Protein AF-A0A918NHT8-F1 (afdb_monomer)

Organism: NCBI:txid1220491

Solvent-accessible surface area (backbone atoms only — not comparable to full-atom values): 22279 Å² total; per-residue (Å²): 92,56,51,49,72,53,31,36,42,45,72,43,72,63,36,20,68,57,78,41,80,46,78,51,78,46,78,39,81,54,50,30,52,24,57,16,28,39,43,54,48,78,89,52,76,61,68,42,59,44,29,27,75,70,44,36,48,33,30,31,38,22,34,41,35,71,90,46,81,84,83,65,84,53,26,42,33,16,33,41,38,29,37,55,44,74,47,66,47,96,89,69,47,42,38,37,19,45,73,47,80,37,65,48,50,26,17,49,62,60,40,89,48,62,89,31,36,47,79,48,44,85,72,64,84,66,91,66,94,53,73,16,52,38,44,18,42,41,43,64,72,36,90,58,59,61,44,49,41,34,15,27,64,80,43,56,59,34,52,56,48,91,84,26,28,18,39,36,32,30,46,15,45,44,66,80,86,56,57,56,34,41,33,21,39,35,38,29,40,55,51,69,53,72,39,55,50,28,37,38,38,31,31,65,52,65,74,62,34,27,8,45,54,62,71,55,71,29,76,48,81,51,87,57,59,40,78,35,47,32,46,18,38,32,31,48,61,61,56,47,43,70,40,41,28,34,21,37,90,65,30,39,47,74,34,32,40,22,26,23,25,42,38,57,65,87,44,87,71,58,65,35,63,47,51,53,31,32,38,14,39,36,39,34,22,74,71,47,42,58,37,80,50,75,49,76,51,78,42,68,34,93,84,35,95,55,97,55,99,42,73,74,27,39,33,30,40,37,37,39,38,30,29,76,16,49,18,54,38,64,74,53,65,54,73,50,71,48,74,55,60,94,70,41,22,37,33,41,40,52,49,56,66,90,47,94,36,89,28,39,57,39,78,43,36,69,50,8,52,43,45,78,49,64,91,81,21,51,37,22,17,60,57,90,65,84,67,90,51,75,88,61,29,74,46,79,82,55,79,39,74,25,71,62,49,29,27,48,35,39,40,44,37,43,24,44,28,15,37,81,76,29,75,65,14,41,28,35,44,32,36,26,32,29,28,104

Structure (mmCIF, N/CA/C/O backbone):
data_AF-A0A918NHT8-F1
#
_entry.id   AF-A0A918NHT8-F1
#
loop_
_atom_site.group_PDB
_atom_site.id
_atom_site.type_symbol
_atom_site.label_atom_id
_atom_site.label_alt_id
_atom_site.label_comp_id
_atom_site.label_asym_id
_atom_site.label_entity_id
_atom_site.label_seq_id
_atom_site.pdbx_PDB_ins_code
_atom_site.Cartn_x
_atom_site.Cartn_y
_atom_site.Cartn_z
_atom_site.occupancy
_atom_site.B_iso_or_equiv
_atom_site.auth_seq_id
_atom_site.auth_comp_id
_atom_site.auth_asym_id
_atom_site.auth_atom_id
_atom_site.pdbx_PDB_model_num
ATOM 1 N N . MET A 1 1 ? 6.634 -2.664 1.739 1.00 94.19 1 MET A N 1
ATOM 2 C CA . MET A 1 1 ? 7.139 -4.055 1.859 1.00 94.19 1 MET A CA 1
ATOM 3 C C . MET A 1 1 ? 6.054 -5.017 1.403 1.00 94.19 1 MET A C 1
ATOM 5 O O . MET A 1 1 ? 4.884 -4.670 1.527 1.00 94.19 1 MET A O 1
ATOM 9 N N . VAL A 1 2 ? 6.414 -6.192 0.883 1.00 96.38 2 VAL A N 1
ATOM 10 C CA . VAL A 1 2 ? 5.462 -7.150 0.283 1.00 96.38 2 VAL A CA 1
ATOM 11 C C . VAL A 1 2 ? 5.577 -8.500 0.984 1.00 96.38 2 VAL A C 1
ATOM 13 O O . VAL A 1 2 ? 6.572 -9.203 0.806 1.00 96.38 2 VAL A O 1
ATOM 16 N N . LEU A 1 3 ? 4.567 -8.866 1.778 1.00 96.19 3 LEU A N 1
ATOM 17 C CA . LEU A 1 3 ? 4.540 -10.156 2.480 1.00 96.19 3 LEU A CA 1
ATOM 18 C C . LEU A 1 3 ? 4.279 -11.306 1.509 1.00 96.19 3 LEU A C 1
ATOM 20 O O . LEU A 1 3 ? 4.934 -12.338 1.584 1.00 96.19 3 LEU A O 1
ATOM 24 N N . ASP A 1 4 ? 3.303 -11.120 0.630 1.00 96.81 4 ASP A N 1
ATOM 25 C CA . ASP A 1 4 ? 2.835 -12.099 -0.347 1.00 96.81 4 ASP A CA 1
ATOM 26 C C . ASP A 1 4 ? 2.212 -11.337 -1.527 1.00 96.81 4 ASP A C 1
ATOM 28 O O . ASP A 1 4 ? 1.966 -10.134 -1.446 1.00 96.81 4 ASP A O 1
ATOM 32 N N . THR A 1 5 ? 1.893 -12.038 -2.605 1.00 96.31 5 THR A N 1
ATOM 33 C CA . THR A 1 5 ? 1.197 -11.520 -3.793 1.00 96.31 5 THR A CA 1
ATOM 34 C C . THR A 1 5 ? -0.174 -10.901 -3.494 1.00 96.31 5 THR A C 1
ATOM 36 O O . THR A 1 5 ? -0.653 -10.075 -4.263 1.00 96.31 5 THR A O 1
ATOM 39 N N . PHE A 1 6 ? -0.791 -11.248 -2.360 1.00 98.00 6 PHE A N 1
ATOM 40 C CA . PHE A 1 6 ? -2.093 -10.732 -1.923 1.00 98.00 6 PHE A CA 1
ATOM 41 C C . PHE A 1 6 ? -2.022 -9.810 -0.698 1.00 98.00 6 PHE A C 1
ATOM 43 O O . PHE A 1 6 ? -3.075 -9.412 -0.201 1.00 98.00 6 PHE A O 1
ATOM 50 N N . ILE A 1 7 ? -0.832 -9.494 -0.173 1.00 98.31 7 ILE A N 1
ATOM 51 C CA . ILE A 1 7 ? -0.677 -8.634 1.010 1.00 98.31 7 ILE A CA 1
ATOM 52 C C . ILE A 1 7 ? 0.604 -7.797 0.957 1.00 98.31 7 ILE A C 1
ATOM 54 O O . ILE A 1 7 ? 1.720 -8.309 0.848 1.00 98.31 7 ILE A O 1
ATOM 58 N N . GLU A 1 8 ? 0.450 -6.491 1.146 1.00 98.19 8 GLU A N 1
ATOM 59 C CA . GLU A 1 8 ? 1.571 -5.568 1.291 1.00 98.19 8 GLU A CA 1
ATOM 60 C C . GLU A 1 8 ? 1.277 -4.460 2.302 1.00 98.19 8 GLU A C 1
ATOM 62 O O . GLU A 1 8 ? 0.126 -4.206 2.676 1.00 98.19 8 GLU A O 1
ATOM 67 N N . THR A 1 9 ? 2.335 -3.791 2.757 1.00 98.38 9 THR A N 1
ATOM 68 C CA . THR A 1 9 ? 2.222 -2.676 3.699 1.00 98.38 9 THR A CA 1
ATOM 69 C C . THR A 1 9 ? 3.065 -1.488 3.270 1.00 98.38 9 THR A C 1
ATOM 71 O O . THR A 1 9 ? 4.110 -1.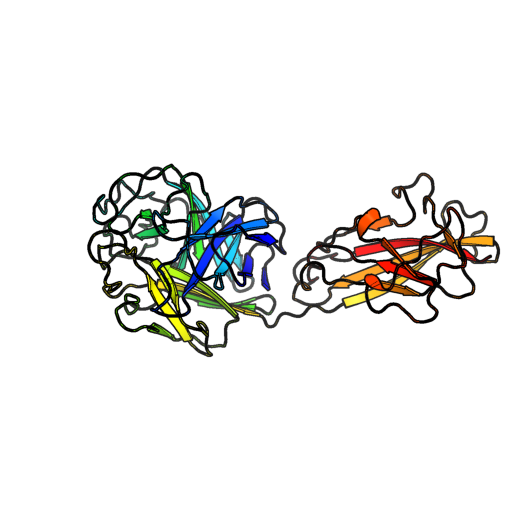619 2.617 1.00 98.38 9 THR A O 1
ATOM 74 N N . HIS A 1 10 ? 2.577 -0.307 3.642 1.00 98.38 10 HIS A N 1
ATOM 75 C CA . HIS A 1 10 ? 3.123 0.980 3.233 1.00 98.38 10 HIS A CA 1
ATOM 76 C C . HIS A 1 10 ? 3.254 1.910 4.430 1.00 98.38 10 HIS A C 1
ATOM 78 O O . HIS A 1 10 ? 2.293 2.099 5.175 1.00 98.38 10 HIS A O 1
ATOM 84 N N . ARG A 1 11 ? 4.409 2.566 4.552 1.00 97.81 11 ARG A N 1
ATOM 85 C CA . ARG A 1 11 ? 4.574 3.782 5.350 1.00 97.81 11 ARG A CA 1
ATOM 86 C C . ARG A 1 11 ? 4.561 4.973 4.400 1.00 97.81 11 ARG A C 1
ATOM 88 O O . ARG A 1 11 ? 5.470 5.142 3.593 1.00 97.81 11 ARG A O 1
ATOM 95 N N . VAL A 1 12 ? 3.513 5.784 4.480 1.00 98.44 12 VAL A N 1
ATOM 96 C CA . VAL A 1 12 ? 3.296 6.945 3.616 1.00 98.44 12 VAL A CA 1
ATOM 97 C C . VAL A 1 12 ? 3.694 8.202 4.385 1.00 98.44 12 VAL A C 1
ATOM 99 O O . VAL A 1 12 ? 2.985 8.584 5.320 1.00 98.44 12 VAL A O 1
ATOM 102 N N . PRO A 1 13 ? 4.804 8.868 4.026 1.00 97.56 13 PRO A N 1
ATOM 103 C CA . PRO A 1 13 ? 5.294 9.987 4.809 1.00 97.56 13 PRO A CA 1
ATOM 104 C C . PRO A 1 13 ? 4.499 11.269 4.563 1.00 97.56 13 PRO A C 1
ATOM 106 O O . PRO A 1 13 ? 4.013 11.529 3.455 1.00 97.56 13 PRO A O 1
ATOM 109 N N . SER A 1 14 ? 4.438 12.128 5.582 1.00 96.88 14 SER A N 1
ATOM 110 C CA . SER A 1 14 ? 3.942 13.514 5.477 1.00 96.88 14 SER A CA 1
ATOM 111 C C . SER A 1 14 ? 2.552 13.648 4.828 1.00 96.88 14 SER A C 1
ATOM 113 O O . SER A 1 14 ? 2.338 14.494 3.952 1.00 96.88 14 SER A O 1
ATOM 115 N N . VAL A 1 15 ? 1.605 12.795 5.199 1.00 97.69 15 VAL A N 1
ATOM 116 C CA . VAL A 1 15 ? 0.202 12.868 4.782 1.00 97.69 15 VAL A CA 1
ATOM 117 C C . VAL A 1 15 ? -0.495 14.002 5.537 1.00 97.69 15 VAL A C 1
ATOM 119 O O . VAL A 1 15 ? -0.590 13.983 6.761 1.00 97.69 15 VAL A O 1
ATOM 122 N N . GLY A 1 16 ? -0.975 15.001 4.794 1.00 95.25 16 GLY A N 1
ATOM 123 C CA . GLY A 1 16 ? -1.749 16.136 5.308 1.00 95.25 16 GLY A CA 1
ATOM 124 C C . GLY A 1 16 ? -3.137 16.200 4.666 1.00 95.25 16 GLY A C 1
ATOM 125 O O . GLY A 1 16 ? -3.702 15.175 4.295 1.00 95.25 16 GLY A O 1
ATOM 126 N N . VAL A 1 17 ? -3.677 17.409 4.489 1.00 94.38 17 VAL A N 1
ATOM 127 C CA . VAL A 1 17 ? -5.035 17.629 3.940 1.00 94.38 17 VAL A CA 1
ATOM 128 C C . VAL A 1 17 ? -5.167 17.361 2.431 1.00 94.38 17 VAL A C 1
ATOM 130 O O . VAL A 1 17 ? -6.279 17.183 1.921 1.00 94.38 17 VAL A O 1
ATOM 133 N N . SER A 1 18 ? -4.041 17.327 1.715 1.00 94.75 18 SER A N 1
ATOM 134 C CA . SER A 1 18 ? -3.975 16.997 0.289 1.00 94.75 18 SER A CA 1
ATOM 135 C C . SER A 1 18 ? -3.951 15.488 0.077 1.00 94.75 18 SER A C 1
ATOM 137 O O . SER A 1 18 ? -3.274 14.765 0.808 1.00 94.75 18 SER A O 1
ATOM 139 N N . TRP A 1 19 ? -4.647 15.025 -0.960 1.00 97.19 19 TRP A N 1
ATOM 140 C CA . TRP A 1 19 ? -4.600 13.627 -1.378 1.00 97.19 19 TRP A CA 1
ATOM 141 C C . TRP A 1 19 ? -3.205 13.253 -1.877 1.00 97.19 19 TRP A C 1
ATOM 143 O O . TRP A 1 19 ? -2.609 13.974 -2.678 1.00 97.19 19 TRP A O 1
ATOM 153 N N . LYS A 1 20 ? -2.704 12.116 -1.398 1.00 98.25 20 LYS A N 1
ATOM 154 C CA . LYS A 1 20 ? -1.488 11.465 -1.876 1.00 98.25 20 LYS A CA 1
ATOM 155 C C . LYS A 1 20 ? -1.839 10.111 -2.463 1.00 98.25 20 LYS A C 1
ATOM 157 O O . LYS A 1 20 ? -2.503 9.316 -1.803 1.00 98.25 20 LYS A O 1
ATOM 162 N N . THR A 1 21 ? -1.357 9.846 -3.670 1.00 98.56 21 THR A N 1
ATOM 163 C CA . THR A 1 21 ? -1.432 8.520 -4.283 1.00 98.56 21 THR A CA 1
ATOM 164 C C . THR A 1 21 ? -0.394 7.600 -3.652 1.00 98.56 21 THR A C 1
ATOM 166 O O . THR A 1 21 ? 0.781 7.953 -3.557 1.00 98.56 21 THR A O 1
ATOM 169 N N . VAL A 1 22 ? -0.831 6.413 -3.251 1.00 98.56 22 VAL A N 1
ATOM 170 C CA . VAL A 1 22 ? 0.009 5.295 -2.824 1.00 98.56 22 VAL A CA 1
ATOM 171 C C . VAL A 1 22 ? -0.003 4.281 -3.960 1.00 98.56 22 VAL A C 1
ATOM 173 O O . VAL A 1 22 ? -1.072 3.805 -4.336 1.00 98.56 22 VAL A O 1
ATOM 176 N N . THR A 1 23 ? 1.162 4.003 -4.543 1.00 97.94 23 THR A N 1
ATOM 177 C CA . THR A 1 23 ? 1.310 2.996 -5.607 1.00 97.94 23 THR A CA 1
ATOM 178 C C . THR A 1 23 ? 1.595 1.643 -4.969 1.00 97.94 23 THR A C 1
ATOM 180 O O . THR A 1 23 ? 2.370 1.572 -4.019 1.00 97.94 23 THR A O 1
ATOM 183 N N . LEU A 1 24 ? 0.966 0.591 -5.476 1.00 97.69 24 LEU A N 1
ATOM 184 C CA . LEU A 1 24 ? 1.070 -0.772 -4.965 1.00 97.69 24 LEU A CA 1
ATOM 185 C C . LEU A 1 24 ? 2.164 -1.537 -5.713 1.00 97.69 24 LEU A C 1
ATOM 187 O O . LEU A 1 24 ? 2.349 -1.350 -6.917 1.00 97.69 24 LEU A O 1
ATOM 191 N N . ALA A 1 25 ? 2.906 -2.378 -4.995 1.00 95.69 25 ALA A N 1
ATOM 192 C CA . ALA A 1 25 ? 3.888 -3.267 -5.602 1.00 95.69 25 ALA A CA 1
ATOM 193 C C . ALA A 1 25 ? 3.226 -4.526 -6.177 1.00 95.69 25 ALA A C 1
ATOM 195 O O . ALA A 1 25 ? 3.691 -5.038 -7.198 1.00 95.69 25 ALA A O 1
ATOM 196 N N . ASN A 1 26 ? 2.137 -4.998 -5.565 1.00 96.25 26 ASN A N 1
ATOM 197 C CA . ASN A 1 26 ? 1.336 -6.110 -6.073 1.00 96.25 26 ASN A CA 1
ATOM 198 C C . ASN A 1 26 ? 0.287 -5.644 -7.096 1.00 96.25 26 ASN A C 1
ATOM 200 O O . ASN A 1 26 ? -0.131 -4.486 -7.088 1.00 96.25 26 ASN A O 1
ATOM 204 N N . ASP A 1 27 ? -0.165 -6.574 -7.944 1.00 93.25 27 ASP A N 1
ATOM 205 C CA . ASP A 1 27 ? -1.349 -6.388 -8.789 1.00 93.25 27 ASP A CA 1
ATOM 206 C C . ASP A 1 27 ? -2.571 -6.976 -8.086 1.00 93.25 27 ASP A C 1
ATOM 208 O O . ASP A 1 27 ? -2.684 -8.192 -7.931 1.00 93.25 27 ASP A O 1
ATOM 212 N N . TYR A 1 28 ? -3.501 -6.115 -7.693 1.00 97.50 28 TYR A N 1
ATOM 213 C CA . TYR A 1 28 ? -4.761 -6.531 -7.086 1.00 97.50 28 TYR A CA 1
ATOM 214 C C . TYR A 1 28 ? -5.903 -6.533 -8.099 1.00 97.50 28 TYR A C 1
ATOM 216 O O . TYR A 1 28 ? -5.842 -5.899 -9.150 1.00 97.50 28 TYR A O 1
ATOM 224 N N . VAL A 1 29 ? -7.004 -7.193 -7.756 1.00 98.19 29 VAL A N 1
ATOM 225 C CA . VAL A 1 29 ? -8.287 -7.047 -8.453 1.00 98.19 29 VAL A CA 1
ATOM 226 C C . VAL A 1 29 ? -9.161 -6.054 -7.698 1.00 98.19 29 VAL A C 1
ATOM 228 O O . VAL A 1 29 ? -9.648 -5.082 -8.278 1.00 98.19 29 VAL A O 1
ATOM 231 N N . ALA A 1 30 ? -9.348 -6.279 -6.398 1.00 97.69 30 ALA A N 1
ATOM 232 C CA . ALA A 1 30 ? -10.158 -5.427 -5.539 1.00 97.69 30 ALA A CA 1
ATOM 233 C C . ALA A 1 30 ? -9.579 -5.426 -4.115 1.00 97.69 30 ALA A C 1
ATOM 235 O O . ALA A 1 30 ? -10.106 -6.113 -3.236 1.00 97.69 30 ALA A O 1
ATOM 236 N N . PRO A 1 31 ? -8.498 -4.676 -3.851 1.00 98.62 31 PRO A N 1
ATOM 237 C CA . PRO A 1 31 ? -7.859 -4.708 -2.546 1.00 98.62 31 PRO A CA 1
ATOM 238 C C . PRO A 1 31 ? -8.719 -4.036 -1.476 1.00 98.62 31 PRO A C 1
ATOM 240 O O . PRO A 1 31 ? -9.438 -3.071 -1.736 1.00 98.62 31 PRO A O 1
ATOM 243 N N . VAL A 1 32 ? -8.588 -4.511 -0.241 1.00 98.94 32 VAL A N 1
ATOM 244 C CA . VAL A 1 32 ? -9.059 -3.855 0.978 1.00 98.94 32 VAL A CA 1
ATOM 245 C C . VAL A 1 32 ? -7.878 -3.173 1.647 1.00 98.94 32 VAL A C 1
ATOM 247 O O . VAL A 1 32 ? -6.813 -3.766 1.799 1.00 98.94 32 VAL A O 1
ATOM 250 N N . VAL A 1 33 ? -8.077 -1.926 2.064 1.00 98.81 33 VAL A N 1
ATOM 251 C CA . VAL A 1 33 ? -7.036 -1.092 2.668 1.00 98.81 33 VAL A CA 1
ATOM 252 C C . VAL A 1 33 ? -7.449 -0.726 4.084 1.00 98.81 33 VAL A C 1
ATOM 254 O O . VAL A 1 33 ? -8.575 -0.286 4.288 1.00 98.81 33 VAL A O 1
ATOM 257 N N . SER A 1 34 ? -6.533 -0.848 5.042 1.00 98.81 34 SER A N 1
ATOM 258 C CA . SER A 1 34 ? -6.670 -0.313 6.397 1.00 98.81 34 SER A CA 1
ATOM 259 C C . SER A 1 34 ? -5.486 0.579 6.712 1.00 98.81 34 SER A C 1
ATOM 261 O O . SER A 1 34 ? -4.353 0.127 6.582 1.00 98.81 34 SER A O 1
ATOM 263 N N . CYS A 1 35 ? -5.724 1.820 7.136 1.00 98.88 35 CYS A N 1
ATOM 264 C CA . CYS A 1 35 ? -4.650 2.763 7.420 1.00 98.88 35 CYS A CA 1
ATOM 265 C C . CYS A 1 35 ? -4.775 3.387 8.812 1.00 98.88 35 CYS A C 1
ATOM 267 O O . CYS A 1 35 ? -5.868 3.684 9.286 1.00 98.88 35 CYS A O 1
ATOM 269 N N . THR A 1 36 ? -3.637 3.665 9.438 1.00 98.75 36 THR A N 1
ATOM 270 C CA . THR A 1 36 ? -3.548 4.272 10.766 1.00 98.75 36 THR A CA 1
ATOM 271 C C . THR A 1 36 ? -2.639 5.489 10.716 1.00 98.75 36 THR A C 1
ATOM 273 O O . THR A 1 36 ? -1.531 5.441 10.184 1.00 98.75 36 THR A O 1
ATOM 276 N N . TYR A 1 37 ? -3.143 6.601 11.242 1.00 98.38 37 TYR A N 1
ATOM 277 C CA . TYR A 1 37 ? -2.416 7.860 11.331 1.00 98.38 37 TYR A CA 1
ATOM 278 C C . TYR A 1 37 ? -1.437 7.835 12.512 1.00 98.38 37 TYR A C 1
ATOM 280 O O . TYR A 1 37 ? -1.777 7.323 13.582 1.00 98.38 37 TYR A O 1
ATOM 288 N N . VAL A 1 38 ? -0.242 8.399 12.322 1.00 98.62 38 VAL A N 1
ATOM 289 C CA . VAL A 1 38 ? 0.735 8.622 13.393 1.00 98.62 38 VAL A CA 1
ATOM 290 C C . VAL A 1 38 ? 0.513 10.007 13.990 1.00 98.62 38 VAL A C 1
ATOM 292 O O . VAL A 1 38 ? 0.833 11.026 13.379 1.00 98.62 38 VAL A O 1
ATOM 295 N N . LEU A 1 39 ? -0.013 10.071 15.207 1.00 97.75 39 LEU A N 1
ATOM 296 C CA . LEU A 1 39 ? -0.140 11.309 15.960 1.00 97.75 39 LEU A CA 1
ATOM 297 C C . LEU A 1 39 ? 1.145 11.571 16.754 1.00 97.75 39 LEU A C 1
ATOM 299 O O . LEU A 1 39 ? 1.402 10.936 17.774 1.00 97.75 39 LEU A O 1
ATOM 303 N N . ALA A 1 40 ? 1.947 12.536 16.302 1.00 96.31 40 ALA A N 1
ATOM 304 C CA . ALA A 1 40 ? 3.267 12.792 16.880 1.00 96.31 40 ALA A CA 1
ATOM 305 C C . ALA A 1 40 ? 3.227 13.222 18.361 1.00 96.31 40 ALA A C 1
ATOM 307 O O . ALA A 1 40 ? 4.125 12.878 19.129 1.00 96.31 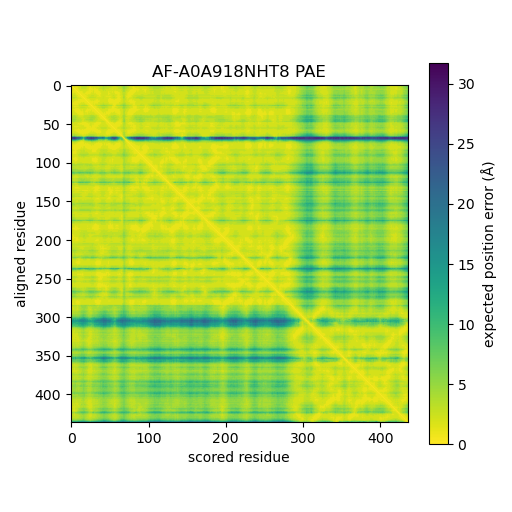40 ALA A O 1
ATOM 308 N N . SER A 1 41 ? 2.211 13.988 18.772 1.00 96.00 41 SER A N 1
ATOM 309 C CA . SER A 1 41 ? 2.026 14.421 20.160 1.00 96.00 4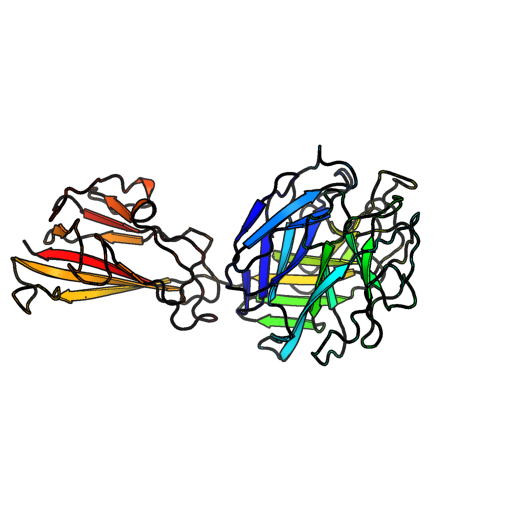1 SER A CA 1
ATOM 310 C C . SER A 1 41 ? 0.593 14.882 20.441 1.00 96.00 41 SER A C 1
ATOM 312 O O . SER A 1 41 ? -0.161 15.216 19.527 1.00 96.00 41 SER A O 1
ATOM 314 N N . SER A 1 42 ? 0.251 15.035 21.720 1.00 95.31 42 SER A N 1
ATOM 315 C CA . SER A 1 42 ? -1.018 15.624 22.165 1.00 95.31 42 SER A CA 1
ATOM 316 C C . SER A 1 42 ? -1.209 17.098 21.785 1.00 95.31 42 SER A C 1
ATOM 318 O O . SER A 1 42 ? -2.332 17.590 21.823 1.00 95.31 42 SER A O 1
ATOM 320 N N . SER A 1 43 ? -0.153 17.809 21.376 1.00 94.06 43 SER A N 1
ATOM 321 C CA . SER A 1 43 ? -0.271 19.184 20.862 1.00 94.06 43 SER A CA 1
ATOM 322 C C . SER A 1 43 ? -0.775 19.256 19.417 1.00 94.06 43 SER A C 1
ATOM 324 O O . SER A 1 43 ? -1.169 20.324 18.954 1.00 94.06 43 SER A O 1
ATOM 326 N N . ASN A 1 44 ? -0.766 18.130 18.697 1.00 93.81 44 ASN A N 1
ATOM 327 C CA . ASN A 1 44 ? -1.330 18.044 17.360 1.00 93.81 44 ASN A CA 1
ATOM 328 C C . ASN A 1 44 ? -2.859 17.912 17.433 1.00 93.81 44 ASN A C 1
ATOM 330 O O . ASN A 1 44 ? -3.391 17.243 18.325 1.00 93.81 44 ASN A O 1
ATOM 334 N N . ASN A 1 45 ? -3.537 18.535 16.462 1.00 92.31 45 ASN A N 1
ATOM 335 C CA . ASN A 1 45 ? -4.977 18.381 16.249 1.00 92.31 45 ASN A CA 1
ATOM 336 C C . ASN A 1 45 ? -5.344 16.904 16.061 1.00 92.31 45 ASN A C 1
ATOM 338 O O . ASN A 1 45 ? -4.551 16.135 15.509 1.00 92.31 45 ASN A O 1
ATOM 342 N N . GLU A 1 46 ? -6.561 16.543 16.463 1.00 92.81 46 GLU A N 1
ATOM 343 C CA . GLU A 1 46 ? -7.121 15.223 16.199 1.00 92.81 46 GLU A CA 1
ATOM 344 C C . GLU A 1 46 ? -7.177 14.949 14.696 1.00 92.81 46 GLU A C 1
ATOM 346 O O . GLU A 1 46 ? -7.505 15.828 13.899 1.00 92.81 46 GLU A O 1
ATOM 351 N N . ALA A 1 47 ? -6.833 13.731 14.294 1.00 93.06 47 ALA A N 1
ATOM 352 C CA . ALA A 1 47 ? -6.674 13.384 12.892 1.00 93.06 47 ALA A CA 1
ATOM 353 C C . ALA A 1 47 ? -6.994 11.913 12.651 1.00 93.06 47 ALA A C 1
ATOM 355 O O . ALA A 1 47 ? -6.587 11.038 13.419 1.00 93.06 47 ALA A O 1
ATOM 356 N N . HIS A 1 48 ? -7.648 11.628 11.528 1.00 93.19 48 HIS A N 1
ATOM 357 C CA . HIS A 1 48 ? -7.791 10.268 11.016 1.00 93.19 48 HIS A CA 1
ATOM 358 C C . HIS A 1 48 ? -7.526 10.211 9.515 1.00 93.19 48 HIS A C 1
ATOM 360 O O . HIS A 1 48 ? -7.674 11.188 8.771 1.00 93.19 48 HIS A O 1
ATOM 366 N N . THR A 1 49 ? -7.149 9.021 9.060 1.00 97.00 49 THR A N 1
ATOM 367 C CA . THR A 1 49 ? -6.885 8.758 7.650 1.00 97.00 49 THR A CA 1
ATOM 368 C C . THR A 1 49 ? -8.191 8.583 6.875 1.00 97.00 49 THR A C 1
ATOM 370 O O . THR A 1 49 ? -9.059 7.781 7.231 1.00 97.00 49 THR A O 1
ATOM 373 N N . ARG A 1 50 ? -8.315 9.305 5.762 1.00 97.69 50 ARG A N 1
ATOM 374 C CA . ARG A 1 50 ? -9.322 9.083 4.719 1.00 97.69 50 ARG A CA 1
ATOM 375 C C . ARG A 1 50 ? -8.681 8.320 3.573 1.00 97.69 50 ARG A C 1
ATOM 377 O O . ARG A 1 50 ? -7.562 8.642 3.179 1.00 97.69 50 ARG A O 1
ATOM 384 N N . VAL A 1 51 ? -9.426 7.376 3.015 1.00 98.75 51 VAL A N 1
ATOM 385 C CA . VAL A 1 51 ? -9.023 6.570 1.862 1.00 98.75 51 VAL A CA 1
ATOM 386 C C . VAL A 1 51 ? -10.048 6.768 0.748 1.00 98.75 51 VAL A C 1
ATOM 388 O O . VAL A 1 51 ? -11.245 6.879 1.021 1.00 98.75 51 VAL A O 1
ATOM 391 N N . ARG A 1 52 ? -9.594 6.843 -0.504 1.00 98.31 52 ARG A N 1
ATOM 392 C CA . ARG A 1 52 ? -10.467 6.808 -1.687 1.00 98.31 52 ARG A CA 1
ATOM 393 C C . ARG A 1 52 ? -9.749 6.193 -2.881 1.00 98.31 52 ARG A C 1
ATOM 395 O O . ARG A 1 52 ? -8.543 5.962 -2.825 1.00 98.31 52 ARG A O 1
ATOM 402 N N . ASN A 1 53 ? -10.497 6.009 -3.971 1.00 98.50 53 ASN A N 1
ATOM 403 C CA . ASN A 1 53 ? -9.970 5.568 -5.263 1.00 98.50 53 ASN A CA 1
ATOM 404 C C . ASN A 1 53 ? -9.112 4.303 -5.141 1.00 98.50 53 ASN A C 1
ATOM 406 O O . ASN A 1 53 ? -8.061 4.201 -5.761 1.00 98.50 53 ASN A O 1
ATOM 410 N N . VAL A 1 54 ? -9.561 3.360 -4.308 1.00 98.69 54 VAL A N 1
ATOM 411 C CA . VAL A 1 54 ? -8.898 2.068 -4.146 1.00 98.69 54 VAL A CA 1
ATOM 412 C C . VAL A 1 54 ? -9.101 1.265 -5.423 1.00 98.69 54 VAL A C 1
ATOM 414 O O . VAL A 1 54 ? -10.232 0.929 -5.774 1.00 98.69 54 VAL A O 1
ATOM 417 N N . GLY A 1 55 ? -8.006 0.998 -6.123 1.00 98.12 55 GLY A N 1
ATOM 418 C CA . GLY A 1 55 ? -7.983 0.226 -7.352 1.00 98.12 55 GLY A CA 1
ATOM 419 C C . GLY A 1 55 ? -6.858 -0.813 -7.369 1.00 98.12 55 GLY A C 1
ATOM 420 O O . GLY A 1 55 ? -6.119 -0.942 -6.395 1.00 98.12 55 GLY A O 1
ATOM 421 N N . PRO A 1 56 ? -6.712 -1.532 -8.494 1.00 97.75 56 PRO A N 1
ATOM 422 C CA . PRO A 1 56 ? -5.736 -2.610 -8.680 1.00 97.75 56 PRO A CA 1
ATOM 423 C C . PRO A 1 56 ? -4.278 -2.270 -8.353 1.00 97.75 56 PRO A C 1
ATOM 425 O O . PRO A 1 56 ? -3.540 -3.129 -7.886 1.00 97.75 56 PRO A O 1
ATOM 428 N N . LEU A 1 57 ? -3.862 -1.028 -8.619 1.00 96.88 57 LEU A N 1
ATOM 429 C CA . LEU A 1 57 ? -2.453 -0.605 -8.588 1.00 96.88 57 LEU A CA 1
ATOM 430 C C . LEU A 1 57 ? -2.185 0.557 -7.632 1.00 96.88 57 LEU A C 1
ATOM 432 O O . LEU A 1 57 ? -1.037 0.958 -7.442 1.00 96.88 57 LEU A O 1
ATOM 436 N N . SER A 1 58 ? -3.230 1.175 -7.087 1.00 98.31 58 SER A N 1
ATOM 437 C CA . SER A 1 58 ? -3.078 2.343 -6.230 1.00 98.31 58 SER A CA 1
ATOM 438 C C . SER A 1 58 ? -4.328 2.640 -5.420 1.00 98.31 58 SER A C 1
ATOM 440 O O . SER A 1 58 ? -5.426 2.154 -5.693 1.00 98.31 58 SER A O 1
ATOM 442 N N . PHE A 1 59 ? -4.141 3.476 -4.410 1.00 98.81 59 PHE A N 1
ATOM 443 C CA . PHE A 1 59 ? -5.207 4.148 -3.684 1.00 98.81 59 PHE A CA 1
ATOM 444 C C . PHE A 1 59 ? -4.742 5.550 -3.293 1.00 98.81 59 PHE A C 1
ATOM 446 O O . PHE A 1 59 ? -3.568 5.891 -3.441 1.00 98.81 59 PHE A O 1
ATOM 453 N N . GLU A 1 60 ? -5.645 6.387 -2.794 1.00 98.88 60 GLU A N 1
ATOM 454 C CA . GLU A 1 60 ? -5.286 7.710 -2.287 1.00 98.88 60 GLU A CA 1
ATOM 455 C C . GLU A 1 60 ? -5.573 7.835 -0.794 1.00 98.88 60 GLU A C 1
ATOM 457 O O . GLU A 1 60 ? -6.627 7.409 -0.314 1.00 98.88 60 GLU A O 1
ATOM 462 N N . VAL A 1 61 ? -4.659 8.494 -0.081 1.00 98.75 61 VAL A N 1
ATOM 463 C CA . VAL A 1 61 ? -4.794 8.828 1.340 1.00 98.75 61 VAL A CA 1
ATOM 464 C C . VAL A 1 61 ? -4.727 10.326 1.575 1.00 98.75 61 VAL A C 1
ATOM 466 O O . VAL A 1 61 ? -4.013 11.053 0.884 1.00 98.75 61 VAL A O 1
ATOM 469 N N . ARG A 1 62 ? -5.443 10.786 2.596 1.00 96.94 62 ARG A N 1
ATOM 470 C CA . ARG A 1 62 ? -5.209 12.083 3.238 1.00 96.94 62 ARG A CA 1
ATOM 471 C C . ARG A 1 62 ? -5.544 11.995 4.719 1.00 96.94 62 ARG A C 1
ATOM 473 O O . ARG A 1 62 ? -6.281 11.101 5.126 1.00 96.94 62 ARG A O 1
ATOM 480 N N . ALA A 1 63 ? -5.080 12.953 5.501 1.00 95.75 63 ALA A N 1
ATOM 481 C CA . ALA A 1 63 ? -5.517 13.134 6.876 1.00 95.75 63 ALA A CA 1
ATOM 482 C C . ALA A 1 63 ? -6.591 14.229 6.936 1.00 95.75 63 ALA A C 1
ATOM 484 O O . ALA A 1 63 ? -6.584 15.183 6.151 1.00 95.75 63 ALA A O 1
ATOM 485 N N . GLN A 1 64 ? -7.560 14.066 7.828 1.00 94.31 64 GLN A N 1
ATOM 486 C CA . GLN A 1 64 ? -8.687 14.981 7.964 1.00 94.31 64 GLN A CA 1
ATOM 487 C C . GLN A 1 64 ? -9.127 15.051 9.430 1.00 94.31 64 GLN A C 1
ATOM 489 O O . GLN A 1 64 ? -9.024 14.064 10.149 1.00 94.31 64 GLN A O 1
ATOM 494 N N . ARG A 1 65 ? -9.640 16.211 9.849 1.00 92.62 65 ARG A N 1
ATOM 495 C CA . ARG A 1 65 ? -10.366 16.380 11.113 1.00 92.62 65 ARG A CA 1
ATOM 496 C C . ARG A 1 65 ? -11.863 16.176 10.892 1.00 92.62 65 ARG A C 1
ATOM 498 O O . ARG A 1 65 ? -12.362 16.257 9.762 1.00 92.62 65 ARG A O 1
ATOM 505 N N . PHE A 1 66 ? -12.617 15.962 11.960 1.00 92.38 66 PHE A N 1
ATOM 506 C CA . PHE A 1 66 ? -14.071 16.064 11.867 1.00 92.38 66 PHE A CA 1
ATOM 507 C C . PHE A 1 66 ? -14.492 17.483 11.469 1.00 92.38 66 PHE A C 1
ATOM 509 O O . PHE A 1 66 ? -13.846 18.428 11.891 1.00 92.38 66 PHE A O 1
ATOM 516 N N . GLU A 1 67 ? -15.509 17.601 10.601 1.00 89.19 67 GLU A N 1
ATOM 517 C CA . GLU A 1 67 ? -16.119 18.831 10.027 1.00 89.19 67 GLU A CA 1
ATOM 518 C C . GLU A 1 67 ? -15.184 19.959 9.495 1.00 89.19 67 GLU A C 1
ATOM 520 O O . GLU A 1 67 ? -15.679 20.895 8.871 1.00 89.19 67 GLU A O 1
ATOM 525 N N . ASP A 1 68 ? -13.857 19.874 9.647 1.00 72.31 68 ASP A N 1
ATOM 526 C CA . ASP A 1 68 ? -12.871 20.914 9.318 1.00 72.31 68 ASP A CA 1
ATOM 527 C C . ASP A 1 68 ? -11.765 20.379 8.382 1.00 72.31 68 ASP A C 1
ATOM 529 O O . ASP A 1 68 ? -10.945 19.545 8.780 1.00 72.31 68 ASP A O 1
ATOM 533 N N . PRO A 1 69 ? -11.702 20.844 7.122 1.00 66.50 69 PRO A N 1
ATOM 534 C CA . PRO A 1 69 ? -10.623 20.482 6.211 1.00 66.50 69 PRO A CA 1
ATOM 535 C C . PRO A 1 69 ? -9.438 21.472 6.150 1.00 66.50 69 PRO A C 1
ATOM 537 O O . PRO A 1 69 ? -8.589 21.282 5.281 1.00 66.50 69 PRO A O 1
ATOM 540 N N . ALA A 1 70 ? -9.326 22.515 6.986 1.00 62.50 70 ALA A N 1
ATOM 541 C CA . ALA A 1 70 ? -8.398 23.617 6.681 1.00 62.50 70 ALA A CA 1
ATOM 542 C C . ALA A 1 70 ? -7.003 23.559 7.337 1.00 62.50 70 ALA A C 1
ATOM 544 O O . ALA A 1 70 ? -6.060 24.106 6.763 1.00 62.50 70 ALA A O 1
ATOM 545 N N . SER A 1 71 ? -6.814 22.916 8.498 1.00 75.06 71 SER A N 1
ATOM 546 C CA . SER A 1 71 ? -5.476 22.866 9.119 1.00 75.06 71 SER A CA 1
ATOM 547 C C . SER A 1 71 ? -5.199 21.593 9.917 1.00 75.06 71 SER A C 1
ATOM 549 O O . SER A 1 71 ? -5.858 21.275 10.906 1.00 75.06 71 SER A O 1
ATOM 551 N N . LEU A 1 72 ? -4.178 20.862 9.476 1.00 87.69 72 LEU A N 1
ATOM 552 C CA . LEU A 1 72 ? -3.696 19.643 10.109 1.00 87.69 72 LEU A CA 1
ATOM 553 C C . LEU A 1 72 ? -2.201 19.500 9.818 1.00 87.69 72 LEU A C 1
ATOM 555 O O . LEU A 1 72 ? -1.771 19.666 8.673 1.00 87.69 72 LEU A O 1
ATOM 559 N N . SER A 1 73 ? -1.410 19.224 10.855 1.00 88.19 73 SER A N 1
ATOM 560 C CA . SER A 1 73 ? 0.015 18.927 10.701 1.00 88.19 73 SER A CA 1
ATOM 561 C C . SER A 1 73 ? 0.166 17.625 9.935 1.00 88.19 73 SER A C 1
ATOM 563 O O . SER A 1 73 ? -0.392 16.619 10.351 1.00 88.19 73 SER A O 1
ATOM 565 N N . ALA A 1 74 ? 0.911 17.633 8.834 1.00 95.00 74 ALA A N 1
ATOM 566 C CA . ALA A 1 74 ? 1.183 16.402 8.110 1.00 95.00 74 ALA A CA 1
ATOM 567 C C . ALA A 1 74 ? 1.992 15.428 8.981 1.00 95.00 74 ALA A C 1
ATOM 569 O O . ALA A 1 74 ? 2.918 15.848 9.676 1.00 95.00 74 ALA A O 1
ATOM 570 N N . SER A 1 75 ? 1.664 14.142 8.905 1.00 97.31 75 SER A N 1
ATOM 571 C CA . SER A 1 75 ? 2.372 13.074 9.613 1.00 97.31 75 SER A CA 1
ATOM 572 C C . SER A 1 75 ? 2.366 11.791 8.793 1.00 97.31 75 SER A C 1
ATOM 574 O O . SER A 1 75 ? 1.779 11.735 7.711 1.00 97.31 75 SER A O 1
ATOM 576 N N . ASP A 1 76 ? 3.038 10.765 9.285 1.00 98.31 76 ASP A N 1
ATOM 577 C CA . ASP A 1 76 ? 3.073 9.476 8.618 1.00 98.31 76 ASP A CA 1
ATOM 578 C C . ASP A 1 76 ? 1.729 8.752 8.754 1.00 98.31 76 ASP A C 1
ATOM 580 O O . ASP A 1 76 ? 1.014 8.864 9.754 1.00 98.31 76 ASP A O 1
ATOM 584 N N . VAL A 1 77 ? 1.383 7.996 7.718 1.00 98.75 77 VAL A N 1
ATOM 585 C CA . VAL A 1 77 ? 0.254 7.066 7.716 1.00 98.75 77 VAL A CA 1
ATOM 586 C C . VAL A 1 77 ? 0.783 5.692 7.358 1.00 98.75 77 VAL A C 1
ATOM 588 O O . VAL A 1 77 ? 1.460 5.523 6.347 1.00 98.75 77 VAL A O 1
ATOM 591 N N . HIS A 1 78 ? 0.461 4.705 8.178 1.00 98.88 78 HIS A N 1
ATOM 592 C CA . HIS A 1 78 ? 0.793 3.310 7.926 1.00 98.88 78 HIS A CA 1
ATOM 593 C C . HIS A 1 78 ? -0.428 2.608 7.343 1.00 98.88 78 HIS A C 1
ATOM 595 O O . HIS A 1 78 ? -1.532 2.813 7.838 1.00 98.88 78 HIS A O 1
ATOM 601 N N . CYS A 1 79 ? -0.253 1.797 6.305 1.00 98.88 79 CYS A N 1
ATOM 602 C CA . CYS A 1 79 ? -1.342 1.102 5.630 1.00 98.88 79 CYS A CA 1
ATOM 603 C C . CYS A 1 79 ? -1.034 -0.384 5.447 1.00 98.88 79 CYS A C 1
ATOM 605 O O . CYS A 1 79 ? 0.094 -0.764 5.138 1.00 98.88 79 CYS A O 1
ATOM 607 N N . LEU A 1 80 ? -2.075 -1.198 5.587 1.00 98.94 80 LEU A N 1
ATOM 608 C CA . LEU A 1 80 ? -2.140 -2.613 5.248 1.00 98.94 80 LEU A CA 1
ATOM 609 C C . LEU A 1 80 ? -3.095 -2.767 4.064 1.00 98.94 80 LEU A C 1
ATOM 611 O O . LEU A 1 80 ? -4.214 -2.252 4.109 1.00 98.94 80 LEU A O 1
ATOM 615 N N . VAL A 1 81 ? -2.658 -3.478 3.032 1.00 98.94 81 VAL A N 1
ATOM 616 C CA . VAL A 1 81 ? -3.427 -3.737 1.813 1.00 98.94 81 VAL A CA 1
ATOM 617 C C . VAL A 1 81 ? -3.517 -5.245 1.625 1.00 98.94 81 VAL A C 1
ATOM 619 O O . VAL A 1 81 ? -2.498 -5.928 1.704 1.00 98.94 81 VAL A O 1
ATOM 622 N N . VAL A 1 82 ? -4.728 -5.768 1.425 1.00 98.88 82 VAL A N 1
ATOM 623 C CA . VAL A 1 82 ? -4.980 -7.206 1.253 1.00 98.88 82 VAL A CA 1
ATOM 624 C C . VAL A 1 82 ? -5.985 -7.431 0.128 1.00 98.88 82 VAL A C 1
ATOM 626 O O . VAL A 1 82 ? -7.024 -6.774 0.105 1.00 98.88 82 VAL A O 1
ATOM 629 N N . GLU A 1 83 ? -5.714 -8.361 -0.789 1.00 98.88 83 GLU A N 1
ATOM 630 C CA . GLU A 1 83 ? -6.667 -8.739 -1.844 1.00 98.88 83 GLU A CA 1
ATOM 631 C C . GLU A 1 83 ? -7.974 -9.256 -1.232 1.00 98.88 83 GLU A C 1
ATOM 633 O O . GLU A 1 83 ? -7.952 -10.025 -0.268 1.00 98.88 83 GLU A O 1
ATOM 638 N N . THR A 1 84 ? -9.123 -8.891 -1.806 1.00 98.50 84 THR A N 1
ATOM 639 C CA . THR A 1 84 ? -10.413 -9.407 -1.332 1.00 98.50 84 THR A CA 1
ATOM 640 C C . THR A 1 84 ? -10.461 -10.934 -1.430 1.00 98.50 84 THR A C 1
ATOM 642 O O . THR A 1 84 ? -10.017 -11.537 -2.402 1.00 98.50 84 THR A O 1
ATOM 645 N N . GLY A 1 85 ? -11.066 -11.573 -0.431 1.00 98.56 85 GLY A N 1
ATOM 646 C CA . GLY A 1 85 ? -11.217 -13.022 -0.359 1.00 98.56 85 GLY A CA 1
ATOM 647 C C . GLY A 1 85 ? -10.436 -13.642 0.792 1.00 98.56 85 GLY A C 1
ATOM 648 O O . GLY A 1 85 ? -9.815 -12.947 1.594 1.00 98.56 85 GLY A O 1
ATOM 649 N N . ALA A 1 86 ? -10.549 -14.964 0.899 1.00 98.44 86 ALA A N 1
ATOM 650 C CA . ALA A 1 86 ? -9.863 -15.774 1.894 1.00 98.44 86 ALA A CA 1
ATOM 651 C C . ALA A 1 86 ? -8.509 -16.243 1.355 1.00 98.44 86 ALA A C 1
ATOM 653 O O . ALA A 1 86 ? -8.450 -16.905 0.320 1.00 98.44 86 ALA A O 1
ATOM 654 N N . HIS A 1 87 ? -7.449 -15.961 2.105 1.00 98.50 87 HIS A N 1
ATOM 655 C CA . HIS A 1 87 ? -6.072 -16.321 1.784 1.00 98.50 87 HIS A CA 1
ATOM 656 C C . HIS A 1 87 ? -5.419 -17.053 2.954 1.00 98.50 87 HIS A C 1
ATOM 658 O O . HIS A 1 87 ? -5.886 -17.029 4.098 1.00 98.50 87 HIS A O 1
ATOM 664 N N . THR A 1 88 ? -4.319 -17.740 2.667 1.00 97.88 88 THR A N 1
ATOM 665 C CA . THR A 1 88 ? -3.500 -18.418 3.673 1.00 97.88 88 THR A CA 1
ATOM 666 C C . THR A 1 88 ? -2.045 -18.063 3.422 1.00 97.88 88 THR A C 1
ATOM 668 O O . THR A 1 88 ? -1.539 -18.294 2.330 1.00 97.88 88 THR A O 1
ATOM 671 N N . LEU A 1 89 ? -1.392 -17.489 4.431 1.00 97.19 89 LEU A N 1
ATOM 672 C CA . LEU A 1 89 ? 0.036 -17.194 4.412 1.00 97.19 89 LEU A CA 1
ATOM 673 C C . LEU A 1 89 ? 0.846 -18.493 4.346 1.00 97.19 89 LEU A C 1
ATOM 675 O O . LEU A 1 89 ? 0.373 -19.554 4.758 1.00 97.19 89 LEU A O 1
ATOM 679 N N . ALA A 1 90 ? 2.099 -18.403 3.899 1.00 94.06 90 ALA A N 1
ATOM 680 C CA . ALA A 1 90 ? 2.989 -19.560 3.768 1.00 94.06 90 ALA A CA 1
ATOM 681 C C . ALA A 1 90 ? 3.200 -20.355 5.077 1.00 94.06 90 ALA A C 1
ATOM 683 O O . ALA A 1 90 ? 3.516 -21.542 5.032 1.00 94.06 90 ALA A O 1
ATOM 684 N N . ASP A 1 91 ? 2.992 -19.737 6.245 1.00 94.94 91 ASP A N 1
ATOM 685 C CA . ASP A 1 91 ? 3.059 -20.399 7.556 1.00 94.94 91 ASP A CA 1
ATOM 686 C C . ASP A 1 91 ? 1.716 -20.980 8.048 1.00 94.94 91 ASP A C 1
ATOM 688 O O . ASP A 1 91 ? 1.605 -21.446 9.184 1.00 94.94 91 ASP A O 1
ATOM 692 N N . GLY A 1 92 ? 0.687 -20.969 7.198 1.00 96.25 92 GLY A N 1
ATOM 693 C CA . GLY A 1 92 ? -0.635 -21.532 7.464 1.00 96.25 92 GLY A CA 1
ATOM 694 C C . GLY A 1 92 ? -1.617 -20.582 8.151 1.00 96.25 92 GLY A C 1
ATOM 695 O O . GLY A 1 92 ? -2.770 -20.970 8.377 1.00 96.25 92 GLY A O 1
ATOM 696 N N . ARG A 1 93 ? -1.222 -19.346 8.490 1.00 97.25 93 ARG A N 1
ATOM 697 C CA . ARG A 1 93 ? -2.166 -18.370 9.055 1.00 97.25 93 ARG A CA 1
ATOM 698 C C . ARG A 1 93 ? -3.148 -17.866 8.012 1.00 97.25 93 ARG A C 1
ATOM 700 O O . ARG A 1 93 ? -2.792 -17.554 6.882 1.00 97.25 93 ARG A O 1
ATOM 707 N N . LYS A 1 94 ? -4.407 -17.762 8.428 1.00 98.38 94 LYS A N 1
ATOM 708 C CA . LYS A 1 94 ? -5.510 -17.304 7.584 1.00 98.38 94 LYS A CA 1
ATOM 709 C C . LYS A 1 94 ? -5.616 -15.791 7.645 1.00 98.38 94 LYS A C 1
ATOM 711 O O . LYS A 1 94 ? -5.484 -15.207 8.723 1.00 98.38 94 LYS A O 1
ATOM 716 N N . ILE A 1 95 ? -5.921 -15.188 6.508 1.00 98.69 95 ILE A N 1
ATOM 717 C CA . ILE A 1 95 ? -6.293 -13.783 6.404 1.00 98.69 95 ILE A CA 1
ATOM 718 C C . ILE A 1 95 ? -7.426 -13.657 5.393 1.00 98.69 95 ILE A C 1
ATOM 720 O O . ILE A 1 95 ? -7.414 -14.315 4.360 1.00 98.69 95 ILE A O 1
ATOM 724 N N . GLU A 1 96 ? -8.439 -12.862 5.701 1.00 98.69 96 GLU A N 1
ATOM 725 C CA . GLU A 1 96 ? -9.594 -12.682 4.833 1.00 98.69 96 GLU A CA 1
ATOM 726 C C . GLU A 1 96 ? -10.004 -11.221 4.790 1.00 98.69 96 GLU A C 1
ATOM 728 O O . GLU A 1 96 ? -10.239 -10.603 5.827 1.00 98.69 96 GLU A O 1
ATOM 733 N N . ALA A 1 97 ? -10.107 -10.679 3.584 1.00 98.81 97 ALA A N 1
ATOM 734 C CA . ALA A 1 97 ? -10.485 -9.297 3.360 1.00 98.81 97 ALA A CA 1
ATOM 735 C C . ALA A 1 97 ? -11.822 -9.216 2.627 1.00 98.81 97 ALA A C 1
ATOM 737 O O . ALA A 1 97 ? -12.095 -9.981 1.699 1.00 98.81 97 ALA A O 1
ATOM 738 N N . ARG A 1 98 ? -12.687 -8.304 3.064 1.00 98.69 98 ARG A N 1
ATOM 739 C CA . ARG A 1 98 ? -14.039 -8.127 2.531 1.00 98.69 98 ARG A CA 1
ATOM 740 C C . ARG A 1 98 ? -14.447 -6.659 2.585 1.00 98.69 98 ARG A C 1
ATOM 742 O O . ARG A 1 98 ? -13.880 -5.860 3.330 1.00 98.69 98 ARG A O 1
ATOM 749 N N . THR A 1 99 ? -15.490 -6.327 1.833 1.00 98.69 99 THR A N 1
ATOM 750 C CA . THR A 1 99 ? -16.142 -5.018 1.888 1.00 98.69 99 THR A CA 1
ATOM 751 C C . THR A 1 99 ? -17.630 -5.147 2.200 1.00 98.69 99 THR A C 1
ATOM 753 O O . THR A 1 99 ? -18.237 -6.205 2.017 1.00 98.69 99 THR A O 1
ATOM 756 N N . VAL A 1 100 ? -18.227 -4.069 2.704 1.00 98.75 100 VAL A N 1
ATOM 757 C CA . VAL A 1 100 ? -19.675 -3.935 2.903 1.00 98.75 100 VAL A CA 1
ATOM 758 C C . VAL A 1 100 ? -20.095 -2.477 2.712 1.00 98.75 100 VAL A C 1
ATOM 760 O O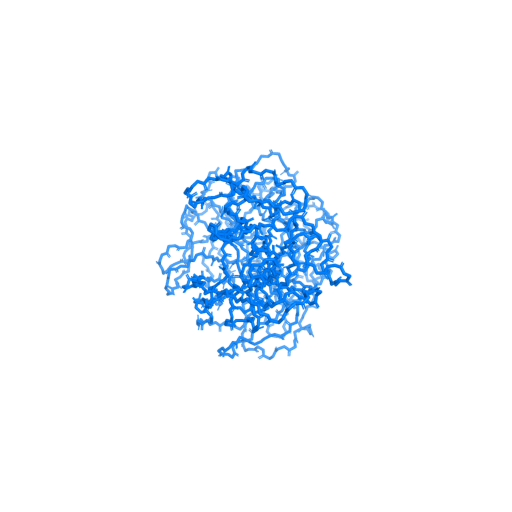 . VAL A 1 100 ? -19.335 -1.561 3.022 1.00 98.75 100 VAL A O 1
ATOM 763 N N . GLN A 1 101 ? -21.297 -2.239 2.187 1.00 98.44 101 GLN A N 1
ATOM 764 C CA . GLN A 1 101 ? -21.870 -0.891 2.137 1.00 98.44 101 GLN A CA 1
ATOM 765 C C . GLN A 1 101 ? -22.443 -0.527 3.503 1.00 98.44 101 GLN A C 1
ATOM 767 O O . GLN A 1 101 ? -23.266 -1.266 4.028 1.00 98.44 101 GLN A O 1
ATOM 772 N N . SER A 1 102 ? -22.043 0.620 4.051 1.00 98.19 102 SER A N 1
ATOM 773 C CA . SER A 1 102 ? -22.596 1.154 5.294 1.00 98.19 102 SER A CA 1
ATOM 774 C C . SER A 1 102 ? -23.379 2.430 5.023 1.00 98.19 102 SER A C 1
ATOM 776 O O . SER A 1 102 ? -22.816 3.481 4.678 1.00 98.19 102 SER A O 1
ATOM 778 N N . THR A 1 103 ? -24.699 2.329 5.179 1.00 97.06 103 THR A N 1
ATOM 779 C CA . THR A 1 103 ? -25.652 3.418 4.915 1.00 97.06 103 THR A CA 1
ATOM 780 C C . THR A 1 103 ? -25.942 4.264 6.150 1.00 97.06 103 THR A C 1
ATOM 782 O O . THR A 1 103 ? -26.411 5.391 6.021 1.00 97.06 103 THR A O 1
ATOM 785 N N . ASN A 1 104 ? -25.678 3.728 7.343 1.00 97.00 104 ASN A N 1
ATOM 786 C CA . ASN A 1 104 ? -25.954 4.376 8.622 1.00 97.00 104 ASN A CA 1
ATOM 787 C C . ASN A 1 104 ? -24.667 4.822 9.320 1.00 97.00 104 ASN A C 1
ATOM 789 O O . ASN A 1 104 ? -23.557 4.527 8.883 1.00 97.00 104 ASN A O 1
ATOM 793 N N . VAL A 1 105 ? -24.822 5.573 10.405 1.00 97.69 105 VAL A N 1
ATOM 794 C CA . VAL A 1 105 ? -23.715 6.053 11.229 1.00 97.69 105 VAL A CA 1
ATOM 795 C C . VAL A 1 105 ? -24.076 5.915 12.702 1.00 97.69 105 VAL A C 1
ATOM 797 O O . VAL A 1 105 ? -25.246 6.017 13.072 1.00 97.69 105 VAL A O 1
ATOM 800 N N . SER A 1 106 ? -23.073 5.666 13.532 1.00 98.12 106 SER A N 1
ATOM 801 C CA . SER A 1 106 ? -23.187 5.603 14.989 1.00 98.12 106 SER A CA 1
ATOM 802 C C . SER A 1 106 ? -22.508 6.817 15.640 1.00 98.12 106 SER A C 1
ATOM 804 O O . SER A 1 106 ? -21.830 7.606 14.981 1.00 98.12 106 SER A O 1
ATOM 806 N N . GLY A 1 107 ? -22.681 6.982 16.946 1.00 97.31 107 GLY A N 1
ATOM 807 C CA . GLY A 1 107 ? -22.051 8.053 17.723 1.00 97.31 107 GLY A CA 1
ATOM 808 C C . GLY A 1 107 ? -22.829 8.327 19.003 1.00 97.31 107 GLY A C 1
ATOM 809 O O . GLY A 1 107 ? -23.978 7.898 19.120 1.00 97.31 107 GLY A O 1
ATOM 810 N N . LYS A 1 108 ? -22.249 9.066 19.950 1.00 96.81 108 LYS A N 1
ATOM 811 C CA . LYS A 1 108 ? -22.887 9.368 21.245 1.00 96.81 108 LYS A CA 1
ATOM 812 C C . LYS A 1 108 ? -24.248 10.040 21.072 1.00 96.81 108 LYS A C 1
ATOM 814 O O . LYS A 1 108 ? -25.244 9.582 21.625 1.00 96.81 108 LYS A O 1
ATOM 819 N N . ASN A 1 109 ? -24.290 11.084 20.244 1.00 96.75 109 ASN A N 1
ATOM 820 C CA . ASN A 1 109 ? -25.490 11.888 19.997 1.00 96.75 109 ASN A CA 1
ATOM 821 C C . ASN A 1 109 ? -26.348 11.372 18.824 1.00 96.75 109 ASN A C 1
ATOM 823 O O . ASN A 1 109 ? -27.380 11.965 18.514 1.00 96.75 109 ASN A O 1
ATOM 827 N N . VAL A 1 110 ? -25.948 10.268 18.183 1.00 96.38 110 VAL A N 1
ATOM 828 C CA . VAL A 1 110 ? -26.742 9.552 17.163 1.00 96.38 110 VAL A CA 1
ATOM 829 C C . VAL A 1 110 ? -27.403 8.302 17.753 1.00 96.38 110 VAL A C 1
ATOM 831 O O . VAL A 1 110 ? -28.543 7.981 17.428 1.00 96.38 110 VAL A O 1
ATOM 834 N N . GLY A 1 111 ? -26.694 7.611 18.644 1.00 95.94 111 GLY A N 1
ATOM 835 C CA . GLY A 1 111 ? -27.069 6.334 19.231 1.00 95.94 111 GLY A CA 1
ATOM 836 C C . GLY A 1 111 ? -26.128 5.203 18.807 1.00 95.94 111 GLY A C 1
ATOM 837 O O . GLY A 1 111 ? -25.875 4.966 17.624 1.00 95.94 111 GLY A O 1
ATOM 838 N N . TRP A 1 112 ? -25.655 4.450 19.798 1.00 95.62 112 TRP A N 1
ATOM 839 C CA . TRP A 1 112 ? -24.910 3.206 19.606 1.00 95.62 112 TRP A CA 1
ATOM 840 C C . TRP A 1 112 ? -25.881 2.028 19.482 1.00 95.62 112 TRP A C 1
ATOM 842 O O . TRP A 1 112 ? -26.171 1.346 20.465 1.00 95.62 112 TRP A O 1
ATOM 852 N N . SER A 1 113 ? -26.426 1.826 18.281 1.00 91.44 113 SER A N 1
ATOM 853 C CA . SER A 1 113 ? -27.374 0.748 17.981 1.00 91.44 113 SER A CA 1
ATOM 854 C C . SER A 1 113 ? -26.775 -0.252 16.999 1.00 91.44 113 SER A C 1
ATOM 856 O O . SER A 1 113 ? -26.179 0.138 16.001 1.00 91.44 113 SER A O 1
ATOM 858 N N . ASN A 1 114 ? -27.033 -1.544 17.199 1.00 89.12 114 ASN A N 1
ATOM 859 C CA . ASN A 1 114 ? -26.643 -2.568 16.221 1.00 89.12 114 ASN A CA 1
ATOM 860 C C . ASN A 1 114 ? -27.389 -2.407 14.884 1.00 89.12 114 ASN A C 1
ATOM 862 O O . ASN A 1 114 ? -26.931 -2.895 13.859 1.00 89.12 114 ASN A O 1
ATOM 866 N N . THR A 1 115 ? -28.512 -1.679 14.866 1.00 91.69 115 THR A N 1
ATOM 867 C CA . THR A 1 115 ? -29.226 -1.330 13.625 1.00 91.69 115 THR A CA 1
ATOM 868 C C . THR A 1 115 ? -28.496 -0.284 12.780 1.00 91.69 115 THR A C 1
ATOM 870 O O . THR A 1 115 ? -28.905 -0.040 11.650 1.00 91.69 115 THR A O 1
ATOM 873 N N . THR A 1 116 ? -27.460 0.373 13.319 1.00 94.44 116 THR A N 1
ATOM 874 C CA . THR A 1 116 ? -26.601 1.310 12.574 1.00 94.44 116 THR A CA 1
ATOM 875 C C . THR A 1 116 ? -25.260 0.686 12.179 1.00 94.44 116 THR A C 1
ATOM 877 O O . THR A 1 116 ? -24.386 1.384 11.669 1.00 94.44 116 THR A O 1
ATOM 880 N N . THR A 1 117 ? -25.121 -0.631 12.369 1.00 97.56 117 THR A N 1
ATOM 881 C CA . THR A 1 117 ? -23.973 -1.444 11.948 1.00 97.56 117 THR A CA 1
ATOM 882 C C . THR A 1 117 ? -24.402 -2.536 10.974 1.00 97.56 117 THR A C 1
ATOM 884 O O . THR A 1 117 ? -25.554 -2.964 10.981 1.00 97.56 117 THR A O 1
ATOM 887 N N . GLU A 1 118 ? -23.453 -3.033 10.191 1.00 98.31 118 GLU A N 1
ATOM 888 C CA . GLU A 1 118 ? -23.629 -4.136 9.254 1.00 98.31 118 GLU A CA 1
ATOM 889 C C . GLU A 1 118 ? -23.172 -5.447 9.905 1.00 98.31 118 GLU A C 1
ATOM 891 O O . GLU A 1 118 ? -22.011 -5.581 10.302 1.00 98.31 118 GLU A O 1
ATOM 896 N N . ASN A 1 119 ? -24.071 -6.429 10.017 1.00 97.88 119 ASN A N 1
ATOM 897 C CA . ASN A 1 119 ? -23.718 -7.763 10.506 1.00 97.88 119 ASN A CA 1
ATOM 898 C C . ASN A 1 119 ? -23.029 -8.564 9.396 1.00 97.88 119 ASN A C 1
ATOM 900 O O . ASN A 1 119 ? -23.665 -8.981 8.429 1.00 97.88 119 ASN A O 1
ATOM 904 N N . VAL A 1 120 ? -21.732 -8.807 9.569 1.00 98.00 120 VAL A N 1
ATOM 905 C CA . VAL A 1 120 ? -20.860 -9.485 8.601 1.00 98.00 120 VAL A CA 1
ATOM 906 C C . VAL A 1 120 ? -20.423 -10.875 9.071 1.00 98.00 120 VAL A C 1
ATOM 908 O O . VAL A 1 120 ? -19.536 -11.484 8.480 1.00 98.00 120 VAL A O 1
ATOM 911 N N . THR A 1 121 ? -21.066 -11.416 10.109 1.00 95.75 121 THR A N 1
ATOM 912 C CA . THR A 1 121 ? -20.728 -12.725 10.700 1.00 95.75 121 THR A CA 1
ATOM 913 C C . THR A 1 121 ? -20.674 -13.847 9.660 1.00 95.75 121 THR A C 1
ATOM 915 O O . THR A 1 121 ? -19.778 -14.683 9.689 1.00 95.75 121 THR A O 1
ATOM 918 N N . THR A 1 122 ? -21.625 -13.866 8.724 1.00 96.12 122 THR A N 1
ATOM 919 C CA . THR A 1 122 ? -21.739 -14.921 7.699 1.00 96.12 122 THR A CA 1
ATOM 920 C C . THR A 1 122 ? -20.913 -14.642 6.443 1.00 96.12 122 THR A C 1
ATOM 922 O O . THR A 1 122 ? -20.886 -15.468 5.534 1.00 96.12 122 THR A O 1
ATOM 925 N N . SER A 1 123 ? -20.232 -13.494 6.387 1.00 95.88 123 SER A N 1
ATOM 926 C CA . SER A 1 123 ? -19.413 -13.089 5.243 1.00 95.88 123 SER A CA 1
ATOM 927 C C . SER A 1 123 ? -18.037 -13.751 5.237 1.00 95.88 123 SER A C 1
ATOM 929 O O . SER A 1 123 ? -17.411 -13.820 4.181 1.00 95.88 123 SER A O 1
ATOM 931 N N . LEU A 1 124 ? -17.557 -14.219 6.395 1.00 95.25 124 LEU A N 1
ATOM 932 C CA . LEU A 1 124 ? -16.273 -14.905 6.512 1.00 95.25 124 LEU A CA 1
ATOM 933 C C . LEU A 1 124 ? -16.393 -16.357 6.049 1.00 95.25 124 LEU A C 1
ATOM 935 O O . LEU A 1 124 ? -17.314 -17.079 6.429 1.00 95.25 124 LEU A O 1
ATOM 939 N N . THR A 1 125 ? -15.428 -16.791 5.247 1.00 96.06 125 THR A N 1
ATOM 940 C CA . THR A 1 125 ? -15.358 -18.158 4.703 1.00 96.06 125 THR A CA 1
ATOM 941 C C . THR A 1 125 ? -14.203 -18.965 5.284 1.00 96.06 125 THR A C 1
ATOM 943 O O . THR A 1 125 ? -14.228 -20.196 5.286 1.00 96.06 125 THR A O 1
ATOM 946 N N . SER A 1 126 ? -13.207 -18.284 5.841 1.00 91.94 126 SER A N 1
ATOM 947 C CA . SER A 1 126 ? -12.083 -18.883 6.541 1.00 91.94 126 SER A CA 1
ATOM 948 C C . SER A 1 126 ? -12.499 -19.369 7.927 1.00 91.94 126 SER A C 1
ATOM 950 O O . SER A 1 126 ? -13.075 -18.633 8.725 1.00 91.94 126 SER A O 1
ATOM 952 N N . GLY A 1 127 ? -12.139 -20.608 8.266 1.00 91.88 127 GLY A N 1
ATOM 953 C CA . GLY A 1 127 ? -12.303 -21.128 9.628 1.00 91.88 127 GLY A CA 1
ATOM 954 C C . GLY A 1 127 ? -11.271 -20.542 10.600 1.00 91.88 127 GLY A C 1
ATOM 955 O O . GLY A 1 127 ? -10.249 -21.187 10.844 1.00 91.88 127 GLY A O 1
ATOM 956 N N . PHE A 1 128 ? -11.507 -19.334 11.110 1.00 96.44 128 PHE A N 1
ATOM 957 C CA . PHE A 1 128 ? -10.696 -18.698 12.156 1.00 96.44 128 PHE A CA 1
ATOM 958 C C . PHE A 1 128 ? -10.935 -19.347 13.528 1.00 96.44 128 PHE A C 1
ATOM 960 O O . PHE A 1 128 ? -12.046 -19.782 13.826 1.00 96.44 128 PHE A O 1
ATOM 967 N N . SER A 1 129 ? -9.911 -19.380 14.388 1.00 95.31 129 SER A N 1
ATOM 968 C CA . SER A 1 129 ? -10.077 -19.756 15.808 1.00 95.31 129 SER A CA 1
ATOM 969 C C . SER A 1 129 ? -10.047 -18.550 16.751 1.00 95.31 129 SER A C 1
ATOM 971 O O . SER A 1 129 ? -10.463 -18.655 17.901 1.00 95.31 129 SER A O 1
ATOM 973 N N . ALA A 1 130 ? -9.552 -17.414 16.265 1.00 96.56 130 ALA A N 1
ATOM 974 C CA . ALA A 1 130 ? -9.613 -16.093 16.876 1.00 96.56 130 ALA A CA 1
ATOM 975 C C . ALA A 1 130 ? -9.467 -15.047 15.757 1.00 96.56 130 ALA A C 1
ATOM 977 O O . ALA A 1 130 ? -9.078 -15.397 14.644 1.00 96.56 130 ALA A O 1
ATOM 978 N N . MET A 1 131 ? -9.768 -13.778 16.033 1.00 97.62 131 MET A N 1
ATOM 979 C CA . MET A 1 131 ? -9.741 -12.715 15.024 1.00 97.62 131 MET A CA 1
ATOM 980 C C . MET A 1 131 ? -8.912 -11.525 15.504 1.00 97.62 131 MET A C 1
ATOM 982 O O . MET A 1 131 ? -9.071 -11.080 16.638 1.00 97.62 131 MET A O 1
ATOM 986 N N . ALA A 1 132 ? -8.064 -11.003 14.624 1.00 98.50 132 ALA A N 1
ATOM 987 C CA . ALA A 1 132 ? -7.568 -9.634 14.658 1.00 98.50 132 ALA A CA 1
ATOM 988 C C . ALA A 1 132 ? -8.190 -8.880 13.476 1.00 98.50 132 ALA A C 1
ATOM 990 O O . ALA A 1 132 ? -8.151 -9.387 12.356 1.00 98.50 132 ALA A O 1
ATOM 991 N N . ILE A 1 133 ? -8.817 -7.727 13.726 1.00 98.88 133 ILE A N 1
ATOM 992 C CA . ILE A 1 133 ? -9.670 -7.046 12.741 1.00 98.88 133 ILE A CA 1
ATOM 993 C C . ILE A 1 133 ? -9.129 -5.649 12.465 1.00 98.88 133 ILE A C 1
ATOM 995 O O . ILE A 1 133 ? -8.961 -4.858 13.388 1.00 98.88 133 ILE A O 1
ATOM 999 N N . PHE A 1 134 ? -8.922 -5.339 11.189 1.00 98.88 134 PHE A N 1
ATOM 1000 C CA . PHE A 1 134 ? -8.447 -4.042 10.712 1.00 98.88 134 PHE A CA 1
ATOM 1001 C C . PHE A 1 134 ? -9.456 -3.488 9.725 1.00 98.88 134 PHE A C 1
ATOM 1003 O O . PHE A 1 134 ? -9.834 -4.196 8.792 1.00 98.88 134 PHE A O 1
ATOM 1010 N N . GLY A 1 135 ? -9.925 -2.261 9.921 1.00 98.62 135 GLY A N 1
ATOM 1011 C CA . GLY A 1 135 ? -10.986 -1.730 9.078 1.00 98.62 135 GLY A CA 1
ATOM 1012 C C . GLY A 1 135 ? -10.875 -0.252 8.774 1.00 98.62 135 GLY A C 1
ATOM 1013 O O . GLY A 1 135 ? -10.183 0.508 9.445 1.00 98.62 135 GLY A O 1
ATOM 1014 N N . GLN A 1 136 ? -11.574 0.144 7.715 1.00 98.75 136 GLN A N 1
ATOM 1015 C CA . GLN A 1 136 ? -11.428 1.456 7.104 1.00 98.75 136 GLN A CA 1
ATOM 1016 C C . GLN A 1 136 ? -12.707 1.869 6.391 1.00 98.75 136 GLN A C 1
ATOM 1018 O O . GLN A 1 136 ? -13.360 1.073 5.716 1.00 98.75 136 GLN A O 1
ATOM 1023 N N . VAL A 1 137 ? -13.028 3.159 6.471 1.00 98.75 137 VAL A N 1
ATOM 1024 C CA . VAL A 1 137 ? -13.930 3.794 5.505 1.00 98.75 137 VAL A CA 1
ATOM 1025 C C . VAL A 1 137 ? -13.118 4.016 4.227 1.00 98.75 137 VAL A C 1
ATOM 1027 O O . VAL A 1 137 ? -12.211 4.852 4.223 1.00 98.75 137 VAL A O 1
ATOM 1030 N N . MET A 1 138 ? -13.384 3.218 3.190 1.00 98.12 138 MET A N 1
ATOM 1031 C CA . MET A 1 138 ? -12.561 3.113 1.972 1.00 98.12 138 MET A CA 1
ATOM 1032 C C . MET A 1 138 ? -13.004 4.037 0.831 1.00 98.12 138 MET A C 1
ATOM 1034 O O . MET A 1 138 ? -12.421 4.026 -0.255 1.00 98.12 138 MET A O 1
ATOM 1038 N N . THR A 1 139 ? -14.048 4.825 1.062 1.00 98.12 139 THR A N 1
ATOM 1039 C CA . THR A 1 139 ? -14.570 5.789 0.099 1.00 98.12 139 THR A CA 1
ATOM 1040 C C . THR A 1 139 ? -14.637 7.190 0.702 1.00 98.12 139 THR A C 1
ATOM 1042 O O . THR A 1 139 ? -14.474 7.405 1.905 1.00 98.12 139 THR A O 1
ATOM 1045 N N . PHE A 1 140 ? -14.835 8.163 -0.185 1.00 96.94 140 PHE A N 1
ATOM 1046 C CA . PHE A 1 140 ? -15.014 9.573 0.144 1.00 96.94 140 PHE A CA 1
ATOM 1047 C C . PHE A 1 140 ? -16.333 10.079 -0.453 1.00 96.94 140 PHE A C 1
ATOM 1049 O O . PHE A 1 140 ? -16.383 11.123 -1.101 1.00 96.94 140 PHE A O 1
ATOM 1056 N N . ALA A 1 141 ? -17.391 9.277 -0.322 1.00 97.00 141 ALA A N 1
ATOM 1057 C CA . ALA A 1 141 ? -18.709 9.640 -0.829 1.00 97.00 141 ALA A CA 1
ATOM 1058 C C . ALA A 1 141 ? -19.363 10.729 0.038 1.00 97.00 141 ALA A C 1
ATOM 1060 O O . ALA A 1 141 ? -20.091 11.572 -0.486 1.00 97.00 141 ALA A O 1
ATOM 1061 N N . ASP A 1 142 ? -19.063 10.762 1.341 1.00 96.25 142 ASP A N 1
ATOM 1062 C CA . ASP A 1 142 ? -19.288 11.924 2.198 1.00 96.25 142 ASP A CA 1
ATOM 1063 C C . ASP A 1 142 ? -17.960 12.662 2.414 1.00 96.25 142 ASP A C 1
ATOM 1065 O O . ASP A 1 142 ? -16.943 12.091 2.828 1.00 96.25 142 ASP A O 1
ATOM 1069 N N . SER A 1 143 ? -17.957 13.967 2.145 1.00 94.25 143 SER A N 1
ATOM 1070 C CA . SER A 1 143 ? -16.778 14.796 2.385 1.00 94.25 143 SER A CA 1
ATOM 1071 C C . SER A 1 143 ? -16.511 15.029 3.872 1.00 94.25 143 SER A C 1
ATOM 1073 O O . SER A 1 143 ? -15.394 15.397 4.251 1.00 94.25 143 SER A O 1
ATOM 1075 N N . ARG A 1 144 ? -17.524 14.826 4.720 1.00 94.94 144 ARG A N 1
ATOM 1076 C CA . ARG A 1 144 ? -17.414 14.896 6.175 1.00 94.94 144 ARG A CA 1
ATOM 1077 C C . ARG A 1 144 ? -16.925 13.563 6.713 1.00 94.94 144 ARG A C 1
ATOM 1079 O O . ARG A 1 144 ? -17.342 12.485 6.298 1.00 94.94 144 ARG A O 1
ATOM 1086 N N . ALA A 1 145 ? -16.029 13.661 7.679 1.00 93.75 145 ALA A N 1
ATOM 1087 C CA . ALA A 1 145 ? -15.392 12.522 8.298 1.00 93.75 145 ALA A CA 1
ATOM 1088 C C . ALA A 1 145 ? -16.375 11.567 8.986 1.00 93.75 145 ALA A C 1
ATOM 1090 O O . ALA A 1 145 ? -17.339 11.985 9.629 1.00 93.75 145 ALA A O 1
ATOM 1091 N N . SER A 1 146 ? -16.050 10.284 8.900 1.00 97.25 146 SER A N 1
ATOM 1092 C CA . SER A 1 146 ? -16.491 9.211 9.786 1.00 97.25 146 SER A CA 1
ATOM 1093 C C . SER A 1 146 ? -15.346 8.209 9.895 1.00 97.25 146 SER A C 1
ATOM 1095 O O . SER A 1 146 ? -14.565 8.074 8.944 1.00 97.25 146 SER A O 1
ATOM 1097 N N . VAL A 1 147 ? -15.272 7.495 11.009 1.00 97.81 147 VAL A N 1
ATOM 1098 C CA . VAL A 1 147 ? -14.232 6.493 11.278 1.00 97.81 147 VAL A CA 1
ATOM 1099 C C . VAL A 1 147 ? -14.851 5.103 11.383 1.00 97.81 147 VAL A C 1
ATOM 1101 O O . VAL A 1 147 ? -16.017 4.975 11.752 1.00 97.81 147 VAL A O 1
ATOM 1104 N N . PHE A 1 148 ? -14.100 4.077 10.988 1.00 98.62 148 PHE A N 1
ATOM 1105 C CA . PHE A 1 148 ? -14.532 2.682 11.072 1.00 98.62 148 PHE A CA 1
ATOM 1106 C C . PHE A 1 148 ? -14.588 2.233 12.536 1.00 98.62 148 PHE A C 1
ATOM 1108 O O . PHE A 1 148 ? -13.703 2.575 13.313 1.00 98.62 148 PHE A O 1
ATOM 1115 N N . TRP A 1 149 ? -15.581 1.420 12.890 1.00 97.50 149 TRP A N 1
ATOM 1116 C CA . TRP A 1 149 ? -15.605 0.710 14.168 1.00 97.50 149 TRP A CA 1
ATOM 1117 C C . TRP A 1 149 ? -16.269 -0.656 14.040 1.00 97.50 149 TRP A C 1
ATOM 1119 O O . TRP A 1 149 ? -16.879 -0.990 13.021 1.00 97.50 149 TRP A O 1
ATOM 1129 N N . THR A 1 150 ? -16.156 -1.454 15.096 1.00 97.81 150 THR A N 1
ATOM 1130 C CA . THR A 1 150 ? -16.693 -2.810 15.146 1.00 97.81 150 THR A CA 1
ATOM 1131 C C . THR A 1 150 ? -17.221 -3.161 16.538 1.00 97.81 150 THR A C 1
ATOM 1133 O O . THR A 1 150 ? -16.841 -2.530 17.518 1.00 97.81 150 THR A O 1
ATOM 1136 N N . ASN A 1 151 ? -18.128 -4.138 16.631 1.00 97.75 151 ASN A N 1
ATOM 1137 C CA . ASN A 1 151 ? -18.597 -4.732 17.886 1.00 97.75 151 ASN A CA 1
ATOM 1138 C C . ASN A 1 151 ? -19.117 -6.172 17.664 1.00 97.75 151 ASN A C 1
ATOM 1140 O O . ASN A 1 151 ? -19.177 -6.671 16.537 1.00 97.75 151 ASN A O 1
ATOM 1144 N N . ASN A 1 152 ? -19.545 -6.843 18.734 1.00 97.19 152 ASN A N 1
ATOM 1145 C CA . ASN A 1 152 ? -20.067 -8.215 18.698 1.00 97.19 152 ASN A CA 1
ATOM 1146 C C . ASN A 1 152 ? -21.574 -8.347 18.372 1.00 97.19 152 ASN A C 1
ATOM 1148 O O . ASN A 1 152 ? -22.235 -9.261 18.865 1.00 97.19 152 ASN A O 1
ATOM 1152 N N . CYS A 1 153 ? -22.158 -7.410 17.632 1.00 97.12 153 CYS A N 1
ATOM 1153 C CA . CYS A 1 153 ? -23.581 -7.321 17.280 1.00 97.12 153 CYS A CA 1
ATOM 1154 C C . CYS A 1 153 ? -24.586 -7.307 18.447 1.00 97.12 153 CYS A C 1
ATOM 1156 O O . CYS A 1 153 ? -25.789 -7.439 18.210 1.00 97.12 153 CYS A O 1
ATOM 1158 N N . SER A 1 154 ? -24.141 -7.184 19.700 1.00 95.31 154 SER A N 1
ATOM 1159 C CA . SER A 1 154 ? -25.023 -7.259 20.875 1.00 95.31 154 SER A CA 1
ATOM 1160 C C . SER A 1 154 ? -24.684 -6.218 21.936 1.00 95.31 154 SER A C 1
ATOM 1162 O O . SER A 1 154 ? -25.580 -5.563 22.463 1.00 95.31 154 SER A O 1
ATOM 1164 N N . ASN A 1 155 ? -23.399 -6.007 22.196 1.00 95.00 155 ASN A N 1
ATOM 1165 C CA . ASN A 1 155 ? -22.873 -5.045 23.143 1.00 95.00 155 ASN A CA 1
ATOM 1166 C C . ASN A 1 155 ? -21.806 -4.197 22.446 1.00 95.00 155 ASN A C 1
ATOM 1168 O O . ASN A 1 155 ? -20.785 -4.719 22.005 1.00 95.00 155 ASN A O 1
ATOM 1172 N N . ARG A 1 156 ? -22.024 -2.877 22.391 1.00 95.38 156 ARG A N 1
ATOM 1173 C CA . ARG A 1 156 ? -21.083 -1.935 21.767 1.00 95.38 156 ARG A CA 1
ATOM 1174 C C . ARG A 1 156 ? -19.666 -2.022 22.343 1.00 95.38 156 ARG A C 1
ATOM 1176 O O . ARG A 1 156 ? -18.727 -1.846 21.585 1.00 95.38 156 ARG A O 1
ATOM 1183 N N . GLY A 1 157 ? -19.528 -2.326 23.638 1.00 95.94 157 GLY A N 1
ATOM 1184 C CA . GLY A 1 157 ? -18.248 -2.415 24.350 1.00 95.94 157 GLY A CA 1
ATOM 1185 C C . GLY A 1 157 ? -17.642 -3.820 24.354 1.00 95.94 157 GLY A C 1
ATOM 1186 O O . GLY A 1 157 ? -16.808 -4.144 25.191 1.00 95.94 157 GLY A O 1
ATOM 1187 N N . ALA A 1 158 ? -18.113 -4.715 23.484 1.00 96.69 158 ALA A N 1
ATOM 1188 C CA . ALA A 1 158 ? -17.568 -6.059 23.362 1.00 96.69 158 ALA A CA 1
ATOM 1189 C C . ALA A 1 158 ? -16.991 -6.271 21.953 1.00 96.69 158 ALA A C 1
ATOM 1191 O O . ALA A 1 158 ? -17.727 -6.102 20.971 1.00 96.69 158 ALA A O 1
ATOM 1192 N N . PRO A 1 159 ? -15.709 -6.676 21.836 1.00 97.69 159 PRO A N 1
ATOM 1193 C CA . PRO A 1 159 ? -15.103 -6.974 20.546 1.00 97.69 159 PRO A CA 1
ATOM 1194 C C . PRO A 1 159 ? -15.817 -8.108 19.802 1.00 97.69 159 PRO A C 1
ATOM 1196 O O . PRO A 1 159 ? -16.363 -9.008 20.449 1.00 97.69 159 PRO A O 1
ATOM 1199 N N . PRO A 1 160 ? -15.781 -8.110 18.457 1.00 97.94 160 PRO A N 1
ATOM 1200 C CA . PRO A 1 160 ? -16.304 -9.194 17.636 1.00 97.94 160 PRO A CA 1
ATOM 1201 C C . PRO A 1 160 ? -15.893 -10.595 18.088 1.00 97.94 160 PRO A C 1
ATOM 1203 O O . PRO A 1 160 ? -14.777 -10.846 18.537 1.00 97.94 160 PRO A O 1
ATOM 1206 N N . THR A 1 161 ? -16.805 -11.538 17.883 1.00 96.69 161 THR A N 1
ATOM 1207 C CA . THR A 1 161 ? -16.614 -12.972 18.130 1.00 96.69 161 THR A CA 1
ATOM 1208 C C . THR A 1 161 ? -16.868 -13.745 16.841 1.00 96.69 161 THR A C 1
ATOM 1210 O O . THR A 1 161 ? -17.512 -13.229 15.930 1.00 96.69 161 THR A O 1
ATOM 1213 N N . LEU A 1 162 ? -16.429 -15.005 16.765 1.00 94.31 162 LEU A N 1
ATOM 1214 C CA . LEU A 1 162 ? -16.623 -15.840 15.568 1.00 94.31 162 LEU A CA 1
ATOM 1215 C C . LEU A 1 162 ? -18.100 -16.020 15.172 1.00 94.31 162 LEU A C 1
ATOM 1217 O O . LEU A 1 162 ? -18.394 -16.323 14.023 1.00 94.31 162 LEU A O 1
ATOM 1221 N N . THR A 1 163 ? -19.029 -15.846 16.114 1.00 95.19 163 THR A N 1
ATOM 1222 C CA . THR A 1 163 ? -20.473 -15.995 15.882 1.00 95.19 163 THR A CA 1
ATOM 1223 C C . THR A 1 163 ? -21.229 -14.674 15.883 1.00 95.19 163 THR A C 1
ATOM 1225 O O . THR A 1 163 ? -22.431 -14.682 15.646 1.00 95.19 163 THR A O 1
ATOM 1228 N N . ASN A 1 164 ? -20.568 -13.557 16.191 1.00 97.06 164 ASN A N 1
ATOM 1229 C CA . ASN A 1 164 ? -21.179 -12.236 16.152 1.00 97.06 164 ASN A CA 1
ATOM 1230 C C . ASN A 1 164 ? -20.126 -11.181 15.816 1.00 97.06 164 ASN A C 1
ATOM 1232 O O . ASN A 1 164 ? -19.283 -10.849 16.655 1.00 97.06 164 ASN A O 1
ATOM 1236 N N . PHE A 1 165 ? -20.206 -10.646 14.605 1.00 97.88 165 PHE A N 1
ATOM 1237 C CA . PHE A 1 165 ? -19.281 -9.663 14.069 1.00 97.88 165 PHE A CA 1
ATOM 1238 C C . PHE A 1 165 ? -20.049 -8.592 13.292 1.00 97.88 165 PHE A C 1
ATOM 1240 O O . PHE A 1 165 ? -20.619 -8.857 12.232 1.00 97.88 165 PHE A O 1
ATOM 1247 N N . CYS A 1 166 ? -20.063 -7.380 13.846 1.00 98.50 166 CYS A N 1
ATOM 1248 C CA . CYS A 1 166 ? -20.676 -6.210 13.239 1.00 98.50 166 CYS A CA 1
ATOM 1249 C C . CYS A 1 166 ? -19.624 -5.133 12.987 1.00 98.50 166 CYS A C 1
ATOM 1251 O O . CYS A 1 166 ? -18.779 -4.864 13.842 1.00 98.50 166 CYS A O 1
ATOM 1253 N N . VAL A 1 167 ? -19.693 -4.504 11.818 1.00 98.69 167 VAL A N 1
ATOM 1254 C CA . VAL A 1 167 ? -18.840 -3.375 11.423 1.00 98.69 167 VAL A CA 1
ATOM 1255 C C . VAL A 1 167 ? -19.696 -2.157 11.122 1.00 98.69 167 VAL A C 1
ATOM 1257 O O . VAL A 1 167 ? -20.848 -2.278 10.716 1.00 98.69 167 VAL A O 1
ATOM 1260 N N . GLY A 1 168 ? -19.155 -0.965 11.308 1.00 98.38 168 GLY A N 1
ATOM 1261 C CA . GLY A 1 168 ? -19.874 0.266 11.023 1.00 98.38 168 GLY A CA 1
ATOM 1262 C C . GLY A 1 168 ? -18.943 1.458 10.929 1.00 98.38 168 GLY A C 1
ATOM 1263 O O . GLY A 1 168 ? -17.718 1.331 10.907 1.00 98.38 168 GLY A O 1
ATOM 1264 N N . LYS A 1 169 ? -19.545 2.643 10.902 1.00 98.31 169 LYS A N 1
ATOM 1265 C CA . LYS A 1 169 ? -18.830 3.915 10.995 1.00 98.31 169 LYS A CA 1
ATOM 1266 C C . LYS A 1 169 ? -19.464 4.813 12.047 1.00 98.31 169 LYS A C 1
ATOM 1268 O O . LYS A 1 169 ? -20.681 4.778 12.218 1.00 98.31 169 LYS A O 1
ATOM 1273 N N . HIS A 1 170 ? -18.666 5.622 12.734 1.00 98.12 170 HIS A N 1
ATOM 1274 C CA . HIS A 1 170 ? -19.168 6.583 13.716 1.00 98.12 170 HIS A CA 1
ATOM 1275 C C . HIS A 1 170 ? -18.566 7.975 13.545 1.00 98.12 170 HIS A C 1
ATOM 1277 O O . HIS A 1 170 ? -17.625 8.183 12.770 1.00 98.12 170 HIS A O 1
ATOM 1283 N N . ILE A 1 171 ? -19.181 8.937 14.234 1.00 97.38 171 ILE A N 1
ATOM 1284 C CA . ILE A 1 171 ? -18.845 10.365 14.171 1.00 97.38 171 ILE A CA 1
ATOM 1285 C C . ILE A 1 171 ? -18.572 10.973 15.552 1.00 97.38 171 ILE A C 1
ATOM 1287 O O . ILE A 1 171 ? -18.795 12.160 15.763 1.00 97.38 171 ILE A O 1
ATOM 1291 N N . GLY A 1 172 ? -18.119 10.144 16.495 1.00 96.12 172 GLY A N 1
ATOM 1292 C CA . GLY A 1 172 ? -17.866 10.561 17.877 1.00 96.12 172 GLY A CA 1
ATOM 1293 C C . GLY A 1 172 ? -19.123 11.117 18.548 1.00 96.12 172 GLY A C 1
ATOM 1294 O O . GLY A 1 172 ? -20.196 10.500 18.477 1.00 96.12 172 GLY A O 1
ATOM 1295 N N . GLN A 1 173 ? -19.013 12.306 19.142 1.00 96.56 173 GLN A N 1
ATOM 1296 C CA . GLN A 1 173 ? -20.125 12.997 19.790 1.00 96.56 173 GLN A CA 1
ATOM 1297 C C . GLN A 1 173 ? -20.877 13.935 18.845 1.00 96.56 173 GLN A C 1
ATOM 1299 O O . GLN A 1 173 ? -21.831 14.595 19.261 1.00 96.56 173 GLN A O 1
ATOM 1304 N N . LEU A 1 174 ? -20.537 13.980 17.557 1.00 96.19 174 LEU A N 1
ATOM 1305 C CA . LEU A 1 174 ? -21.340 14.724 16.596 1.00 96.19 174 LEU A CA 1
ATOM 1306 C C . LEU A 1 174 ? -22.756 14.144 16.480 1.00 96.19 174 LEU A C 1
ATOM 1308 O O . LEU A 1 174 ? -23.032 12.982 16.784 1.00 96.19 174 LEU A O 1
ATOM 1312 N N . SER A 1 175 ? -23.667 14.986 15.999 1.00 95.12 175 SER A N 1
ATOM 1313 C CA . SER A 1 175 ? -25.022 14.587 15.622 1.00 95.12 175 SER A CA 1
ATOM 1314 C C . SER A 1 175 ? -25.202 14.664 14.105 1.00 95.12 175 SER A C 1
ATOM 1316 O O . SER A 1 175 ? -24.429 15.310 13.393 1.00 95.12 175 SER A O 1
ATOM 1318 N N . GLY A 1 176 ? -26.241 14.002 13.601 1.00 94.06 176 GLY A N 1
ATOM 1319 C CA . GLY A 1 176 ? -26.597 14.011 12.185 1.00 94.06 176 GLY A CA 1
ATOM 1320 C C . GLY A 1 176 ? -26.204 12.735 11.448 1.00 94.06 176 GLY A C 1
ATOM 1321 O O . GLY A 1 176 ? -25.896 11.706 12.042 1.00 94.06 176 GLY A O 1
ATOM 1322 N N . THR A 1 177 ? -26.281 12.798 10.122 1.00 96.06 177 THR A N 1
ATOM 1323 C CA . THR A 1 177 ? -26.100 11.646 9.233 1.00 96.06 177 THR A CA 1
ATOM 1324 C C . THR A 1 177 ? -24.776 11.713 8.479 1.00 96.06 177 THR A C 1
ATOM 1326 O O . THR A 1 177 ? -24.110 12.757 8.418 1.00 96.06 177 THR A O 1
ATOM 1329 N N . ARG A 1 178 ? -24.418 10.591 7.851 1.00 96.88 178 ARG A N 1
ATOM 1330 C CA . ARG A 1 178 ? -23.357 10.495 6.847 1.00 96.88 178 ARG A CA 1
ATOM 1331 C C . ARG A 1 178 ? -23.892 9.840 5.583 1.00 96.88 178 ARG A C 1
ATOM 1333 O O . ARG A 1 178 ? -24.778 8.993 5.666 1.00 96.88 178 ARG A O 1
ATOM 1340 N N . GLY A 1 179 ? -23.350 10.233 4.433 1.00 96.94 179 GLY A N 1
ATOM 1341 C CA . GLY A 1 179 ? -23.585 9.560 3.156 1.00 96.94 179 GLY A CA 1
ATOM 1342 C C . GLY A 1 179 ? -23.178 8.089 3.223 1.00 96.94 179 GLY A C 1
ATOM 1343 O O . GLY A 1 179 ? -22.437 7.693 4.118 1.00 96.94 179 GLY A O 1
ATOM 1344 N N . THR A 1 180 ? -23.674 7.262 2.304 1.00 98.38 180 THR A N 1
ATOM 1345 C CA . THR A 1 180 ? -23.282 5.842 2.230 1.00 98.38 180 THR A CA 1
ATOM 1346 C C . THR A 1 180 ? -21.795 5.731 1.900 1.00 98.38 180 THR A C 1
ATOM 1348 O O . THR A 1 180 ? -21.314 6.461 1.045 1.00 98.38 180 THR A O 1
ATOM 1351 N N . GLU A 1 181 ? -21.072 4.842 2.580 1.00 98.62 181 GLU A N 1
ATOM 1352 C CA . GLU A 1 181 ? -19.644 4.604 2.333 1.00 98.62 181 GLU A CA 1
ATOM 1353 C C . GLU A 1 181 ? -19.381 3.099 2.253 1.00 98.62 181 GLU A C 1
ATOM 1355 O O . GLU A 1 181 ? -20.042 2.315 2.938 1.00 98.62 181 GLU A O 1
ATOM 1360 N N . THR A 1 182 ? -18.375 2.705 1.478 1.00 98.75 182 THR A N 1
ATOM 1361 C CA . THR A 1 182 ? -17.860 1.334 1.486 1.00 98.75 182 THR A CA 1
ATOM 1362 C C . THR A 1 182 ? -16.909 1.174 2.663 1.00 98.75 182 THR A C 1
ATOM 1364 O O . THR A 1 182 ? -15.929 1.913 2.790 1.00 98.75 182 THR A O 1
ATOM 1367 N N . LEU A 1 183 ? -17.193 0.205 3.528 1.00 98.94 183 LEU A N 1
ATOM 1368 C CA . LEU A 1 183 ? -16.299 -0.205 4.602 1.00 98.94 183 LEU A CA 1
ATOM 1369 C C . LEU A 1 183 ? -15.488 -1.408 4.146 1.00 98.94 183 LEU A C 1
ATOM 1371 O O . LEU A 1 183 ? -16.055 -2.388 3.665 1.00 98.94 183 LEU A O 1
ATOM 1375 N N . GLY A 1 184 ? -14.178 -1.332 4.331 1.00 98.81 184 GLY A N 1
ATOM 1376 C CA . GLY A 1 184 ? -13.276 -2.468 4.236 1.00 98.81 184 GLY A CA 1
ATOM 1377 C C . GLY A 1 184 ? -13.008 -3.059 5.605 1.00 98.81 184 GLY A C 1
ATOM 1378 O O . GLY A 1 184 ? -12.853 -2.310 6.571 1.00 98.81 184 GLY A O 1
ATOM 1379 N N . TYR A 1 185 ? -12.932 -4.383 5.686 1.00 98.88 185 TYR A N 1
ATOM 1380 C CA . TYR A 1 185 ? -12.449 -5.077 6.872 1.00 98.88 185 TYR A CA 1
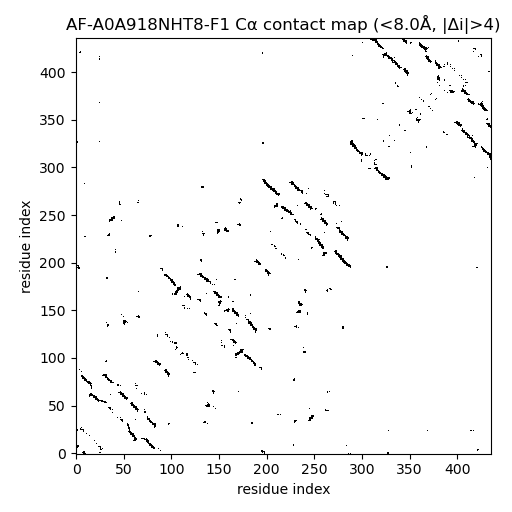ATOM 1381 C C . TYR A 1 185 ? -11.570 -6.265 6.484 1.00 98.88 185 TYR A C 1
ATOM 1383 O O . TYR A 1 185 ? -11.891 -7.045 5.586 1.00 98.88 185 TYR A O 1
ATOM 1391 N N . ILE A 1 186 ? -10.449 -6.378 7.184 1.00 98.94 186 ILE A N 1
ATOM 1392 C CA . ILE A 1 186 ? -9.448 -7.430 7.065 1.00 98.94 186 ILE A CA 1
ATOM 1393 C C . ILE A 1 186 ? -9.459 -8.188 8.384 1.00 98.94 186 ILE A C 1
ATOM 1395 O O . ILE A 1 186 ? -9.289 -7.593 9.447 1.00 98.94 186 ILE A O 1
ATOM 1399 N N . VAL A 1 187 ? -9.656 -9.498 8.317 1.00 98.88 187 VAL A N 1
ATOM 1400 C CA . VAL A 1 187 ? -9.624 -10.403 9.462 1.00 98.88 187 VAL A CA 1
ATOM 1401 C C . VAL A 1 187 ? -8.406 -11.296 9.327 1.00 98.88 187 VAL A C 1
ATOM 1403 O O . VAL A 1 187 ? -8.293 -12.044 8.363 1.00 98.88 187 VAL A O 1
ATOM 1406 N N . ALA A 1 188 ? -7.498 -11.240 10.292 1.00 98.69 188 ALA A N 1
ATOM 1407 C CA . ALA A 1 188 ? -6.338 -12.115 10.362 1.00 98.69 188 ALA A CA 1
ATOM 1408 C C . ALA A 1 188 ? -6.448 -13.053 11.564 1.00 98.69 188 ALA A C 1
ATOM 1410 O O . ALA A 1 188 ? -6.926 -12.673 12.635 1.00 98.69 188 ALA A O 1
ATOM 1411 N N . GLN A 1 189 ? -5.970 -14.283 11.399 1.00 98.44 189 GLN A N 1
ATOM 1412 C CA . GLN A 1 189 ? -5.761 -15.210 12.501 1.00 98.44 189 GLN A CA 1
ATOM 1413 C C . GLN A 1 189 ? -4.631 -14.659 13.394 1.00 98.44 189 GLN A C 1
ATOM 1415 O O . GLN A 1 189 ? -3.515 -14.487 12.897 1.00 98.44 189 GLN A O 1
ATOM 1420 N N . PRO A 1 190 ? -4.867 -14.417 14.699 1.00 98.38 190 PRO A N 1
ATOM 1421 C CA . PRO A 1 190 ? -3.835 -13.893 15.582 1.00 98.38 190 PRO A CA 1
ATOM 1422 C C . PRO A 1 190 ? -2.578 -14.770 15.661 1.00 98.38 190 PRO A C 1
ATOM 1424 O O . PRO A 1 190 ? -2.640 -16.002 15.616 1.00 98.38 190 PRO A O 1
ATOM 1427 N N . GLY A 1 191 ? -1.432 -14.119 15.832 1.00 98.06 191 GLY A N 1
ATOM 1428 C CA . GLY A 1 191 ? -0.114 -14.728 15.983 1.00 98.06 191 GLY A CA 1
ATOM 1429 C C . GLY A 1 191 ? 0.969 -13.955 15.233 1.00 98.06 191 GLY A C 1
ATOM 1430 O O . GLY A 1 191 ? 0.691 -12.951 14.585 1.00 98.06 191 GLY A O 1
ATOM 1431 N N . SER A 1 192 ? 2.206 -14.435 15.334 1.00 97.56 192 SER A N 1
ATOM 1432 C CA . SER A 1 192 ? 3.375 -13.848 14.677 1.00 97.56 192 SER A CA 1
ATOM 1433 C C . SER A 1 192 ? 4.158 -14.870 13.856 1.00 97.56 192 SER A C 1
ATOM 1435 O O . SER A 1 192 ? 4.136 -16.073 14.141 1.00 97.56 192 SER A O 1
ATOM 1437 N N . GLY A 1 193 ? 4.855 -14.395 12.834 1.00 97.00 193 GLY A N 1
ATOM 1438 C CA . GLY A 1 193 ? 5.650 -15.227 11.940 1.00 97.00 193 GLY A CA 1
ATOM 1439 C C . GLY A 1 193 ? 6.532 -14.388 11.029 1.00 97.00 193 GLY A C 1
ATOM 1440 O O . GLY A 1 193 ? 6.578 -13.168 11.158 1.00 97.00 193 GLY A O 1
ATOM 1441 N N . THR A 1 194 ? 7.209 -15.053 10.100 1.00 96.69 194 THR A N 1
ATOM 1442 C CA . THR A 1 194 ? 8.005 -14.402 9.058 1.00 96.69 194 THR A CA 1
ATOM 1443 C C . THR A 1 194 ? 7.666 -15.044 7.722 1.00 96.69 194 THR A C 1
ATOM 1445 O O . THR A 1 194 ? 7.769 -16.263 7.580 1.00 96.69 194 THR A O 1
ATOM 1448 N N . VAL A 1 195 ? 7.265 -14.235 6.743 1.00 95.94 195 VAL A N 1
ATOM 1449 C CA . VAL A 1 195 ? 6.966 -14.671 5.370 1.00 95.94 195 VAL A CA 1
ATOM 1450 C C . VAL A 1 195 ? 7.665 -13.722 4.408 1.00 95.94 195 VAL A C 1
ATOM 1452 O O . VAL A 1 195 ? 7.641 -12.512 4.607 1.00 95.94 195 VAL A O 1
ATOM 1455 N N . ASN A 1 196 ? 8.343 -14.278 3.402 1.00 95.00 196 ASN A N 1
ATOM 1456 C CA . ASN A 1 196 ? 9.097 -13.523 2.397 1.00 95.00 196 ASN A CA 1
ATOM 1457 C C . ASN A 1 196 ? 10.062 -12.463 2.986 1.00 95.00 196 ASN A C 1
ATOM 1459 O O . ASN A 1 196 ? 10.198 -11.361 2.465 1.00 95.00 196 ASN A O 1
ATOM 1463 N N . GLY A 1 197 ? 10.722 -12.781 4.106 1.00 94.75 197 GLY A N 1
ATOM 1464 C CA . GLY A 1 197 ? 11.629 -11.852 4.795 1.00 94.75 197 GLY A CA 1
ATOM 1465 C C . GLY A 1 197 ? 10.936 -10.736 5.582 1.00 94.75 197 GLY A C 1
ATOM 1466 O O . GLY A 1 197 ? 11.626 -9.866 6.102 1.00 94.75 197 GLY A O 1
ATOM 1467 N N . VAL A 1 198 ? 9.606 -10.758 5.706 1.00 97.12 198 VAL A N 1
ATOM 1468 C CA . VAL A 1 198 ? 8.858 -9.812 6.537 1.00 97.12 198 VAL A CA 1
ATOM 1469 C C . VAL A 1 198 ? 8.359 -10.503 7.796 1.00 97.12 198 VAL A C 1
ATOM 1471 O O . VAL A 1 198 ? 7.555 -11.437 7.728 1.00 97.12 198 VAL A O 1
ATOM 1474 N N . SER A 1 199 ? 8.843 -10.049 8.948 1.00 97.62 199 SER A N 1
ATOM 1475 C CA . SER A 1 199 ? 8.332 -10.472 10.249 1.00 97.62 199 SER A CA 1
ATOM 1476 C C . SER A 1 199 ? 7.046 -9.717 10.547 1.00 97.62 199 SER A C 1
ATOM 1478 O O . SER A 1 199 ? 6.954 -8.521 10.289 1.00 97.62 199 SER A O 1
ATOM 1480 N N . TYR A 1 200 ? 6.040 -10.401 11.080 1.00 98.19 200 TYR A N 1
ATOM 1481 C CA . TYR A 1 200 ? 4.740 -9.804 11.343 1.00 98.19 200 TYR A CA 1
ATOM 1482 C C . TYR A 1 200 ? 4.126 -10.288 12.656 1.00 98.19 200 TYR A C 1
ATOM 1484 O O . TYR A 1 200 ? 4.448 -11.364 13.166 1.00 98.19 200 TYR A O 1
ATOM 1492 N N . VAL A 1 201 ? 3.177 -9.510 13.171 1.00 98.50 201 VAL A N 1
ATOM 1493 C CA . VAL A 1 201 ? 2.267 -9.897 14.253 1.00 98.50 201 VAL A CA 1
ATOM 1494 C C . VAL A 1 201 ? 0.852 -9.435 13.926 1.00 98.50 201 VAL A C 1
ATOM 1496 O O . VAL A 1 201 ? 0.676 -8.329 13.435 1.00 98.50 201 VAL A O 1
ATOM 1499 N N . PHE A 1 202 ? -0.146 -10.263 14.229 1.00 98.69 202 PHE A N 1
ATOM 1500 C CA . PHE A 1 202 ? -1.566 -9.912 14.276 1.00 98.69 202 PHE A CA 1
ATOM 1501 C C . PHE A 1 202 ? -2.105 -10.227 15.669 1.00 98.69 202 PHE A C 1
ATOM 1503 O O . PHE A 1 202 ? -1.959 -11.359 16.138 1.00 98.69 202 PHE A O 1
ATOM 1510 N N . ALA A 1 203 ? -2.742 -9.276 16.346 1.00 98.56 203 ALA A N 1
ATOM 1511 C CA . ALA A 1 203 ? -3.275 -9.528 17.682 1.00 98.56 203 ALA A CA 1
ATOM 1512 C C . ALA A 1 203 ? -4.395 -8.565 18.090 1.00 98.56 203 ALA A C 1
ATOM 1514 O O . ALA A 1 203 ? -4.600 -7.509 17.496 1.00 98.56 203 ALA A O 1
ATOM 1515 N N . LEU A 1 204 ? -5.104 -8.950 19.152 1.00 98.50 204 LEU A N 1
ATOM 1516 C CA . LEU A 1 204 ? -5.943 -8.077 19.965 1.00 98.50 204 LEU A CA 1
ATOM 1517 C C . LEU A 1 204 ? -5.200 -7.799 21.269 1.00 98.50 204 LEU A C 1
ATOM 1519 O O . LEU A 1 204 ? -4.840 -8.737 21.984 1.00 98.50 204 LEU A O 1
ATOM 1523 N N . GLY A 1 205 ? -4.963 -6.530 21.582 1.00 98.25 205 GLY A N 1
ATOM 1524 C CA . GLY A 1 205 ? -4.324 -6.162 22.836 1.00 98.25 205 GLY A CA 1
ATOM 1525 C C . GLY A 1 205 ? -5.279 -6.095 24.032 1.00 98.25 205 GLY A C 1
ATOM 1526 O O . GLY A 1 205 ? -6.504 -6.237 23.926 1.00 98.25 205 GLY A O 1
ATOM 1527 N N . GLY A 1 206 ? -4.685 -5.888 25.208 1.00 97.75 206 GLY A N 1
ATOM 1528 C CA . GLY A 1 206 ? -5.416 -5.732 26.465 1.00 97.75 206 GLY A CA 1
ATOM 1529 C C . GLY A 1 206 ? -6.227 -4.436 26.526 1.00 97.75 206 GLY A C 1
ATOM 1530 O O . GLY A 1 206 ? -5.992 -3.499 25.763 1.00 97.75 206 GLY A O 1
ATOM 1531 N N . ASN A 1 207 ? -7.180 -4.374 27.458 1.00 97.56 207 ASN A N 1
ATOM 1532 C CA . ASN A 1 207 ? -8.015 -3.191 27.669 1.00 97.56 207 ASN A CA 1
ATOM 1533 C C . ASN A 1 207 ? -7.245 -2.107 28.444 1.00 97.56 207 ASN A C 1
ATOM 1535 O O . ASN A 1 207 ? -7.384 -1.985 29.663 1.00 97.56 207 ASN A O 1
ATOM 1539 N N . SER A 1 208 ? -6.356 -1.389 27.758 1.00 97.88 208 SER A N 1
ATOM 1540 C CA . SER A 1 208 ? -5.384 -0.492 28.396 1.00 97.88 208 SER A CA 1
ATOM 1541 C C . SER A 1 208 ? -5.071 0.786 27.624 1.00 97.88 208 SER A C 1
ATOM 1543 O O . SER A 1 208 ? -4.404 1.651 28.188 1.00 97.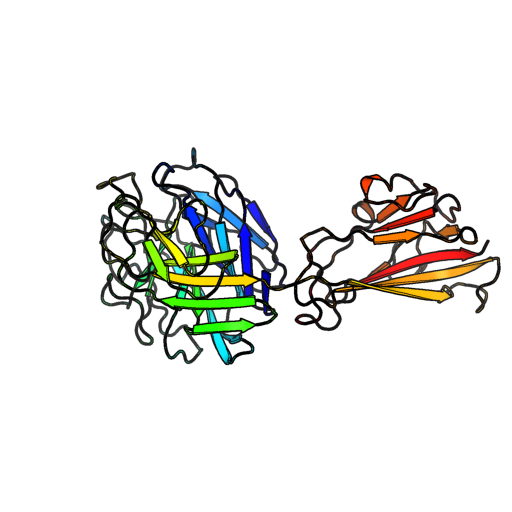88 208 SER A O 1
ATOM 1545 N N . ILE A 1 209 ? -5.520 0.929 26.374 1.00 98.62 209 ILE A N 1
ATOM 1546 C CA . ILE A 1 209 ? -5.235 2.121 25.564 1.00 98.62 209 ILE A CA 1
ATOM 1547 C C . ILE A 1 209 ? -6.281 3.180 25.888 1.00 98.62 209 ILE A C 1
ATOM 1549 O O . ILE A 1 209 ? -7.469 2.889 25.832 1.00 98.62 209 ILE A O 1
ATOM 1553 N N . ARG A 1 210 ? -5.868 4.391 26.261 1.00 98.44 210 ARG A N 1
ATOM 1554 C CA . ARG A 1 210 ? -6.790 5.486 26.607 1.00 98.44 210 ARG A CA 1
ATOM 1555 C C . ARG A 1 210 ? -6.578 6.691 25.699 1.00 98.44 210 ARG A C 1
ATOM 1557 O O . ARG A 1 210 ? -5.725 6.668 24.810 1.00 98.44 210 ARG A O 1
ATOM 1564 N N . GLY A 1 211 ? -7.361 7.729 25.966 1.00 97.94 211 GLY A N 1
ATOM 1565 C CA . GLY A 1 211 ? -7.406 8.967 25.207 1.00 97.94 211 GLY A CA 1
ATOM 1566 C C . GLY A 1 211 ? -6.072 9.713 25.156 1.00 97.94 211 GLY A C 1
ATOM 1567 O O . GLY A 1 211 ? -5.250 9.606 26.074 1.00 97.94 211 GLY A O 1
ATOM 1568 N N . VAL A 1 212 ? -5.872 10.527 24.119 1.00 97.94 212 VAL A N 1
ATOM 1569 C CA . VAL A 1 212 ? -4.696 11.406 23.991 1.00 97.94 212 VAL A CA 1
ATOM 1570 C C . VAL A 1 212 ? -4.564 12.399 25.158 1.00 97.94 212 VAL A C 1
ATOM 1572 O O . VAL A 1 212 ? -3.458 12.743 25.574 1.00 97.94 212 VAL A O 1
ATOM 1575 N N . GLY A 1 213 ? -5.679 12.810 25.755 1.00 97.62 213 GLY A N 1
ATOM 1576 C CA . GLY A 1 213 ? -5.739 13.628 26.966 1.00 97.62 213 GLY A CA 1
ATOM 1577 C C . GLY A 1 213 ? -5.324 12.892 28.247 1.00 97.62 213 GLY A C 1
ATOM 1578 O O . GLY A 1 213 ? -5.111 13.529 29.276 1.00 97.62 213 GLY A O 1
ATOM 1579 N N . ASN A 1 214 ? -5.168 11.563 28.217 1.00 97.88 214 ASN A N 1
ATOM 1580 C CA . ASN A 1 214 ? -4.724 10.759 29.360 1.00 97.88 214 ASN A CA 1
ATOM 1581 C C . ASN A 1 214 ? -3.206 10.502 29.369 1.00 97.88 214 ASN A C 1
ATOM 1583 O O . ASN A 1 214 ? -2.769 9.495 29.918 1.00 97.88 214 ASN A O 1
ATOM 1587 N N . SER A 1 215 ? -2.399 11.379 28.775 1.00 96.94 215 SER A N 1
ATOM 1588 C CA . SER A 1 215 ? -0.928 11.277 28.775 1.00 96.94 215 SER A CA 1
ATOM 1589 C C . SER A 1 215 ? -0.358 9.969 28.165 1.00 96.94 215 SER A C 1
ATOM 1591 O O . SER A 1 215 ? 0.407 9.280 28.842 1.00 96.94 215 SER A O 1
ATOM 1593 N N . PRO A 1 216 ? -0.705 9.607 26.909 1.00 97.38 216 PRO A N 1
ATOM 1594 C CA . PRO A 1 216 ? -0.027 8.542 26.146 1.00 97.38 216 PRO A CA 1
ATOM 1595 C C . PRO A 1 216 ? 1.471 8.863 25.914 1.00 97.38 216 PRO A C 1
ATOM 1597 O O . PRO A 1 216 ? 1.910 9.997 26.112 1.00 97.38 216 PRO A O 1
ATOM 1600 N N . ALA A 1 217 ? 2.317 7.936 25.453 1.00 98.12 217 ALA A N 1
ATOM 1601 C CA . ALA A 1 217 ? 2.032 6.642 24.820 1.00 98.12 217 ALA A CA 1
ATOM 1602 C C . ALA A 1 217 ? 1.498 5.543 25.753 1.00 98.12 217 ALA A C 1
ATOM 1604 O O . ALA A 1 217 ? 1.991 5.356 26.865 1.00 98.12 217 ALA A O 1
ATOM 1605 N N . TYR A 1 218 ? 0.543 4.755 25.248 1.00 98.56 218 TYR A N 1
ATOM 1606 C CA . TYR A 1 218 ? 0.165 3.462 25.819 1.00 98.56 218 TYR A CA 1
ATOM 1607 C C . TYR A 1 218 ? 0.800 2.333 25.013 1.00 98.56 218 TYR A C 1
ATOM 1609 O O . TYR A 1 218 ? 0.662 2.295 23.793 1.00 98.56 218 TYR A O 1
ATOM 1617 N N . ASN A 1 219 ? 1.463 1.398 25.693 1.00 97.62 219 ASN A N 1
ATOM 1618 C CA . ASN A 1 219 ? 2.237 0.354 25.027 1.00 97.62 219 ASN A CA 1
ATOM 1619 C C . ASN A 1 219 ? 1.485 -0.973 24.990 1.00 97.62 219 ASN A C 1
ATOM 1621 O O . ASN A 1 219 ? 1.035 -1.473 26.025 1.00 97.62 219 ASN A O 1
ATOM 1625 N N . TYR A 1 220 ? 1.478 -1.602 23.820 1.00 98.38 220 TYR A N 1
ATOM 1626 C CA . TYR A 1 220 ? 1.432 -3.057 23.735 1.00 98.38 220 TYR A CA 1
ATOM 1627 C C . TYR A 1 220 ? 2.840 -3.595 23.521 1.00 98.38 220 TYR A C 1
ATOM 1629 O O . TYR A 1 220 ? 3.567 -3.118 22.654 1.00 98.38 220 TYR A O 1
ATOM 1637 N N . THR A 1 221 ? 3.228 -4.584 24.325 1.00 97.06 221 THR A N 1
ATOM 1638 C CA . THR A 1 221 ? 4.519 -5.257 24.181 1.00 97.06 221 THR A CA 1
ATOM 1639 C C . THR A 1 221 ? 4.461 -6.240 23.023 1.00 97.06 221 THR A C 1
ATOM 1641 O O . THR A 1 221 ? 3.578 -7.097 22.969 1.00 97.06 221 THR A O 1
ATOM 1644 N N . VAL A 1 222 ? 5.436 -6.133 22.133 1.00 95.62 222 VAL A N 1
ATOM 1645 C CA . VAL A 1 222 ? 5.669 -7.050 21.014 1.00 95.62 222 VAL A CA 1
ATOM 1646 C C . VAL A 1 222 ? 7.122 -7.524 21.059 1.00 95.62 222 VAL A C 1
ATOM 1648 O O . VAL A 1 222 ? 7.900 -7.036 21.872 1.00 95.62 222 VAL A O 1
ATOM 1651 N N . SER A 1 223 ? 7.493 -8.504 20.239 1.00 94.38 223 SER A N 1
ATOM 1652 C CA . SER A 1 223 ? 8.892 -8.915 20.088 1.00 94.38 223 SER A CA 1
ATOM 1653 C C . SER A 1 223 ? 9.376 -8.504 18.706 1.00 94.38 223 SER A C 1
ATOM 1655 O O . SER A 1 223 ? 8.760 -8.907 17.720 1.00 94.38 223 SER A O 1
ATOM 1657 N N . GLY A 1 224 ? 10.452 -7.723 18.655 1.00 91.31 224 GLY A N 1
ATOM 1658 C CA . GLY A 1 224 ? 11.018 -7.195 17.413 1.00 91.31 224 GLY A CA 1
ATOM 1659 C C . GLY A 1 224 ? 10.908 -5.677 17.293 1.00 91.31 224 GLY A C 1
ATOM 1660 O O . GLY A 1 224 ? 10.285 -5.015 18.125 1.00 91.31 224 GLY A O 1
ATOM 1661 N N . ASP A 1 225 ? 11.537 -5.160 16.248 1.00 93.38 225 ASP A N 1
ATOM 1662 C CA . ASP A 1 225 ? 11.576 -3.751 15.866 1.00 93.38 225 ASP A CA 1
ATOM 1663 C C . ASP A 1 225 ? 10.820 -3.630 14.542 1.00 93.38 225 ASP A C 1
ATOM 1665 O O . ASP A 1 225 ? 11.170 -4.333 13.603 1.00 93.38 225 ASP A O 1
ATOM 1669 N N . PHE A 1 226 ? 9.721 -2.874 14.494 1.00 97.00 226 PHE A N 1
ATOM 1670 C CA . PHE A 1 226 ? 8.775 -2.916 13.370 1.00 97.00 226 PHE A CA 1
ATOM 1671 C C . PHE A 1 226 ? 8.773 -1.596 12.591 1.00 97.00 226 PHE A C 1
ATOM 1673 O O . PHE A 1 226 ? 8.723 -0.524 13.182 1.00 97.00 226 PHE A O 1
ATOM 1680 N N . ASP A 1 227 ? 8.713 -1.659 11.260 1.00 96.31 227 ASP A N 1
ATOM 1681 C CA . ASP A 1 227 ? 8.713 -0.466 10.401 1.00 96.31 227 ASP A CA 1
ATOM 1682 C C . ASP A 1 227 ? 7.314 0.112 10.166 1.00 96.31 227 ASP A C 1
ATOM 1684 O O . ASP A 1 227 ? 7.141 1.300 9.884 1.00 96.31 227 ASP A O 1
ATOM 1688 N N . THR A 1 228 ? 6.293 -0.748 10.153 1.00 98.12 228 THR A N 1
ATOM 1689 C CA . THR A 1 228 ? 4.915 -0.380 9.804 1.00 98.12 228 THR A CA 1
ATOM 1690 C C . THR A 1 228 ? 3.938 -1.084 10.730 1.00 98.12 228 THR A C 1
ATOM 1692 O O . THR A 1 228 ? 4.147 -2.230 11.113 1.00 98.12 228 THR A O 1
ATOM 1695 N N . ALA A 1 229 ? 2.835 -0.420 11.071 1.00 98.50 229 ALA A N 1
ATOM 1696 C CA . ALA A 1 229 ? 1.780 -1.013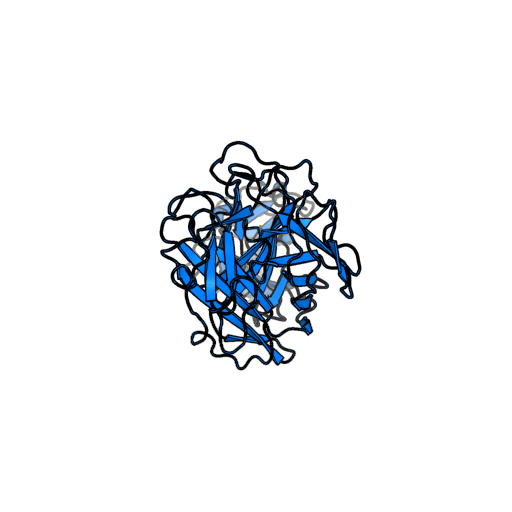 11.878 1.00 98.50 229 ALA A CA 1
ATOM 1697 C C . ALA A 1 229 ? 0.419 -0.395 11.576 1.00 98.50 229 ALA A C 1
ATOM 1699 O O . ALA A 1 229 ? 0.329 0.795 11.298 1.00 98.50 229 ALA A O 1
ATOM 1700 N N . VAL A 1 230 ? -0.642 -1.185 11.676 1.00 98.81 230 VAL A N 1
ATOM 1701 C CA . VAL A 1 230 ? -2.024 -0.701 11.608 1.00 98.81 230 VAL A CA 1
ATOM 1702 C C . VAL A 1 230 ? -2.768 -1.082 12.873 1.00 98.81 230 VAL A C 1
ATOM 1704 O O . VAL A 1 230 ? -2.496 -2.115 13.482 1.00 98.81 230 VAL A O 1
ATOM 1707 N N . ALA A 1 231 ? -3.710 -0.238 13.267 1.00 98.75 231 ALA A N 1
ATOM 1708 C CA . ALA A 1 231 ? -4.482 -0.366 14.484 1.00 98.75 231 ALA A CA 1
ATOM 1709 C C . ALA A 1 231 ? -5.966 -0.076 14.228 1.00 98.75 231 ALA A C 1
ATOM 1711 O O . ALA A 1 231 ? -6.326 0.776 13.414 1.00 98.75 231 ALA A O 1
ATOM 1712 N N . THR A 1 232 ? -6.845 -0.782 14.931 1.00 98.75 232 THR A N 1
ATOM 1713 C CA . THR A 1 232 ? -8.296 -0.561 14.896 1.00 98.75 232 THR A CA 1
ATOM 1714 C C . THR A 1 232 ? -8.864 -0.767 16.292 1.00 98.75 232 THR A C 1
ATOM 1716 O O . THR A 1 232 ? -8.591 -1.778 16.938 1.00 98.75 232 THR A O 1
ATOM 1719 N N . GLN A 1 233 ? -9.653 0.194 16.774 1.00 98.19 233 GLN A N 1
ATOM 1720 C CA . GLN A 1 233 ? -10.345 0.066 18.055 1.00 98.19 233 GLN A CA 1
ATOM 1721 C C . GLN A 1 233 ? -11.328 -1.112 17.985 1.00 98.19 233 GLN A C 1
ATOM 1723 O O . GLN A 1 233 ? -12.103 -1.234 17.036 1.00 98.19 233 GLN A O 1
ATOM 1728 N N . ALA A 1 234 ? -11.255 -2.019 18.957 1.00 97.81 234 ALA A N 1
ATOM 1729 C CA . ALA A 1 234 ? -11.910 -3.320 18.863 1.00 97.81 234 ALA A CA 1
ATOM 1730 C C . ALA A 1 234 ? -13.404 -3.294 19.213 1.00 97.81 234 ALA A C 1
ATOM 1732 O O . ALA A 1 234 ? -14.133 -4.205 18.828 1.00 97.81 234 ALA A O 1
ATOM 1733 N N . ALA A 1 235 ? -13.829 -2.295 19.981 1.00 96.62 235 ALA A N 1
ATOM 1734 C CA . ALA A 1 235 ? -15.188 -2.056 20.449 1.00 96.62 235 ALA A CA 1
ATOM 1735 C C . ALA A 1 235 ? -15.288 -0.608 20.951 1.00 96.62 235 ALA A C 1
ATOM 1737 O O . ALA A 1 235 ? -14.279 0.080 20.996 1.00 96.62 235 ALA A O 1
ATOM 1738 N N . GLU A 1 236 ? -16.470 -0.141 21.339 1.00 95.94 236 GLU A N 1
ATOM 1739 C CA . GLU A 1 236 ? -16.671 1.193 21.915 1.00 95.94 236 GLU A CA 1
ATOM 1740 C C . GLU A 1 236 ? -17.058 1.085 23.400 1.00 95.94 236 GLU A C 1
ATOM 1742 O O . GLU A 1 236 ? -18.240 0.904 23.728 1.00 95.94 236 GLU A O 1
ATOM 1747 N N . ASN A 1 237 ? -16.074 1.173 24.306 1.00 92.12 237 ASN A N 1
ATOM 1748 C CA . ASN A 1 237 ? -16.308 1.152 25.755 1.00 92.12 237 ASN A CA 1
ATOM 1749 C C . ASN A 1 237 ? -16.641 2.544 26.310 1.00 92.12 237 ASN A C 1
ATOM 1751 O O . ASN A 1 237 ? -17.557 2.658 27.130 1.00 92.12 237 ASN A O 1
ATOM 1755 N N . GLY A 1 238 ? -15.910 3.581 25.882 1.00 85.06 238 GLY A N 1
ATOM 1756 C CA . GLY A 1 238 ? -16.015 4.958 26.382 1.00 85.06 238 GLY A CA 1
ATOM 1757 C C . GLY A 1 238 ? -17.377 5.606 26.136 1.00 85.06 238 GLY A C 1
ATOM 1758 O O . GLY A 1 238 ? -17.898 6.297 27.009 1.00 85.06 238 GLY A O 1
ATOM 1759 N N . GLY A 1 239 ? -18.005 5.304 24.999 1.00 92.44 239 GLY A N 1
ATOM 1760 C CA . GLY A 1 239 ? -19.348 5.755 24.635 1.00 92.44 239 GLY A CA 1
ATOM 1761 C C . GLY A 1 239 ? -19.394 7.137 23.984 1.00 92.44 239 GLY A C 1
ATOM 1762 O O . GLY A 1 239 ? -20.436 7.492 23.424 1.00 92.44 239 GLY A O 1
ATOM 1763 N N . ASP A 1 240 ? -18.290 7.877 24.005 1.00 94.50 240 ASP A N 1
ATOM 1764 C CA . ASP A 1 240 ? -18.157 9.176 23.345 1.00 94.50 240 ASP A CA 1
ATOM 1765 C C . ASP A 1 240 ? -17.676 9.017 21.897 1.00 94.50 240 ASP A C 1
ATOM 1767 O O . ASP A 1 240 ? -18.015 9.833 21.037 1.00 94.50 240 ASP A O 1
ATOM 1771 N N . GLY A 1 241 ? -17.071 7.867 21.586 1.00 95.44 241 GLY A N 1
ATOM 1772 C CA . GLY A 1 241 ? -16.566 7.511 20.274 1.00 95.44 241 GLY A CA 1
ATOM 1773 C C . GLY A 1 241 ? -15.118 7.937 20.106 1.00 95.44 241 GLY A C 1
ATOM 1774 O O . GLY A 1 241 ? -14.827 9.128 20.061 1.00 95.44 241 GLY A O 1
ATOM 1775 N N . GLY A 1 242 ? -14.244 6.961 19.886 1.00 96.56 242 GLY A N 1
ATOM 1776 C CA . GLY A 1 242 ? -12.834 7.192 19.590 1.00 96.56 242 GLY A CA 1
ATOM 1777 C C . GLY A 1 242 ? -12.313 6.332 18.442 1.00 96.56 242 GLY A C 1
ATOM 1778 O O . GLY A 1 242 ? -13.021 5.487 17.896 1.00 96.56 242 GLY A O 1
ATOM 1779 N N . TRP A 1 243 ? -11.069 6.566 18.037 1.00 98.06 243 TRP A N 1
ATOM 1780 C CA . TRP A 1 243 ? -10.357 5.693 17.106 1.00 98.06 243 TRP A CA 1
ATOM 1781 C C . TRP A 1 243 ? -8.903 5.505 17.521 1.00 98.06 243 TRP A C 1
ATOM 1783 O O . TRP A 1 243 ? -8.278 6.385 18.105 1.00 98.06 243 TRP A O 1
ATOM 1793 N N . ALA A 1 244 ? -8.335 4.347 17.192 1.00 98.44 244 ALA A N 1
ATOM 1794 C CA . ALA A 1 244 ? -6.934 4.070 17.474 1.00 98.44 244 ALA A CA 1
ATOM 1795 C C . ALA A 1 244 ? -6.009 4.872 16.544 1.00 98.44 244 ALA A C 1
ATOM 1797 O O . ALA A 1 244 ? -6.200 4.894 15.325 1.00 98.44 244 ALA A O 1
ATOM 1798 N N . VAL A 1 245 ? -4.966 5.467 17.119 1.00 98.69 245 VAL A N 1
ATOM 1799 C CA . VAL A 1 245 ? -3.839 6.076 16.400 1.00 98.69 245 VAL A CA 1
ATOM 1800 C C . VAL A 1 245 ? -2.526 5.469 16.881 1.00 98.69 245 VAL A C 1
ATOM 1802 O O . VAL A 1 245 ? -2.405 5.065 18.040 1.00 98.69 245 VAL A O 1
ATOM 1805 N N . LEU A 1 246 ? -1.532 5.432 15.996 1.00 98.81 246 LEU A N 1
ATOM 1806 C CA . LEU A 1 246 ? -0.139 5.273 16.407 1.00 98.81 246 LEU A CA 1
ATOM 1807 C C . LEU A 1 246 ? 0.312 6.583 17.057 1.00 98.81 246 LEU A C 1
ATOM 1809 O O . LEU A 1 246 ? -0.078 7.652 16.587 1.00 98.81 246 LEU A O 1
ATOM 1813 N N . TYR A 1 247 ? 1.098 6.529 18.129 1.00 98.69 247 TYR A N 1
ATOM 1814 C CA . TYR A 1 247 ? 1.395 7.718 18.928 1.00 98.69 247 TYR A CA 1
ATOM 1815 C C . TYR A 1 247 ? 2.891 7.929 19.156 1.00 98.69 247 TYR A C 1
ATOM 1817 O O . TYR A 1 247 ? 3.603 6.991 19.493 1.00 98.69 247 TYR A O 1
ATOM 1825 N N . GLY A 1 248 ? 3.337 9.182 19.054 1.00 97.88 248 GLY A N 1
ATOM 1826 C CA . GLY A 1 248 ? 4.714 9.594 19.325 1.00 97.88 248 GLY A CA 1
ATOM 1827 C C . GLY A 1 248 ? 5.546 9.831 18.064 1.00 97.88 248 GLY A C 1
ATOM 1828 O O . GLY A 1 248 ? 5.122 9.558 16.943 1.00 97.88 248 GLY A O 1
ATOM 1829 N N . SER A 1 249 ? 6.754 10.370 18.254 1.00 95.06 249 SER A N 1
ATOM 1830 C CA . SER A 1 249 ? 7.740 10.560 17.175 1.00 95.06 249 SER A CA 1
ATOM 1831 C C . SER A 1 249 ? 8.341 9.247 16.675 1.00 95.06 249 SER A C 1
ATOM 1833 O O . SER A 1 249 ? 8.835 9.188 15.554 1.00 95.06 249 SER A O 1
ATOM 1835 N N . ASP A 1 250 ? 8.318 8.227 17.529 1.00 96.12 250 ASP A N 1
ATOM 1836 C CA . ASP A 1 250 ? 8.685 6.852 17.224 1.00 96.12 250 ASP A CA 1
ATOM 1837 C C . ASP A 1 250 ? 7.576 5.944 17.781 1.00 96.12 250 ASP A C 1
ATOM 1839 O O . ASP A 1 250 ? 7.605 5.598 18.965 1.00 96.12 250 ASP A O 1
ATOM 1843 N N . PRO A 1 251 ? 6.533 5.651 16.982 1.00 97.81 251 PRO A N 1
ATOM 1844 C CA . PRO A 1 251 ? 5.403 4.859 17.446 1.00 97.81 251 PRO A CA 1
ATOM 1845 C C . PRO A 1 251 ? 5.685 3.351 17.502 1.00 97.81 251 PRO A C 1
ATOM 1847 O O . PRO A 1 251 ? 4.859 2.605 18.033 1.00 97.81 251 PRO A O 1
ATOM 1850 N N . LEU A 1 252 ? 6.809 2.892 16.942 1.00 98.06 252 LEU A N 1
ATOM 1851 C CA . LEU A 1 252 ? 7.181 1.479 16.851 1.00 98.06 252 LEU A CA 1
ATOM 1852 C C . LEU A 1 252 ? 8.593 1.237 17.400 1.00 98.06 252 LEU A C 1
ATOM 1854 O O . LEU A 1 252 ? 9.403 0.611 16.724 1.00 98.06 252 LEU A O 1
ATOM 1858 N N . PRO A 1 253 ? 8.907 1.704 18.623 1.00 97.31 253 PRO A N 1
ATOM 1859 C CA . PRO A 1 253 ? 10.211 1.435 19.192 1.00 97.31 253 PRO A CA 1
ATOM 1860 C C . PRO A 1 253 ? 10.357 -0.069 19.430 1.00 97.31 253 PRO A C 1
ATOM 1862 O O . PRO A 1 253 ? 9.379 -0.768 19.715 1.00 97.31 253 PRO A O 1
ATOM 1865 N N . ASN A 1 254 ? 11.594 -0.557 19.413 1.00 96.81 254 ASN A N 1
ATOM 1866 C CA . ASN A 1 254 ? 11.901 -1.963 19.660 1.00 96.81 254 ASN A CA 1
ATOM 1867 C C . ASN A 1 254 ? 11.105 -2.560 20.845 1.00 96.81 254 ASN A C 1
ATOM 1869 O O . ASN A 1 254 ? 11.180 -2.091 21.986 1.00 96.81 254 ASN A O 1
ATOM 1873 N N . ASN A 1 255 ? 10.390 -3.649 20.570 1.00 97.12 255 ASN A N 1
ATOM 1874 C CA . ASN A 1 255 ? 9.517 -4.404 21.470 1.00 97.12 255 ASN A CA 1
ATOM 1875 C C . ASN A 1 255 ? 8.245 -3.689 21.965 1.00 97.12 255 ASN A C 1
ATOM 1877 O O . ASN A 1 255 ? 7.627 -4.136 22.941 1.00 97.12 255 ASN A O 1
ATOM 1881 N N . ALA A 1 256 ? 7.802 -2.612 21.314 1.00 97.75 256 ALA A N 1
ATOM 1882 C CA . ALA A 1 256 ? 6.525 -1.989 21.639 1.00 97.75 256 ALA A CA 1
ATOM 1883 C C . ALA A 1 256 ? 5.806 -1.384 20.427 1.00 97.75 256 ALA A C 1
ATOM 1885 O O . ALA A 1 256 ? 6.405 -0.968 19.445 1.00 97.75 256 ALA A O 1
ATOM 1886 N N . ILE A 1 257 ? 4.484 -1.297 20.545 1.00 98.50 257 ILE A N 1
ATOM 1887 C CA . ILE A 1 257 ? 3.641 -0.453 19.698 1.00 98.50 257 ILE A CA 1
ATOM 1888 C C . ILE A 1 257 ? 3.031 0.607 20.608 1.00 98.50 257 ILE A C 1
ATOM 1890 O O . ILE A 1 257 ? 2.356 0.266 21.587 1.00 98.50 257 ILE A O 1
ATOM 1894 N N . GLN A 1 258 ? 3.283 1.875 20.294 1.00 98.75 258 GLN A N 1
ATOM 1895 C CA . GLN A 1 258 ? 2.771 3.024 21.030 1.00 98.75 258 GLN A CA 1
ATOM 1896 C C . GLN A 1 258 ? 1.461 3.505 20.413 1.00 98.75 258 GLN A C 1
ATOM 1898 O O . GLN A 1 258 ? 1.389 3.851 19.232 1.00 98.75 258 GLN A O 1
ATOM 1903 N N . LEU A 1 259 ? 0.414 3.529 21.230 1.00 98.81 259 LEU A N 1
ATOM 1904 C CA . LEU A 1 259 ? -0.951 3.816 20.812 1.00 98.81 259 LEU A CA 1
ATOM 1905 C C . LEU A 1 259 ? -1.585 4.897 21.687 1.00 98.81 259 LEU A C 1
ATOM 1907 O O . LEU A 1 259 ? -1.194 5.124 22.837 1.00 98.81 259 LEU A O 1
ATOM 1911 N N . ALA A 1 260 ? -2.629 5.506 21.142 1.00 98.69 260 ALA A N 1
ATOM 1912 C CA . ALA A 1 260 ? -3.625 6.268 21.879 1.00 98.69 260 ALA A CA 1
ATOM 1913 C C . ALA A 1 260 ? -5.001 6.073 21.227 1.00 98.69 260 ALA A C 1
ATOM 1915 O O . ALA A 1 260 ? -5.094 5.661 20.067 1.00 98.69 260 ALA A O 1
ATOM 1916 N N . ILE A 1 261 ? -6.059 6.374 21.975 1.00 98.44 261 ILE A N 1
ATOM 1917 C CA . ILE A 1 261 ? -7.383 6.621 21.406 1.00 98.44 261 ILE A CA 1
ATOM 1918 C C . ILE A 1 261 ? -7.499 8.116 21.142 1.00 98.44 261 ILE A C 1
ATOM 1920 O O . ILE A 1 261 ? -7.248 8.934 22.023 1.00 98.44 261 ILE A O 1
ATOM 1924 N N . GLU A 1 262 ? -7.828 8.469 19.913 1.00 96.81 262 GLU A N 1
ATOM 1925 C CA . GLU A 1 262 ? -8.132 9.831 19.518 1.00 96.81 262 GLU A CA 1
ATOM 1926 C C . GLU A 1 262 ? -9.644 10.040 19.479 1.00 96.81 262 GLU A C 1
ATOM 1928 O O . GLU A 1 262 ? -10.397 9.111 19.188 1.00 96.81 262 GLU A O 1
ATOM 1933 N N . GLU A 1 263 ? -10.077 11.265 19.757 1.00 95.12 263 GLU A N 1
ATOM 1934 C CA . GLU A 1 263 ? -11.485 11.648 19.794 1.00 95.12 263 GLU A CA 1
ATOM 1935 C C . GLU A 1 263 ? -11.730 12.892 18.946 1.00 95.12 263 GLU A C 1
ATOM 1937 O O . GLU A 1 263 ? -10.836 13.708 18.715 1.00 95.12 263 GLU A O 1
ATOM 1942 N N . GLU A 1 264 ? -12.967 13.059 18.481 1.00 92.56 264 GLU A N 1
ATOM 1943 C CA . GLU A 1 264 ? -13.367 14.330 17.887 1.00 92.56 264 GLU A CA 1
ATOM 1944 C C . GLU A 1 264 ? -13.489 15.400 18.981 1.00 92.56 264 GLU A C 1
ATOM 1946 O O . GLU A 1 264 ? -13.906 15.109 20.097 1.00 92.56 264 GLU A O 1
ATOM 1951 N N . THR A 1 265 ? -13.096 16.636 18.673 1.00 93.31 265 THR A N 1
ATOM 1952 C CA . THR A 1 265 ? -13.000 17.723 19.665 1.00 93.31 265 THR A CA 1
ATOM 1953 C C . THR A 1 265 ? -13.991 18.859 19.410 1.00 93.31 265 THR A C 1
ATOM 1955 O O . THR A 1 265 ? -13.841 19.954 19.957 1.00 93.31 265 THR A O 1
ATOM 1958 N N . LEU A 1 266 ? -14.994 18.641 18.555 1.00 91.81 266 LEU A N 1
ATOM 1959 C CA . LEU A 1 266 ? -15.865 19.708 18.065 1.00 91.81 266 LEU A CA 1
ATOM 1960 C C . LEU A 1 266 ? -17.112 19.920 18.918 1.00 91.81 266 LEU A C 1
ATOM 1962 O O . LEU A 1 266 ? -17.621 21.042 18.980 1.00 91.81 266 LEU A O 1
ATOM 1966 N N . VAL A 1 267 ? -17.649 18.859 19.521 1.00 92.00 267 VAL A N 1
ATOM 1967 C CA . VAL A 1 267 ? -18.900 18.906 20.286 1.00 92.00 267 VAL A CA 1
ATOM 1968 C C . VAL A 1 267 ? -18.765 18.081 21.560 1.00 92.00 267 VAL A C 1
ATOM 1970 O O . VAL A 1 267 ? -18.184 17.011 21.557 1.00 92.00 267 VAL A O 1
ATOM 1973 N N . GLY A 1 268 ? -19.380 18.540 22.652 1.00 93.00 268 GLY A N 1
ATOM 1974 C CA . GLY A 1 268 ? -19.398 17.780 23.901 1.00 93.00 268 GLY A CA 1
ATOM 1975 C C . GLY A 1 268 ? -18.074 17.883 24.651 1.00 93.00 268 GLY A C 1
ATOM 1976 O O . GLY A 1 268 ? -17.606 18.993 24.906 1.00 93.00 268 GLY A O 1
ATOM 1977 N N . ASP A 1 269 ? -17.522 16.742 25.065 1.00 93.00 269 ASP A N 1
ATOM 1978 C CA . ASP A 1 269 ? -16.222 16.705 25.735 1.00 93.00 269 ASP A CA 1
ATOM 1979 C C . ASP A 1 269 ? -15.078 16.844 24.721 1.00 93.00 269 ASP A C 1
ATOM 1981 O O . ASP A 1 269 ? -14.923 16.010 23.840 1.00 93.00 269 ASP A O 1
ATOM 1985 N N . SER A 1 270 ? -14.256 17.884 24.861 1.00 93.88 270 SER A N 1
ATOM 1986 C CA . SER A 1 270 ? -13.078 18.121 24.019 1.00 93.88 270 SER A CA 1
ATOM 1987 C C . SER A 1 270 ? -11.762 17.785 24.732 1.00 93.88 270 SER A C 1
ATOM 1989 O O . SER A 1 270 ? -10.693 18.201 24.282 1.00 93.88 270 SER A O 1
ATOM 1991 N N . SER A 1 271 ? -11.817 17.109 25.885 1.00 95.19 271 SER A N 1
ATOM 1992 C CA . SER A 1 271 ? -10.645 16.780 26.704 1.00 95.19 271 SER A CA 1
ATOM 1993 C C . SER A 1 271 ? -9.701 15.776 26.036 1.00 95.19 271 SER A C 1
ATOM 1995 O O . SER A 1 271 ? -8.528 15.701 26.416 1.00 95.19 271 SER A O 1
ATOM 1997 N N . ARG A 1 272 ? -10.212 15.011 25.056 1.00 95.31 272 ARG A N 1
ATOM 1998 C CA . ARG A 1 272 ? -9.565 13.831 24.455 1.00 95.31 272 ARG A CA 1
ATOM 1999 C C . ARG A 1 272 ? -9.223 12.770 25.503 1.00 95.31 272 ARG A C 1
ATOM 2001 O O . ARG A 1 272 ? -8.263 12.018 25.329 1.00 95.31 272 ARG A O 1
ATOM 2008 N N . THR A 1 273 ? -9.902 12.782 26.653 1.00 96.62 273 THR A N 1
ATOM 2009 C CA . THR A 1 273 ? -9.745 11.753 27.677 1.00 96.62 273 THR A CA 1
ATOM 2010 C C . THR A 1 273 ? -10.743 10.637 27.432 1.00 96.62 273 THR A C 1
ATOM 2012 O O . THR A 1 273 ? -11.943 10.866 27.376 1.00 96.62 273 THR A O 1
ATOM 2015 N N . HIS A 1 274 ? -10.247 9.406 27.380 1.00 95.31 274 HIS A N 1
ATOM 2016 C CA . HIS A 1 274 ? -11.053 8.250 27.027 1.00 95.31 274 HIS A CA 1
ATOM 2017 C C . HIS A 1 274 ? -10.923 7.139 28.061 1.00 95.31 274 HIS A C 1
ATOM 2019 O O . HIS A 1 274 ? -9.872 6.936 28.686 1.00 95.31 274 HIS A O 1
ATOM 2025 N N . THR A 1 275 ? -11.999 6.370 28.214 1.00 95.81 275 THR A N 1
ATOM 2026 C CA . THR A 1 275 ? -11.937 5.103 28.948 1.00 95.81 275 THR A CA 1
ATOM 2027 C C . THR A 1 275 ? -10.983 4.148 28.227 1.00 95.81 275 THR A C 1
ATOM 2029 O O . THR A 1 275 ? -10.721 4.292 27.034 1.00 95.81 275 THR A O 1
ATOM 2032 N N . ALA A 1 276 ? -10.418 3.191 28.966 1.00 97.50 276 ALA A N 1
ATOM 2033 C CA . ALA A 1 276 ? -9.570 2.177 28.359 1.00 97.50 276 ALA A CA 1
ATOM 2034 C C . ALA A 1 276 ? -10.333 1.402 27.274 1.00 97.50 276 ALA A C 1
ATOM 2036 O O . ALA A 1 276 ? -11.474 0.977 27.480 1.00 97.50 276 ALA A O 1
ATOM 2037 N N . GLU A 1 277 ? -9.655 1.220 26.149 1.00 97.88 277 GLU A N 1
ATOM 2038 C CA . GLU A 1 277 ? -10.091 0.451 25.000 1.00 97.88 277 GLU A CA 1
ATOM 2039 C C . GLU A 1 277 ? -9.128 -0.701 24.713 1.00 97.88 277 GLU A C 1
ATOM 2041 O O . GLU A 1 277 ? -7.938 -0.690 25.066 1.00 97.88 277 GLU A O 1
ATOM 2046 N N . GLN A 1 278 ? -9.667 -1.704 24.026 1.00 98.19 278 GLN A N 1
ATOM 2047 C CA . GLN A 1 278 ? -8.880 -2.733 23.363 1.00 98.19 278 GLN A CA 1
ATOM 2048 C C . GLN A 1 278 ? -8.650 -2.331 21.909 1.00 98.19 278 GLN A C 1
ATOM 2050 O O . GLN A 1 278 ? -9.560 -1.841 21.239 1.00 98.19 278 GLN A O 1
ATOM 2055 N N . VAL A 1 279 ? -7.449 -2.583 21.401 1.00 98.81 279 VAL A N 1
ATOM 2056 C CA . VAL A 1 279 ? -7.072 -2.261 20.025 1.00 98.81 279 VAL A CA 1
ATOM 2057 C C . VAL A 1 279 ? -6.542 -3.522 19.346 1.00 98.81 279 VAL A C 1
ATOM 2059 O O . VAL A 1 279 ? -5.665 -4.213 19.874 1.00 98.81 279 VAL A O 1
ATOM 2062 N N . TYR A 1 280 ? -7.094 -3.837 18.176 1.00 98.88 280 TYR A N 1
ATOM 2063 C CA . TYR A 1 280 ? -6.477 -4.770 17.243 1.00 98.88 280 TYR A CA 1
ATOM 2064 C C . TYR A 1 280 ? -5.257 -4.104 16.626 1.00 98.88 280 TYR A C 1
ATOM 2066 O O . TYR A 1 280 ? -5.347 -2.948 16.215 1.00 98.88 280 TYR A O 1
ATOM 2074 N N . TYR A 1 281 ? -4.143 -4.822 16.530 1.00 98.81 281 TYR A N 1
ATOM 2075 C CA . TYR A 1 281 ? -2.937 -4.318 15.886 1.00 98.81 281 TYR A CA 1
ATOM 2076 C C . TYR A 1 281 ? -2.301 -5.360 14.967 1.00 98.81 281 TYR A C 1
ATOM 2078 O O . TYR A 1 281 ? -2.338 -6.566 15.236 1.00 98.81 281 TYR A O 1
ATOM 2086 N N . ALA A 1 282 ? -1.725 -4.864 13.877 1.00 98.75 282 ALA A N 1
ATOM 2087 C CA . ALA A 1 282 ? -0.771 -5.587 13.061 1.00 98.75 282 ALA A CA 1
ATOM 2088 C C . ALA A 1 282 ? 0.517 -4.779 12.979 1.00 98.75 282 ALA A C 1
ATOM 2090 O O . ALA A 1 282 ? 0.434 -3.567 12.803 1.00 98.75 282 ALA A O 1
ATOM 2091 N N . ALA A 1 283 ? 1.677 -5.418 13.081 1.00 98.56 283 ALA A N 1
ATOM 2092 C CA . ALA A 1 283 ? 2.969 -4.762 12.884 1.00 98.56 283 ALA A CA 1
ATOM 2093 C C . ALA A 1 283 ? 3.879 -5.621 12.006 1.00 98.56 283 ALA A C 1
ATOM 2095 O O . ALA A 1 283 ? 3.753 -6.846 12.022 1.00 98.56 283 ALA A O 1
ATOM 2096 N N . PHE A 1 284 ? 4.734 -4.966 11.221 1.00 98.50 284 PHE A N 1
ATOM 2097 C CA . PHE A 1 284 ? 5.524 -5.560 10.146 1.00 98.50 284 PHE A CA 1
ATOM 2098 C C . PHE A 1 284 ? 6.935 -4.967 10.096 1.00 98.50 284 PHE A C 1
ATOM 2100 O O . PHE A 1 284 ? 7.090 -3.748 10.162 1.00 98.50 284 PHE A O 1
ATOM 2107 N N . ASP A 1 285 ? 7.931 -5.841 10.004 1.00 97.44 285 ASP A N 1
ATOM 2108 C CA . ASP A 1 285 ? 9.366 -5.543 9.964 1.00 97.44 285 ASP A CA 1
ATOM 2109 C C . ASP A 1 285 ? 9.965 -6.182 8.716 1.00 97.44 285 ASP A C 1
ATOM 2111 O O . ASP A 1 285 ? 9.853 -7.398 8.520 1.00 97.44 285 ASP A O 1
ATOM 2115 N N . SER A 1 286 ? 10.572 -5.369 7.859 1.00 94.25 286 SER A N 1
ATOM 2116 C CA . SER A 1 286 ? 11.087 -5.810 6.573 1.00 94.25 286 SER A CA 1
ATOM 2117 C C . SER A 1 286 ? 12.587 -6.084 6.624 1.00 94.25 286 SER A C 1
ATOM 2119 O O . SER A 1 286 ? 13.404 -5.177 6.518 1.00 94.25 286 SER A O 1
ATOM 2121 N N . ASN A 1 287 ? 12.954 -7.364 6.562 1.00 94.25 287 ASN A N 1
ATOM 2122 C CA . ASN A 1 287 ? 14.310 -7.812 6.222 1.00 94.25 287 ASN A CA 1
ATOM 2123 C C . ASN A 1 287 ? 14.431 -8.146 4.723 1.00 94.25 287 ASN A C 1
ATOM 2125 O O . ASN A 1 287 ? 15.209 -9.013 4.313 1.00 94.25 287 ASN A O 1
ATOM 2129 N N . GLN A 1 288 ? 13.600 -7.509 3.896 1.00 94.62 288 GLN A N 1
ATOM 2130 C CA . GLN A 1 288 ? 13.612 -7.699 2.453 1.00 94.62 288 GLN A CA 1
ATOM 2131 C C . GLN A 1 288 ? 14.715 -6.873 1.794 1.00 94.62 288 GLN A C 1
ATOM 2133 O O . GLN A 1 288 ? 15.023 -5.762 2.216 1.00 94.62 288 GLN A O 1
ATOM 2138 N N . SER A 1 289 ? 15.269 -7.402 0.709 1.00 94.75 289 SER A N 1
ATOM 2139 C CA . SER A 1 289 ? 16.259 -6.719 -0.117 1.00 94.75 289 SER A CA 1
ATOM 2140 C C . SER A 1 289 ? 15.968 -6.956 -1.593 1.00 94.75 289 SER A C 1
ATOM 2142 O O . SER A 1 289 ? 15.562 -8.054 -1.983 1.00 94.75 289 SER A O 1
ATOM 2144 N N . ALA A 1 290 ? 16.173 -5.922 -2.405 1.00 95.19 290 ALA A N 1
ATOM 2145 C CA . ALA A 1 290 ? 16.230 -6.057 -3.852 1.00 95.19 290 ALA A CA 1
ATOM 2146 C C . ALA A 1 290 ? 17.669 -6.398 -4.255 1.00 95.19 290 ALA A C 1
ATOM 2148 O O . ALA A 1 290 ? 18.613 -5.722 -3.839 1.00 95.19 290 ALA A O 1
ATOM 2149 N N . LEU A 1 291 ? 17.832 -7.438 -5.064 1.00 95.69 291 LEU A N 1
ATOM 2150 C CA . LEU A 1 291 ? 19.118 -7.876 -5.597 1.00 95.69 291 LEU A CA 1
ATOM 2151 C C . LEU A 1 291 ? 18.954 -8.054 -7.097 1.00 95.69 291 LEU A C 1
ATOM 2153 O O . LEU A 1 291 ? 18.017 -8.716 -7.521 1.00 95.69 291 LEU A O 1
ATOM 2157 N N . PHE A 1 292 ? 19.834 -7.454 -7.894 1.00 95.38 292 PHE A N 1
ATOM 2158 C CA . PHE A 1 292 ? 19.700 -7.478 -9.346 1.00 95.38 292 PHE A CA 1
ATOM 2159 C C . PHE A 1 292 ? 20.770 -8.322 -10.008 1.00 95.38 292 PHE A C 1
ATOM 2161 O O . PHE A 1 292 ? 21.963 -8.134 -9.766 1.00 95.38 292 PHE A O 1
ATOM 2168 N N . GLU A 1 293 ? 20.320 -9.166 -10.923 1.00 95.62 293 GLU A N 1
ATOM 2169 C CA . GLU A 1 293 ? 21.155 -9.777 -11.941 1.00 95.62 293 GLU A CA 1
ATOM 2170 C C . GLU A 1 293 ? 20.775 -9.193 -13.298 1.00 95.62 293 GLU A C 1
ATOM 2172 O O . GLU A 1 293 ? 19.602 -8.947 -13.589 1.00 95.62 293 GLU A O 1
ATOM 2177 N N . ALA A 1 294 ? 21.787 -8.929 -14.118 1.00 95.19 294 ALA A N 1
ATOM 2178 C CA . ALA A 1 294 ? 21.596 -8.489 -15.486 1.00 95.19 294 ALA A CA 1
ATOM 2179 C C . ALA A 1 294 ? 22.478 -9.323 -16.407 1.00 95.19 294 ALA A C 1
ATOM 2181 O O . ALA A 1 294 ? 23.653 -9.559 -16.111 1.00 95.19 294 ALA A O 1
ATOM 2182 N N . SER A 1 295 ? 21.921 -9.743 -17.536 1.00 96.56 295 SER A N 1
ATOM 2183 C CA . SER A 1 295 ? 22.662 -10.442 -18.578 1.00 96.56 295 SER A CA 1
ATOM 2184 C C . SER A 1 295 ? 22.448 -9.750 -19.916 1.00 96.56 295 SER A C 1
ATOM 2186 O O . SER A 1 295 ? 21.397 -9.165 -20.160 1.00 96.56 295 SER A O 1
ATOM 2188 N N . LYS A 1 296 ? 23.470 -9.779 -20.771 1.00 96.62 296 LYS A N 1
ATOM 2189 C CA . LYS A 1 296 ? 23.402 -9.237 -22.126 1.00 96.62 296 LYS A CA 1
ATOM 2190 C C . LYS A 1 296 ? 23.691 -10.353 -23.112 1.00 96.62 296 LYS A C 1
ATOM 2192 O O . LYS A 1 296 ? 24.716 -11.027 -23.002 1.00 96.62 296 LYS A O 1
ATOM 2197 N N . SER A 1 297 ? 22.806 -10.520 -24.080 1.00 96.44 297 SER A N 1
ATOM 2198 C CA . SER A 1 297 ? 22.957 -11.460 -25.183 1.00 96.44 297 SER A CA 1
ATOM 2199 C C . SER A 1 297 ? 22.922 -10.727 -26.523 1.00 96.44 297 SER A C 1
ATOM 2201 O O . SER A 1 297 ? 22.539 -9.556 -26.602 1.00 96.44 297 SER A O 1
ATOM 2203 N N . LEU A 1 298 ? 23.385 -11.406 -27.573 1.00 93.69 298 LEU A N 1
ATOM 2204 C CA . LEU A 1 298 ? 23.372 -10.893 -28.937 1.00 93.69 298 LEU A CA 1
ATOM 2205 C C . LEU A 1 298 ? 22.766 -11.929 -29.885 1.00 93.69 298 LEU A C 1
ATOM 2207 O O . LEU A 1 298 ? 23.035 -13.126 -29.762 1.00 93.69 298 LEU A O 1
ATOM 2211 N N . ALA A 1 299 ? 21.996 -11.454 -30.856 1.00 93.19 299 ALA A N 1
ATOM 2212 C CA . ALA A 1 299 ? 21.483 -12.239 -31.970 1.00 93.19 299 ALA A CA 1
ATOM 2213 C C . ALA A 1 299 ? 21.649 -11.455 -33.276 1.00 93.19 299 ALA A C 1
ATOM 2215 O O . ALA A 1 299 ? 21.646 -10.227 -33.268 1.00 93.19 299 ALA A O 1
ATOM 2216 N N . MET A 1 300 ? 21.783 -12.144 -34.410 1.00 93.31 300 MET A N 1
ATOM 2217 C CA . MET A 1 300 ? 21.737 -11.470 -35.714 1.00 93.31 300 MET A CA 1
ATOM 2218 C C . MET A 1 300 ? 20.339 -10.885 -35.934 1.00 93.31 300 MET A C 1
ATOM 2220 O O . MET A 1 300 ? 19.349 -11.548 -35.613 1.00 93.31 300 MET A O 1
ATOM 2224 N N . ALA A 1 301 ? 20.242 -9.674 -36.489 1.00 89.06 301 ALA A N 1
ATOM 2225 C CA . ALA A 1 301 ? 18.944 -9.119 -36.865 1.00 89.06 301 ALA A CA 1
ATOM 2226 C C . ALA A 1 301 ? 18.268 -10.014 -37.923 1.00 89.06 301 ALA A C 1
ATOM 2228 O O . ALA A 1 301 ? 18.936 -10.584 -38.787 1.00 89.06 301 ALA A O 1
ATOM 2229 N N . ALA A 1 302 ? 16.943 -10.172 -37.850 1.00 86.12 302 ALA A N 1
ATOM 2230 C CA . ALA A 1 302 ? 16.211 -11.125 -38.693 1.00 86.12 302 ALA A CA 1
ATOM 2231 C C . ALA A 1 302 ? 16.280 -10.789 -40.196 1.00 86.12 302 ALA A C 1
ATOM 2233 O O . ALA A 1 302 ? 16.220 -11.679 -41.042 1.00 86.12 302 ALA A O 1
ATOM 2234 N N . ASP A 1 303 ? 16.416 -9.505 -40.512 1.00 84.88 303 ASP A N 1
ATOM 2235 C CA . ASP A 1 303 ? 16.598 -8.935 -41.843 1.00 84.88 303 ASP A CA 1
ATOM 2236 C C . ASP A 1 303 ? 18.076 -8.812 -42.256 1.00 84.88 303 ASP A C 1
ATOM 2238 O O . ASP A 1 303 ? 18.364 -8.349 -43.361 1.00 84.88 303 ASP A O 1
ATOM 2242 N N . ASN A 1 304 ? 19.018 -9.246 -41.409 1.00 84.81 304 ASN A N 1
ATOM 2243 C CA . ASN A 1 304 ? 20.439 -9.149 -41.715 1.00 84.81 304 ASN A CA 1
ATOM 2244 C C . ASN A 1 304 ? 20.809 -10.084 -42.884 1.00 84.81 304 ASN A C 1
ATOM 2246 O O . ASN A 1 304 ? 20.500 -11.279 -42.848 1.00 84.81 304 ASN A O 1
ATOM 2250 N N . PRO A 1 305 ? 21.530 -9.600 -43.912 1.00 79.69 305 PRO A N 1
ATOM 2251 C CA . PRO A 1 305 ? 21.889 -10.412 -45.075 1.00 79.69 305 PRO A CA 1
ATOM 2252 C C . PRO A 1 305 ? 22.865 -11.557 -44.766 1.00 79.69 305 PRO A C 1
ATOM 2254 O O . PRO A 1 305 ? 23.042 -12.446 -45.602 1.00 79.69 305 PRO A O 1
ATOM 2257 N N . THR A 1 306 ? 23.524 -11.548 -43.601 1.00 81.94 306 THR A N 1
ATOM 2258 C CA . THR A 1 306 ? 24.487 -12.581 -43.198 1.00 81.94 306 THR A CA 1
ATOM 2259 C C . THR A 1 306 ? 24.123 -13.198 -41.844 1.00 81.94 306 THR A C 1
ATOM 2261 O O . THR A 1 306 ? 23.476 -12.581 -41.003 1.00 81.94 306 THR A O 1
ATOM 2264 N N . VAL A 1 307 ? 24.565 -14.433 -41.601 1.00 84.88 307 VAL A N 1
ATOM 2265 C CA . VAL A 1 307 ? 24.386 -15.115 -40.302 1.00 84.88 307 VAL A CA 1
ATOM 2266 C C . VAL A 1 307 ? 25.565 -14.896 -39.347 1.00 84.88 307 VAL A C 1
ATOM 2268 O O . VAL A 1 307 ? 25.630 -15.529 -38.296 1.00 84.88 307 VAL A O 1
ATOM 2271 N N . TYR A 1 308 ? 26.518 -14.038 -39.718 1.00 86.12 308 TYR A N 1
ATOM 2272 C CA . TYR A 1 308 ? 27.749 -13.804 -38.970 1.00 86.12 308 TYR A CA 1
ATOM 2273 C C . TYR A 1 308 ? 27.845 -12.342 -38.538 1.00 86.12 308 TYR A C 1
ATOM 2275 O O . TYR A 1 308 ? 27.516 -11.444 -39.303 1.00 86.12 308 TYR A O 1
ATOM 2283 N N . ALA A 1 309 ? 28.361 -12.094 -37.336 1.00 85.25 309 ALA A N 1
ATOM 2284 C CA . ALA A 1 309 ? 28.653 -10.750 -36.845 1.00 85.25 309 ALA A CA 1
ATOM 2285 C C . ALA A 1 309 ? 29.952 -10.221 -37.488 1.00 85.25 309 ALA A C 1
ATOM 2287 O O . ALA A 1 309 ? 31.030 -10.292 -36.900 1.00 85.25 309 ALA A O 1
ATOM 2288 N N . VAL A 1 310 ? 29.855 -9.764 -38.738 1.00 87.00 310 VAL A N 1
ATOM 2289 C CA . VAL A 1 310 ? 30.956 -9.188 -39.533 1.00 87.00 310 VAL A CA 1
ATOM 2290 C C . VAL A 1 310 ? 30.657 -7.725 -39.886 1.00 87.00 310 VAL A C 1
ATOM 2292 O O . VAL A 1 310 ? 29.493 -7.335 -39.803 1.00 87.00 310 VAL A O 1
ATOM 2295 N N . PRO A 1 311 ? 31.652 -6.924 -40.317 1.00 90.56 311 PRO A N 1
ATOM 2296 C CA . PRO A 1 311 ? 31.411 -5.569 -40.819 1.00 90.56 311 PRO A CA 1
ATOM 2297 C C . PRO A 1 311 ? 30.250 -5.493 -41.823 1.00 90.56 311 PRO A C 1
ATOM 2299 O O . PRO A 1 311 ? 30.107 -6.361 -42.690 1.00 90.56 311 PRO A O 1
ATOM 2302 N N . GLY A 1 312 ? 29.409 -4.476 -41.669 1.00 87.56 312 GLY A N 1
ATOM 2303 C CA . GLY A 1 312 ? 28.121 -4.280 -42.331 1.00 87.56 312 GLY A CA 1
ATOM 2304 C C . GLY A 1 312 ? 26.946 -5.089 -41.764 1.00 87.56 312 GLY A C 1
ATOM 2305 O O . GLY A 1 312 ? 25.859 -5.011 -42.329 1.00 87.56 312 GLY A O 1
ATOM 2306 N N . SER A 1 313 ? 27.132 -5.890 -40.706 1.00 91.50 313 SER A N 1
ATOM 2307 C CA . SER A 1 313 ? 26.055 -6.718 -40.139 1.00 91.50 313 SER A CA 1
ATOM 2308 C C . SER A 1 313 ? 25.331 -6.042 -38.983 1.00 91.50 313 SER A C 1
ATOM 2310 O O . SER A 1 313 ? 25.957 -5.468 -38.092 1.00 91.50 313 SER A O 1
ATOM 2312 N N . ASP A 1 314 ? 24.016 -6.219 -38.960 1.00 93.62 314 ASP A N 1
ATOM 2313 C CA . ASP A 1 314 ? 23.131 -5.825 -37.875 1.00 93.62 314 ASP A CA 1
ATOM 2314 C C . ASP A 1 314 ? 22.972 -6.934 -36.838 1.00 93.62 314 ASP A C 1
ATOM 2316 O O . ASP A 1 314 ? 22.659 -8.090 -37.152 1.00 93.62 314 ASP A O 1
ATOM 2320 N N . VAL A 1 315 ? 23.132 -6.553 -35.575 1.00 94.25 315 VAL A N 1
ATOM 2321 C CA . VAL A 1 315 ? 22.876 -7.407 -34.419 1.00 94.25 315 VAL A CA 1
ATOM 2322 C C . VAL A 1 315 ? 21.884 -6.733 -33.481 1.00 94.25 315 VAL A C 1
ATOM 2324 O O . VAL A 1 315 ? 21.852 -5.513 -33.327 1.00 94.25 315 VAL A O 1
ATOM 2327 N N . VAL A 1 316 ? 21.062 -7.548 -32.835 1.00 95.88 316 VAL A N 1
ATOM 2328 C CA . VAL A 1 316 ? 20.178 -7.136 -31.753 1.00 95.88 316 VAL A CA 1
ATOM 2329 C C . VAL A 1 316 ? 20.843 -7.521 -30.444 1.00 95.88 316 VAL A C 1
ATOM 2331 O O . VAL A 1 316 ? 21.167 -8.688 -30.220 1.00 95.88 316 VAL A O 1
ATOM 2334 N N . TYR A 1 317 ? 21.056 -6.530 -29.588 1.00 97.25 317 TYR A N 1
ATOM 2335 C CA . TYR A 1 317 ? 21.417 -6.747 -28.198 1.00 97.25 317 TYR A CA 1
ATOM 2336 C C . TYR A 1 317 ? 20.154 -6.843 -27.363 1.00 97.25 317 TYR A C 1
ATOM 2338 O O . TYR A 1 317 ? 19.284 -5.987 -27.488 1.00 97.25 317 TYR A O 1
ATOM 2346 N N . THR A 1 318 ? 20.089 -7.848 -26.495 1.00 97.88 318 THR A N 1
ATOM 2347 C CA . THR A 1 318 ? 19.022 -8.015 -25.505 1.00 97.88 318 THR A CA 1
ATOM 2348 C C . THR A 1 318 ? 19.638 -8.002 -24.119 1.00 97.88 318 THR A C 1
ATOM 2350 O O . THR A 1 318 ? 20.574 -8.755 -23.845 1.00 97.88 318 THR A O 1
ATOM 2353 N N . ILE A 1 319 ? 19.132 -7.123 -23.260 1.00 98.06 319 ILE A N 1
ATOM 2354 C CA . ILE A 1 319 ? 19.507 -7.026 -21.857 1.00 98.06 319 ILE A CA 1
ATOM 2355 C C . ILE A 1 319 ? 18.341 -7.528 -21.023 1.00 98.06 319 ILE A C 1
ATOM 2357 O O . ILE A 1 319 ? 17.282 -6.903 -21.010 1.00 98.06 319 ILE A O 1
ATOM 2361 N N . ASP A 1 320 ? 18.570 -8.620 -20.309 1.00 97.75 320 ASP A N 1
ATOM 2362 C CA . ASP A 1 320 ? 17.630 -9.182 -19.350 1.00 97.75 320 ASP A CA 1
ATOM 2363 C C . ASP A 1 320 ? 18.004 -8.707 -17.952 1.00 97.75 320 ASP A C 1
ATOM 2365 O O . ASP A 1 320 ? 19.162 -8.821 -17.547 1.00 97.75 320 ASP A O 1
ATOM 2369 N N . ILE A 1 321 ? 17.029 -8.176 -17.219 1.00 96.69 321 ILE A N 1
ATOM 2370 C CA . ILE A 1 321 ? 17.177 -7.689 -15.848 1.00 96.69 321 ILE A CA 1
ATOM 2371 C C . ILE A 1 321 ? 16.213 -8.465 -14.963 1.00 96.69 321 ILE A C 1
ATOM 2373 O O . ILE A 1 321 ? 15.014 -8.509 -15.236 1.00 96.69 321 ILE A O 1
ATOM 2377 N N . GLN A 1 322 ? 16.722 -9.018 -13.869 1.00 96.69 322 GLN A N 1
ATOM 2378 C CA . GLN A 1 322 ? 15.929 -9.762 -12.903 1.00 96.69 322 GLN A CA 1
ATOM 2379 C C . GLN A 1 322 ? 16.207 -9.263 -11.485 1.00 96.69 322 GLN A C 1
ATOM 2381 O O . GLN A 1 322 ? 17.363 -9.066 -11.114 1.00 96.69 322 GLN A O 1
ATOM 2386 N N . ASN A 1 323 ? 15.155 -9.081 -10.680 1.00 97.12 323 ASN A N 1
ATOM 2387 C CA . ASN A 1 323 ? 15.305 -8.898 -9.236 1.00 97.12 323 ASN A CA 1
ATOM 2388 C C . ASN A 1 323 ? 15.258 -10.274 -8.546 1.00 97.12 323 ASN A C 1
ATOM 2390 O O . ASN A 1 323 ? 14.182 -10.816 -8.295 1.00 97.12 323 ASN A O 1
ATOM 2394 N N . THR A 1 324 ? 16.426 -10.838 -8.260 1.00 96.12 324 THR A N 1
ATOM 2395 C CA . THR A 1 324 ? 16.615 -12.125 -7.569 1.00 96.12 324 THR A CA 1
ATOM 2396 C C . THR A 1 324 ? 16.508 -12.001 -6.044 1.00 96.12 324 THR A C 1
ATOM 2398 O O . THR A 1 324 ? 16.618 -12.988 -5.315 1.00 96.12 324 THR A O 1
ATOM 2401 N N . GLY A 1 325 ? 16.292 -10.783 -5.537 1.00 95.19 325 GLY A N 1
ATOM 2402 C CA . GLY A 1 325 ? 16.027 -10.519 -4.129 1.00 95.19 325 GLY A CA 1
ATOM 2403 C C . GLY A 1 325 ? 14.645 -11.001 -3.679 1.00 95.19 325 GLY A C 1
ATOM 2404 O O . GLY A 1 325 ? 13.829 -11.479 -4.466 1.00 95.19 325 GLY A O 1
ATOM 2405 N N . ASN A 1 326 ? 14.367 -10.842 -2.385 1.00 94.75 326 ASN A N 1
ATOM 2406 C CA . ASN A 1 326 ? 13.079 -11.184 -1.769 1.00 94.75 326 ASN A CA 1
ATOM 2407 C C . ASN A 1 326 ? 12.159 -9.969 -1.556 1.00 94.75 326 ASN A C 1
ATOM 2409 O O . ASN A 1 326 ? 11.017 -10.134 -1.131 1.00 94.75 326 ASN A O 1
ATOM 2413 N N . GLY A 1 327 ? 12.638 -8.754 -1.838 1.00 95.56 327 GLY A N 1
ATOM 2414 C CA . GLY A 1 327 ? 11.869 -7.513 -1.756 1.00 95.56 327 GLY A CA 1
ATOM 2415 C C . GLY A 1 327 ? 11.781 -6.781 -3.088 1.00 95.56 327 GLY A C 1
ATOM 2416 O O . GLY A 1 327 ? 12.680 -6.920 -3.920 1.00 95.56 327 GLY A O 1
ATOM 2417 N N . PRO A 1 328 ? 10.731 -5.971 -3.303 1.00 95.94 328 PRO A N 1
ATOM 2418 C CA . PRO A 1 328 ? 10.700 -5.074 -4.446 1.00 95.94 328 PRO A CA 1
ATOM 2419 C C . PRO A 1 328 ? 11.776 -3.988 -4.311 1.00 95.94 328 PRO A C 1
ATOM 2421 O O . PRO A 1 328 ? 12.088 -3.553 -3.203 1.00 95.94 328 PRO A O 1
ATOM 2424 N N . ALA A 1 329 ? 12.315 -3.516 -5.435 1.00 95.25 329 ALA A N 1
ATOM 2425 C CA . ALA A 1 329 ? 13.123 -2.295 -5.434 1.00 95.25 329 ALA A CA 1
ATOM 2426 C C . ALA A 1 329 ? 12.253 -1.055 -5.206 1.00 95.25 329 ALA A C 1
ATOM 2428 O O . ALA A 1 329 ? 11.057 -1.082 -5.495 1.00 95.25 329 ALA A O 1
ATOM 2429 N N . ASP A 1 330 ? 12.854 0.046 -4.757 1.00 94.50 330 ASP A N 1
ATOM 2430 C CA . ASP A 1 330 ? 12.136 1.306 -4.566 1.00 94.50 330 ASP A CA 1
ATOM 2431 C C . ASP A 1 330 ? 11.443 1.768 -5.857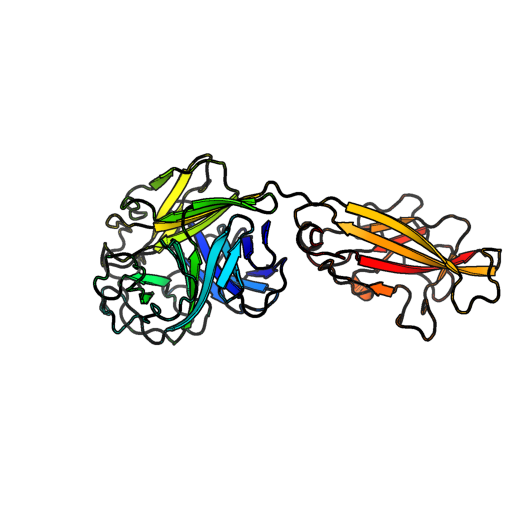 1.00 94.50 330 ASP A C 1
ATOM 2433 O O . ASP A 1 330 ? 11.971 1.619 -6.966 1.00 94.50 330 ASP A O 1
ATOM 2437 N N . LEU A 1 331 ? 10.255 2.358 -5.708 1.00 95.44 331 LEU A N 1
ATOM 2438 C CA . LEU A 1 331 ? 9.426 2.804 -6.826 1.00 95.44 331 LEU A CA 1
ATOM 2439 C C . LEU A 1 331 ? 10.206 3.744 -7.757 1.00 95.44 331 LEU A C 1
ATOM 2441 O O . LEU A 1 331 ? 10.715 4.775 -7.319 1.00 95.44 331 LEU A O 1
ATOM 2445 N N . ASN A 1 332 ? 10.230 3.426 -9.055 1.00 95.56 332 ASN A N 1
ATOM 2446 C CA . ASN A 1 332 ? 10.874 4.234 -10.100 1.00 95.56 332 ASN A CA 1
ATOM 2447 C C . ASN A 1 332 ? 12.388 4.458 -9.899 1.00 95.56 332 ASN A C 1
ATOM 2449 O O . ASN A 1 332 ? 12.923 5.456 -10.385 1.00 95.56 332 ASN A O 1
ATOM 2453 N N . SER A 1 333 ? 13.079 3.561 -9.190 1.00 94.62 333 SER A N 1
ATOM 2454 C CA . SER A 1 333 ? 14.507 3.714 -8.866 1.00 94.62 333 SER A CA 1
ATOM 2455 C C . SER A 1 333 ? 15.472 3.075 -9.872 1.00 94.62 333 SER A C 1
ATOM 2457 O O . SER A 1 333 ? 16.674 3.336 -9.816 1.00 94.62 333 SER A O 1
ATOM 2459 N N . ILE A 1 334 ? 14.978 2.257 -10.809 1.00 94.94 334 ILE A N 1
ATOM 2460 C CA . ILE A 1 334 ? 15.841 1.518 -11.736 1.00 94.94 334 ILE A CA 1
ATOM 2461 C C . ILE A 1 334 ? 16.433 2.449 -12.796 1.00 94.94 334 ILE A C 1
ATOM 2463 O O . ILE A 1 334 ? 15.725 3.157 -13.519 1.00 94.94 334 ILE A O 1
ATOM 2467 N N . PHE A 1 335 ? 17.759 2.400 -12.906 1.00 96.00 335 PHE A N 1
ATOM 2468 C CA . PHE A 1 335 ? 18.534 3.057 -13.946 1.00 96.00 335 PHE A CA 1
ATOM 2469 C C . PHE A 1 335 ? 19.575 2.081 -14.494 1.00 96.00 335 PHE A C 1
ATOM 2471 O O . PHE A 1 335 ? 20.456 1.625 -13.765 1.00 96.00 335 PHE A O 1
ATOM 2478 N N . LEU A 1 336 ? 19.459 1.758 -15.780 1.00 96.50 336 LEU A N 1
ATOM 2479 C CA . LEU A 1 336 ? 20.369 0.867 -16.488 1.00 96.50 336 LEU A CA 1
ATOM 2480 C C . LEU A 1 336 ? 21.108 1.657 -17.571 1.00 96.50 336 LEU A C 1
ATOM 2482 O O . LEU A 1 336 ? 20.511 2.477 -18.269 1.00 96.50 336 LEU A O 1
ATOM 2486 N N . VAL A 1 337 ? 22.399 1.381 -17.733 1.00 97.69 337 VAL A N 1
ATOM 2487 C CA . VAL A 1 337 ? 23.218 1.963 -18.797 1.00 97.69 337 VAL A CA 1
ATOM 2488 C C . VAL A 1 337 ? 23.944 0.854 -19.531 1.00 97.69 337 VAL A C 1
ATOM 2490 O O . VAL A 1 337 ? 24.749 0.141 -18.930 1.00 97.69 337 VAL A O 1
ATOM 2493 N N . ASP A 1 338 ? 23.698 0.759 -20.832 1.00 97.69 338 ASP A N 1
ATOM 2494 C CA . ASP A 1 338 ? 24.514 -0.042 -21.731 1.00 97.69 338 ASP A CA 1
ATOM 2495 C C . ASP A 1 338 ? 25.582 0.842 -22.377 1.00 97.69 338 ASP A C 1
ATOM 2497 O O . ASP A 1 338 ? 25.257 1.840 -23.020 1.00 97.69 338 ASP A O 1
ATOM 2501 N N . SER A 1 339 ? 26.856 0.503 -22.173 1.00 97.38 339 SER A N 1
ATOM 2502 C CA . SER A 1 339 ? 27.975 1.153 -22.859 1.00 97.38 339 SER A CA 1
ATOM 2503 C C . SER A 1 339 ? 28.265 0.416 -24.158 1.00 97.38 339 SER A C 1
ATOM 2505 O O . SER A 1 339 ? 28.631 -0.762 -24.131 1.00 97.38 339 SER A O 1
ATOM 2507 N N . LEU A 1 340 ? 28.127 1.120 -25.278 1.00 96.88 340 LEU A N 1
ATOM 2508 C CA . LEU A 1 340 ? 28.403 0.567 -26.594 1.00 96.88 340 LEU A CA 1
ATOM 2509 C C . LEU A 1 340 ? 29.921 0.509 -26.831 1.00 96.88 340 LEU A C 1
ATOM 2511 O O . LEU A 1 340 ? 30.619 1.477 -26.516 1.00 96.88 340 LEU A O 1
ATOM 2515 N N . PRO A 1 341 ? 30.449 -0.614 -27.353 1.00 94.44 341 PRO A N 1
ATOM 2516 C CA . PRO A 1 341 ? 31.818 -0.677 -27.860 1.00 94.44 341 PRO A CA 1
ATOM 2517 C C . PRO A 1 341 ? 32.066 0.364 -28.961 1.00 94.44 341 PRO A C 1
ATOM 2519 O O . PRO A 1 341 ? 31.131 0.772 -29.645 1.00 94.44 341 PRO A O 1
ATOM 2522 N N . GLU A 1 342 ? 33.323 0.766 -29.166 1.00 92.38 342 GLU A N 1
ATOM 2523 C CA . GLU A 1 342 ? 33.676 1.727 -30.227 1.00 92.38 342 GLU A CA 1
ATOM 2524 C C . GLU A 1 342 ? 33.484 1.137 -31.635 1.00 92.38 342 GLU A C 1
ATOM 2526 O O . GLU A 1 342 ? 33.409 1.870 -32.617 1.00 92.38 342 GLU A O 1
ATOM 2531 N N . GLU A 1 343 ? 33.391 -0.190 -31.732 1.00 92.25 343 GLU A N 1
ATOM 2532 C CA . GLU A 1 343 ? 33.240 -0.952 -32.969 1.00 92.25 343 GLU A CA 1
ATOM 2533 C C . GLU A 1 343 ? 31.782 -1.142 -33.412 1.00 92.25 343 GLU A C 1
ATOM 2535 O O . GLU A 1 343 ? 31.533 -1.943 -34.312 1.00 92.25 343 GLU A O 1
ATOM 2540 N N . VAL A 1 344 ? 30.811 -0.472 -32.781 1.00 95.31 344 VAL A N 1
ATOM 2541 C CA . VAL A 1 344 ? 29.402 -0.543 -33.194 1.00 95.31 344 VAL A CA 1
ATOM 2542 C C . VAL A 1 344 ? 28.749 0.832 -33.278 1.00 95.31 344 VAL A C 1
ATOM 2544 O O . VAL A 1 344 ? 29.102 1.752 -32.546 1.00 95.31 344 VAL A O 1
ATOM 2547 N N . GLU A 1 345 ? 27.737 0.950 -34.132 1.00 97.00 345 GLU A N 1
ATOM 2548 C CA . GLU A 1 345 ? 26.893 2.141 -34.248 1.00 97.00 345 GLU A CA 1
ATOM 2549 C C . GLU A 1 345 ? 25.459 1.825 -33.811 1.00 97.00 345 GLU A C 1
ATOM 2551 O O . GLU A 1 345 ? 24.905 0.778 -34.159 1.00 97.00 345 GLU A O 1
ATOM 2556 N N . PHE A 1 346 ? 24.839 2.723 -33.040 1.00 98.25 346 PHE A N 1
ATOM 2557 C CA . PHE A 1 346 ? 23.467 2.541 -32.566 1.00 98.25 346 PHE A CA 1
ATOM 2558 C C . PHE A 1 346 ? 22.457 2.785 -33.685 1.00 98.25 346 PHE A C 1
ATOM 2560 O O . PHE A 1 346 ? 22.543 3.808 -34.359 1.00 98.25 346 PHE A O 1
ATOM 2567 N N . PHE A 1 347 ? 21.455 1.917 -33.837 1.00 97.56 347 PHE A N 1
ATOM 2568 C CA . PHE A 1 347 ? 20.375 2.143 -34.795 1.00 97.56 347 PHE A CA 1
ATOM 2569 C C . PHE A 1 347 ? 19.178 2.855 -34.152 1.00 97.56 347 PHE A C 1
ATOM 2571 O O . PHE A 1 347 ? 18.376 2.260 -33.431 1.00 97.56 347 PHE A O 1
ATOM 2578 N N . ASN A 1 348 ? 19.016 4.138 -34.463 1.00 97.31 348 ASN A N 1
ATOM 2579 C CA . ASN A 1 348 ? 17.867 4.946 -34.074 1.00 97.31 348 ASN A CA 1
ATOM 2580 C C . ASN A 1 348 ? 16.784 4.922 -35.166 1.00 97.31 348 ASN A C 1
ATOM 2582 O O . ASN A 1 348 ? 16.618 5.856 -35.962 1.00 97.31 348 ASN A O 1
ATOM 2586 N N . GLY A 1 349 ? 16.060 3.811 -35.208 1.00 94.88 349 GLY A N 1
ATOM 2587 C CA . GLY A 1 349 ? 14.951 3.548 -36.119 1.00 94.88 349 GLY A CA 1
ATOM 2588 C C . GLY A 1 349 ? 14.074 2.433 -35.564 1.00 94.88 349 GLY A C 1
ATOM 2589 O O . GLY A 1 349 ? 14.116 2.169 -34.370 1.00 94.88 349 GLY A O 1
ATOM 2590 N N . ASP A 1 350 ? 13.282 1.780 -36.407 1.00 94.44 350 ASP A N 1
ATOM 2591 C CA . ASP A 1 350 ? 12.503 0.616 -35.982 1.00 94.44 350 ASP A CA 1
ATOM 2592 C C . ASP A 1 350 ? 13.389 -0.635 -35.884 1.00 94.44 350 ASP A C 1
ATOM 2594 O O . ASP A 1 350 ? 13.846 -1.159 -36.903 1.00 94.44 350 ASP A O 1
ATOM 2598 N N . MET A 1 351 ? 13.697 -1.081 -34.664 1.00 93.75 351 MET A N 1
ATOM 2599 C CA . MET A 1 351 ? 14.782 -2.036 -34.411 1.00 93.75 351 MET A CA 1
ATOM 2600 C C . MET A 1 351 ? 14.553 -3.449 -34.969 1.00 93.75 351 MET A C 1
ATOM 2602 O O . MET A 1 351 ? 15.503 -4.234 -35.034 1.00 93.75 351 MET A O 1
ATOM 2606 N N . ASP A 1 352 ? 13.328 -3.804 -35.348 1.00 89.81 352 ASP A N 1
ATOM 2607 C CA . ASP A 1 352 ? 12.976 -5.111 -35.916 1.00 89.81 352 ASP A CA 1
ATOM 2608 C C . ASP A 1 352 ? 12.146 -5.006 -37.212 1.00 89.81 352 ASP A C 1
ATOM 2610 O O . ASP A 1 352 ? 11.679 -6.014 -37.751 1.00 89.81 352 ASP A O 1
ATOM 2614 N N . GLY A 1 353 ? 12.029 -3.795 -37.765 1.00 85.81 353 GLY A N 1
ATOM 2615 C CA . GLY A 1 353 ? 11.359 -3.534 -39.033 1.00 85.81 353 GLY A CA 1
ATOM 2616 C C . GLY A 1 353 ? 9.846 -3.736 -38.957 1.00 85.81 353 GLY A C 1
ATOM 2617 O O . GLY A 1 353 ? 9.121 -2.842 -38.562 1.00 85.81 353 GLY A O 1
ATOM 2618 N N . ALA A 1 354 ? 9.342 -4.877 -39.429 1.00 83.75 354 ALA A N 1
ATOM 2619 C CA . ALA A 1 354 ? 7.905 -5.192 -39.384 1.00 83.75 354 ALA A CA 1
ATOM 2620 C C . ALA A 1 354 ? 7.526 -6.039 -38.152 1.00 83.75 354 ALA A C 1
ATOM 2622 O O . ALA A 1 354 ? 6.496 -6.721 -38.166 1.00 83.75 354 ALA A O 1
ATOM 2623 N N . GLY A 1 355 ? 8.403 -6.079 -37.147 1.00 84.75 355 GLY A N 1
ATOM 2624 C CA . GLY A 1 355 ? 8.235 -6.853 -35.928 1.00 84.75 355 GLY A CA 1
ATOM 2625 C C . GLY A 1 355 ? 7.362 -6.149 -34.882 1.00 84.75 355 GLY A C 1
ATOM 2626 O O . GLY A 1 355 ? 6.592 -5.244 -35.206 1.00 84.75 355 GLY A O 1
ATOM 2627 N N . PRO A 1 356 ? 7.379 -6.639 -33.630 1.00 87.62 356 PRO A N 1
ATOM 2628 C CA . PRO A 1 356 ? 6.602 -6.061 -32.536 1.00 87.62 356 PRO A CA 1
ATOM 2629 C C . PRO A 1 356 ? 7.121 -4.706 -32.034 1.00 87.62 356 PRO A C 1
ATOM 2631 O O . PRO A 1 356 ? 6.367 -4.011 -31.346 1.00 87.62 356 PRO A O 1
ATOM 2634 N N . ALA A 1 357 ? 8.373 -4.332 -32.313 1.00 90.44 357 ALA A N 1
ATOM 2635 C CA . ALA A 1 357 ? 8.850 -2.993 -32.007 1.00 90.44 357 ALA A CA 1
ATOM 2636 C C . ALA A 1 357 ? 8.198 -1.961 -32.941 1.00 90.44 357 ALA A C 1
ATOM 2638 O O . ALA A 1 357 ? 7.666 -2.269 -34.001 1.00 90.44 357 ALA A O 1
ATOM 2639 N N . SER A 1 358 ? 8.182 -0.706 -32.500 1.00 89.38 358 SER A N 1
ATOM 2640 C CA . SER A 1 358 ? 7.730 0.424 -33.322 1.00 89.38 358 SER A CA 1
ATOM 2641 C C . SER A 1 358 ? 8.739 1.571 -33.280 1.00 89.38 358 SER A C 1
ATOM 2643 O O . SER A 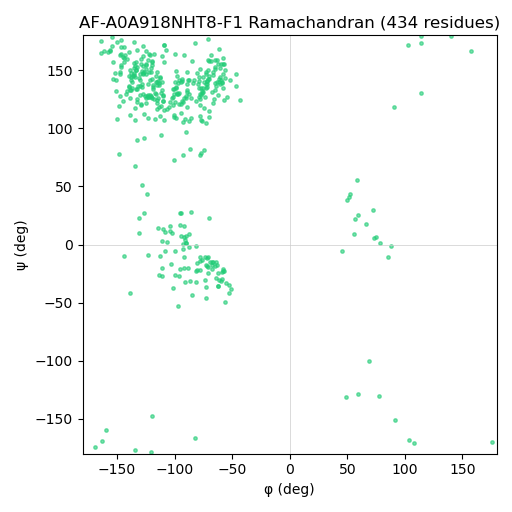1 358 ? 8.380 2.746 -33.390 1.00 89.38 358 SER A O 1
ATOM 2645 N N . GLY A 1 359 ? 9.989 1.254 -32.954 1.00 94.56 359 GLY A N 1
ATOM 2646 C CA . GLY A 1 359 ? 10.991 2.218 -32.531 1.00 94.56 359 GLY A CA 1
ATOM 2647 C C . GLY A 1 359 ? 12.301 1.550 -32.114 1.00 94.56 359 GLY A C 1
ATOM 2648 O O . GLY A 1 359 ? 12.484 0.354 -32.330 1.00 94.56 359 GLY A O 1
ATOM 2649 N N . PRO A 1 360 ? 13.223 2.316 -31.511 1.00 96.56 360 PRO A N 1
ATOM 2650 C CA . PRO A 1 360 ? 14.616 1.890 -31.363 1.00 96.56 360 PRO A CA 1
ATOM 2651 C C . PRO A 1 360 ? 14.846 0.843 -30.272 1.00 96.56 360 PRO A C 1
ATOM 2653 O O . PRO A 1 360 ? 15.930 0.266 -30.198 1.00 96.56 360 PRO A O 1
ATOM 2656 N N . VAL A 1 361 ? 13.855 0.623 -29.407 1.00 97.25 361 VAL A N 1
ATOM 2657 C CA . VAL A 1 361 ? 13.929 -0.316 -28.289 1.00 97.25 361 VAL A CA 1
ATOM 2658 C C . VAL A 1 361 ? 12.618 -1.078 -28.179 1.00 97.25 361 VAL A C 1
ATOM 2660 O O . VAL A 1 361 ? 11.548 -0.467 -28.152 1.00 97.25 361 VAL A O 1
ATOM 2663 N N . LEU A 1 362 ? 12.719 -2.396 -28.039 1.00 96.88 362 LEU A N 1
ATOM 2664 C CA . LEU A 1 362 ? 11.631 -3.269 -27.615 1.00 96.88 362 LEU A CA 1
ATOM 2665 C C . LEU A 1 362 ? 11.777 -3.547 -26.118 1.00 96.88 362 LEU A C 1
ATOM 2667 O O . LEU A 1 362 ? 12.851 -3.943 -25.666 1.00 96.88 362 LEU A O 1
ATOM 2671 N N . PHE A 1 363 ? 10.699 -3.352 -25.363 1.00 97.50 363 PHE A N 1
ATOM 2672 C CA . PHE A 1 363 ? 10.633 -3.694 -23.946 1.00 97.50 363 PHE A CA 1
ATOM 2673 C C . PHE A 1 363 ? 9.616 -4.810 -23.725 1.00 97.50 363 PHE A C 1
ATOM 2675 O O . PHE A 1 363 ? 8.454 -4.664 -24.104 1.00 97.50 363 PHE A O 1
ATOM 2682 N N . ASP A 1 364 ? 10.050 -5.883 -23.076 1.00 96.56 364 ASP A N 1
ATOM 2683 C CA . ASP A 1 364 ? 9.175 -6.903 -22.510 1.00 96.56 364 ASP A CA 1
ATOM 2684 C C . ASP A 1 364 ? 9.242 -6.804 -20.986 1.00 96.56 364 ASP A C 1
ATOM 2686 O O . ASP A 1 364 ? 10.316 -6.857 -20.387 1.00 96.56 364 ASP A O 1
ATOM 2690 N N . ALA A 1 365 ? 8.087 -6.621 -20.354 1.00 94.81 365 ALA A N 1
ATOM 2691 C CA . ALA A 1 365 ? 8.000 -6.491 -18.910 1.00 94.81 365 ALA A CA 1
ATOM 2692 C C . ALA A 1 365 ? 8.094 -7.843 -18.186 1.00 94.81 365 ALA A C 1
ATOM 2694 O O . ALA A 1 365 ? 8.367 -7.847 -16.982 1.00 94.81 365 ALA A O 1
ATOM 2695 N N . GLY A 1 366 ? 7.804 -8.965 -18.856 1.00 93.62 366 GLY A N 1
ATOM 2696 C CA . GLY A 1 366 ? 7.569 -10.241 -18.180 1.00 93.62 366 GLY A CA 1
ATOM 2697 C C . GLY A 1 366 ? 6.579 -10.080 -17.016 1.00 93.62 366 GLY A C 1
ATOM 2698 O O . GLY A 1 366 ? 5.539 -9.433 -17.151 1.00 93.62 366 GLY A O 1
ATOM 2699 N N . THR A 1 367 ? 6.926 -10.610 -15.838 1.00 93.62 367 THR A N 1
ATOM 2700 C CA . THR A 1 367 ? 6.190 -10.362 -14.577 1.00 93.62 367 THR A CA 1
ATOM 2701 C C . THR A 1 367 ? 6.912 -9.383 -13.639 1.00 93.62 367 THR A C 1
ATOM 2703 O O . THR A 1 367 ? 6.576 -9.281 -12.459 1.00 93.62 367 THR A O 1
ATOM 2706 N N . SER A 1 368 ? 7.891 -8.627 -14.153 1.00 95.31 368 SER A N 1
ATOM 2707 C CA . SER A 1 368 ? 8.789 -7.770 -13.360 1.00 95.31 368 SER A CA 1
ATOM 2708 C C . SER A 1 368 ? 8.100 -6.629 -12.607 1.00 95.31 368 SER A C 1
ATOM 2710 O O . SER A 1 368 ? 8.706 -6.055 -11.708 1.00 95.31 368 SER A O 1
ATOM 2712 N N . GLY A 1 369 ? 6.868 -6.262 -12.972 1.00 94.56 369 GLY A N 1
ATOM 2713 C CA . GLY A 1 369 ? 6.187 -5.070 -12.450 1.00 94.56 369 GLY A CA 1
ATOM 2714 C C . GLY A 1 369 ? 6.732 -3.747 -13.004 1.00 94.56 369 GLY A C 1
ATOM 2715 O O . GLY A 1 369 ? 6.306 -2.675 -12.569 1.00 94.56 369 GLY A O 1
ATOM 2716 N N . LEU A 1 370 ? 7.658 -3.809 -13.967 1.00 96.19 370 LEU A N 1
ATOM 2717 C CA . LEU A 1 370 ? 8.204 -2.642 -14.642 1.00 96.19 370 LEU A CA 1
ATOM 2718 C C . LEU A 1 370 ? 7.382 -2.263 -15.875 1.00 96.19 370 LEU A C 1
ATOM 2720 O O . LEU A 1 370 ? 6.827 -3.095 -16.587 1.00 96.19 370 LEU A O 1
ATOM 2724 N N . THR A 1 371 ? 7.358 -0.969 -16.151 1.00 96.50 371 THR A N 1
ATOM 2725 C CA . THR A 1 371 ? 6.786 -0.362 -17.352 1.00 96.50 371 THR A CA 1
ATOM 2726 C C . THR A 1 371 ? 7.849 0.484 -18.034 1.00 96.50 371 THR A C 1
ATOM 2728 O O . THR A 1 371 ? 8.787 0.962 -17.391 1.00 96.50 371 THR A O 1
ATOM 2731 N N . PHE A 1 372 ? 7.716 0.672 -19.342 1.00 97.06 372 PHE A N 1
ATOM 2732 C CA . PHE A 1 372 ? 8.685 1.432 -20.118 1.00 97.06 372 PHE A CA 1
ATOM 2733 C C . PHE A 1 372 ? 7.987 2.214 -21.223 1.00 97.06 372 PHE A C 1
ATOM 2735 O O . PHE A 1 372 ? 7.298 1.649 -22.070 1.00 97.06 372 PHE A O 1
ATOM 2742 N N . THR A 1 373 ? 8.184 3.526 -21.223 1.00 96.62 373 THR A N 1
ATOM 2743 C CA . THR A 1 373 ? 7.723 4.434 -22.271 1.00 96.62 373 THR A CA 1
ATOM 2744 C C . THR A 1 373 ? 8.935 5.081 -22.921 1.00 96.62 373 THR A C 1
ATOM 2746 O O . THR A 1 373 ? 9.553 5.964 -22.333 1.00 96.62 373 THR A O 1
ATOM 2749 N N . ALA A 1 374 ? 9.266 4.699 -24.160 1.00 94.75 374 ALA A N 1
ATOM 2750 C CA . ALA A 1 374 ? 10.481 5.167 -24.840 1.00 94.75 374 ALA A CA 1
ATOM 2751 C C . ALA A 1 374 ? 10.637 6.704 -24.831 1.00 94.75 374 ALA A C 1
ATOM 2753 O O . ALA A 1 374 ? 11.725 7.220 -24.596 1.00 94.75 374 ALA A O 1
ATOM 2754 N N . ALA A 1 375 ? 9.544 7.461 -24.979 1.00 93.56 375 ALA A N 1
ATOM 2755 C CA . ALA A 1 375 ? 9.587 8.926 -24.942 1.00 93.56 375 ALA A CA 1
ATOM 2756 C C . ALA A 1 375 ? 10.136 9.504 -23.617 1.00 93.56 375 ALA A C 1
ATOM 2758 O O . ALA A 1 375 ? 10.778 10.559 -23.607 1.00 93.56 375 ALA A O 1
ATOM 2759 N N . THR A 1 376 ? 9.924 8.836 -22.483 1.00 95.06 376 THR A N 1
ATOM 2760 C CA . THR A 1 376 ? 10.325 9.327 -21.152 1.00 95.06 376 THR A CA 1
ATOM 2761 C C . THR A 1 376 ? 11.461 8.531 -20.526 1.00 95.06 376 THR A C 1
ATOM 2763 O O . THR A 1 376 ? 12.232 9.101 -19.756 1.00 95.06 376 THR A O 1
ATOM 2766 N N . ASP A 1 377 ? 11.592 7.259 -20.893 1.00 97.25 377 ASP A N 1
ATOM 2767 C CA . ASP A 1 377 ? 12.406 6.283 -20.171 1.00 97.25 377 ASP A CA 1
ATOM 2768 C C . ASP A 1 377 ? 13.625 5.817 -20.977 1.00 97.25 377 ASP A C 1
ATOM 2770 O O . ASP A 1 377 ? 14.516 5.187 -20.408 1.00 97.25 377 ASP A O 1
ATOM 2774 N N . LEU A 1 378 ? 13.697 6.162 -22.270 1.00 97.88 378 LEU A N 1
ATOM 2775 C CA . LEU A 1 378 ? 14.864 5.953 -23.126 1.00 97.88 378 LEU A CA 1
ATOM 2776 C C . LEU A 1 378 ? 15.627 7.262 -23.316 1.00 97.88 378 LEU A C 1
ATOM 2778 O O . LEU A 1 378 ? 15.064 8.281 -23.728 1.00 97.88 378 LEU A O 1
ATOM 2782 N N . ARG A 1 379 ? 16.922 7.244 -23.020 1.00 98.25 379 ARG A N 1
ATOM 2783 C CA . ARG A 1 379 ? 17.833 8.375 -23.204 1.00 98.25 379 ARG A CA 1
ATOM 2784 C C . ARG A 1 379 ? 19.171 7.889 -23.744 1.00 98.25 379 ARG A C 1
ATOM 2786 O O . ARG A 1 379 ? 19.473 6.702 -23.686 1.00 98.25 379 ARG A O 1
ATOM 2793 N N . TYR A 1 380 ? 19.990 8.815 -24.228 1.00 98.69 380 TYR A N 1
ATOM 2794 C CA . TYR A 1 380 ? 21.280 8.490 -24.832 1.00 98.69 380 TYR A CA 1
ATOM 2795 C C . TYR A 1 380 ? 22.370 9.415 -24.317 1.00 98.69 380 TYR A C 1
ATOM 2797 O O . TYR A 1 380 ? 22.104 10.557 -23.941 1.00 98.69 380 TYR A O 1
ATOM 2805 N N . SER A 1 381 ? 23.611 8.947 -24.320 1.00 98.69 381 SER A N 1
ATOM 2806 C CA . SER A 1 381 ? 24.771 9.775 -24.000 1.00 98.69 381 SER A CA 1
ATOM 2807 C C . SER A 1 381 ? 25.891 9.553 -25.008 1.00 98.69 381 SER A C 1
ATOM 2809 O O . SER A 1 381 ? 26.114 8.434 -25.465 1.00 98.69 381 SER A O 1
ATOM 2811 N N . ASN A 1 382 ? 26.610 10.627 -25.327 1.00 98.19 382 ASN A N 1
ATOM 2812 C CA . ASN A 1 382 ? 27.843 10.617 -26.114 1.00 98.19 382 ASN A CA 1
ATOM 2813 C C . ASN A 1 382 ? 29.084 10.905 -25.245 1.00 98.19 382 ASN A C 1
ATOM 2815 O O . ASN A 1 382 ? 30.172 11.172 -25.765 1.00 98.19 382 ASN A O 1
ATOM 2819 N N . LEU A 1 383 ? 28.921 10.892 -23.917 1.00 97.94 383 LEU A N 1
ATOM 2820 C CA . LEU A 1 383 ? 30.018 11.053 -22.970 1.00 97.94 383 LEU A CA 1
ATOM 2821 C C . LEU A 1 383 ? 30.994 9.879 -23.071 1.00 97.94 383 LEU A C 1
ATOM 2823 O O . LEU A 1 383 ? 30.622 8.765 -23.413 1.00 97.94 383 LEU A O 1
ATOM 2827 N N . VAL A 1 384 ? 32.266 10.140 -22.765 1.00 95.50 384 VAL A N 1
ATOM 2828 C CA . VAL A 1 384 ? 33.292 9.085 -22.688 1.00 95.50 384 VAL A CA 1
ATOM 2829 C C . VAL A 1 384 ? 33.097 8.224 -21.438 1.00 95.50 384 VAL A C 1
ATOM 2831 O O . VAL A 1 384 ? 33.343 7.023 -21.460 1.00 95.50 384 VAL A O 1
ATOM 2834 N N . ALA A 1 385 ? 32.689 8.848 -20.333 1.00 96.56 385 ALA A N 1
ATOM 2835 C CA . ALA A 1 385 ? 32.414 8.152 -19.087 1.00 96.56 385 ALA A CA 1
ATOM 2836 C C . ALA A 1 385 ? 30.960 7.677 -19.053 1.00 96.56 385 ALA A C 1
ATOM 2838 O O . ALA A 1 385 ? 30.057 8.417 -19.443 1.00 96.56 385 ALA A O 1
ATOM 2839 N N . ARG A 1 386 ? 30.751 6.476 -18.499 1.00 97.25 386 ARG A N 1
ATOM 2840 C CA . ARG A 1 386 ? 29.420 5.909 -18.267 1.00 97.25 386 ARG A CA 1
ATOM 2841 C C . ARG A 1 386 ? 28.575 6.850 -17.391 1.00 97.25 386 ARG A C 1
ATOM 2843 O O . ARG A 1 386 ? 29.001 7.120 -16.264 1.00 97.25 386 ARG A O 1
ATOM 2850 N N . PRO A 1 387 ? 27.378 7.263 -17.849 1.00 98.12 387 PRO A N 1
ATOM 2851 C CA . PRO A 1 387 ? 26.425 8.027 -17.054 1.00 98.12 387 PRO A CA 1
ATOM 2852 C C . PRO A 1 387 ? 26.101 7.398 -15.693 1.00 98.12 387 PRO A C 1
ATOM 2854 O O . PRO A 1 387 ? 25.954 6.179 -15.579 1.00 98.12 387 PRO A O 1
ATOM 2857 N N . SER A 1 388 ? 25.949 8.232 -14.664 1.00 96.00 388 SER A N 1
ATOM 2858 C CA . SER A 1 388 ? 25.579 7.817 -13.301 1.00 96.00 388 SER A CA 1
ATOM 2859 C C . SER A 1 388 ? 24.077 7.912 -13.014 1.00 96.00 388 SER A C 1
ATOM 2861 O O . SER A 1 388 ? 23.571 7.264 -12.100 1.00 96.00 388 SER A O 1
ATOM 2863 N N . ASN A 1 389 ? 23.359 8.719 -13.796 1.00 94.75 389 ASN A N 1
ATOM 2864 C CA . ASN A 1 389 ? 21.921 8.940 -13.693 1.00 94.75 389 ASN A CA 1
ATOM 2865 C C . ASN A 1 389 ? 21.352 9.412 -15.042 1.00 94.75 389 ASN A C 1
ATOM 2867 O O . ASN A 1 389 ? 22.088 9.817 -15.943 1.00 94.75 389 ASN A O 1
ATOM 2871 N N . VAL A 1 390 ? 20.023 9.408 -15.168 1.00 92.38 390 VAL A N 1
ATOM 2872 C CA . VAL A 1 390 ? 19.330 9.773 -16.416 1.00 92.38 390 VAL A CA 1
ATOM 2873 C C . VAL A 1 390 ? 19.584 11.222 -16.863 1.00 92.38 390 VAL A C 1
ATOM 2875 O O . VAL A 1 390 ? 19.508 11.515 -18.054 1.00 92.38 390 VAL A O 1
ATOM 2878 N N . GLY A 1 391 ? 19.930 12.126 -15.939 1.00 94.50 391 GLY A N 1
ATOM 2879 C CA . GLY A 1 391 ? 20.240 13.528 -16.232 1.00 94.50 391 GLY A CA 1
ATOM 2880 C C . GLY A 1 391 ? 21.551 13.735 -16.998 1.00 94.50 391 GLY A C 1
ATOM 2881 O O . GLY A 1 391 ? 21.756 14.804 -17.562 1.00 94.50 391 GLY A O 1
ATOM 2882 N N . GLU A 1 392 ? 22.415 12.720 -17.066 1.00 97.50 392 GLU A N 1
ATOM 2883 C CA . GLU A 1 392 ? 23.657 12.725 -17.857 1.00 97.50 392 GLU A CA 1
ATOM 2884 C C . GLU A 1 392 ? 23.466 12.136 -19.271 1.00 97.50 392 GLU A C 1
ATOM 2886 O O . GLU A 1 392 ? 24.380 12.151 -20.102 1.00 97.50 392 GLU A O 1
ATOM 2891 N N . CYS A 1 393 ? 22.265 11.636 -19.572 1.00 97.94 393 CYS A N 1
ATOM 2892 C CA . CYS A 1 393 ? 21.898 11.071 -20.866 1.00 97.94 393 CYS A CA 1
ATOM 2893 C C . CYS A 1 393 ? 21.096 12.100 -21.681 1.00 97.94 393 CYS A C 1
ATOM 2895 O O . CYS A 1 393 ? 19.877 12.008 -21.822 1.00 97.94 393 CYS A O 1
ATOM 2897 N N . LEU A 1 394 ? 21.795 13.125 -22.176 1.00 97.81 394 LEU A N 1
ATOM 2898 C CA . LEU A 1 394 ? 21.201 14.280 -22.866 1.00 97.81 394 LEU A CA 1
ATOM 2899 C C . LEU A 1 394 ? 21.428 14.285 -24.383 1.00 97.81 394 LEU A C 1
ATOM 2901 O O . LEU A 1 394 ? 21.034 15.231 -25.066 1.00 97.81 394 LEU A O 1
ATOM 2905 N N . TYR A 1 395 ? 22.082 13.257 -24.920 1.00 98.50 395 TYR A N 1
ATOM 2906 C CA . TYR A 1 395 ? 22.324 13.164 -26.350 1.00 98.50 395 TYR A CA 1
ATOM 2907 C C . TYR A 1 395 ? 21.023 12.830 -27.091 1.00 98.50 395 TYR A C 1
ATOM 2909 O O . TYR A 1 395 ? 20.229 12.006 -26.639 1.00 98.50 395 TYR A O 1
ATOM 2917 N N . THR A 1 396 ? 20.803 13.485 -28.231 1.00 98.06 396 THR A N 1
ATOM 2918 C CA . THR A 1 396 ? 19.676 13.209 -29.133 1.00 98.06 396 THR A CA 1
ATOM 2919 C C . THR A 1 396 ? 20.232 12.548 -30.390 1.00 98.06 396 THR A C 1
ATOM 2921 O O . THR A 1 396 ? 20.874 13.251 -31.174 1.00 98.06 396 THR A O 1
ATOM 2924 N N . PRO A 1 397 ? 20.019 11.236 -30.588 1.00 97.81 397 PRO A N 1
ATOM 2925 C CA . PRO A 1 397 ? 20.538 10.547 -31.757 1.00 97.81 397 PRO A CA 1
ATOM 2926 C C . PRO A 1 397 ? 19.886 11.035 -33.048 1.00 97.81 397 PRO A C 1
ATOM 2928 O O . PRO A 1 397 ? 18.694 11.356 -33.096 1.00 97.81 397 PRO A O 1
ATOM 2931 N N . THR A 1 398 ? 20.676 11.053 -34.111 1.00 97.88 398 THR A N 1
ATOM 2932 C CA . THR A 1 398 ? 20.195 11.203 -35.485 1.00 97.88 398 THR A CA 1
ATOM 2933 C C . THR A 1 398 ? 19.416 9.958 -35.914 1.00 97.88 398 THR A C 1
ATOM 2935 O O . THR A 1 398 ? 19.522 8.913 -35.283 1.00 97.88 398 THR A O 1
ATOM 2938 N N . SER A 1 399 ? 18.547 10.065 -36.922 1.00 97.06 399 SER A N 1
ATOM 2939 C CA . SER A 1 399 ? 17.794 8.901 -37.417 1.00 97.06 399 SER A CA 1
ATOM 2940 C C . SER A 1 399 ? 18.702 7.983 -38.240 1.00 97.06 399 SER A C 1
ATOM 2942 O O . SER A 1 399 ? 19.490 8.476 -39.046 1.00 97.06 399 SER A O 1
ATOM 2944 N N . GLY A 1 400 ? 18.549 6.667 -38.077 1.00 96.31 400 GLY A N 1
ATOM 2945 C CA . GLY A 1 400 ? 19.433 5.667 -38.682 1.00 96.31 400 GLY A CA 1
ATOM 2946 C C . GLY A 1 400 ? 20.596 5.302 -37.760 1.00 96.31 400 GLY A C 1
ATOM 2947 O O . GLY A 1 400 ? 20.440 5.338 -36.541 1.00 96.31 400 GLY A O 1
ATOM 2948 N N . TYR A 1 401 ? 21.738 4.914 -38.330 1.00 97.31 401 TYR A N 1
ATOM 2949 C CA . TYR A 1 401 ? 22.932 4.586 -37.546 1.00 97.31 401 TYR A CA 1
ATOM 2950 C C . TYR A 1 401 ? 23.631 5.847 -37.041 1.00 97.31 401 TYR A C 1
ATOM 2952 O O . TYR A 1 401 ? 23.858 6.788 -37.802 1.00 97.31 401 TYR A O 1
ATOM 2960 N N . ASP A 1 402 ? 23.967 5.853 -35.754 1.00 98.12 402 ASP A N 1
ATOM 2961 C CA . ASP A 1 402 ? 24.632 6.967 -35.091 1.00 98.12 402 ASP A CA 1
ATOM 2962 C C . ASP A 1 402 ? 25.789 6.471 -34.213 1.00 98.12 402 ASP A C 1
ATOM 2964 O O . ASP A 1 402 ? 25.588 5.912 -33.131 1.00 98.12 402 ASP A O 1
ATOM 2968 N N . SER A 1 403 ? 27.020 6.712 -34.671 1.00 96.81 403 SER A N 1
ATOM 2969 C CA . SER A 1 403 ? 28.261 6.390 -33.951 1.00 96.81 403 SER A CA 1
ATOM 2970 C C . SER A 1 403 ? 28.560 7.311 -32.770 1.00 96.81 403 SER A C 1
ATOM 2972 O O . SER A 1 403 ? 29.453 7.024 -31.973 1.00 96.81 403 SER A O 1
ATOM 2974 N N . ASN A 1 404 ? 27.840 8.426 -32.610 1.00 97.94 404 ASN A N 1
ATOM 2975 C CA . ASN A 1 404 ? 28.044 9.293 -31.450 1.00 97.94 404 ASN A CA 1
ATOM 2976 C C . ASN A 1 404 ? 27.325 8.769 -30.206 1.00 97.94 404 ASN A C 1
ATOM 2978 O O . ASN A 1 404 ? 27.630 9.220 -29.100 1.00 97.94 404 ASN A O 1
ATOM 2982 N N . VAL A 1 405 ? 26.377 7.840 -30.353 1.00 98.50 405 VAL A N 1
ATOM 2983 C CA . VAL A 1 405 ? 25.756 7.173 -29.209 1.00 98.50 405 VAL A CA 1
ATOM 2984 C C . VAL A 1 405 ? 26.791 6.250 -28.574 1.00 98.50 405 VAL A C 1
ATOM 2986 O O . VAL A 1 405 ? 27.140 5.219 -29.129 1.00 98.50 405 VAL A O 1
ATOM 2989 N N . LYS A 1 406 ? 27.267 6.615 -27.383 1.00 98.31 406 LYS A N 1
ATOM 2990 C CA . LYS A 1 406 ? 28.202 5.799 -26.589 1.00 98.31 406 LYS A CA 1
ATOM 2991 C C . LYS A 1 406 ? 27.505 5.021 -25.486 1.00 98.31 406 LYS A C 1
ATOM 2993 O O . LYS A 1 406 ? 27.987 3.976 -25.058 1.00 98.31 406 LYS A O 1
ATOM 2998 N N . HIS A 1 407 ? 26.366 5.530 -25.023 1.00 98.56 407 HIS A N 1
ATOM 2999 C CA . HIS A 1 407 ? 25.563 4.884 -23.999 1.00 98.56 407 HIS A CA 1
ATOM 3000 C C . HIS A 1 407 ? 24.078 4.939 -24.336 1.00 98.56 407 HIS A C 1
ATOM 3002 O O . HIS A 1 407 ? 23.555 6.007 -24.674 1.00 98.56 407 HIS A O 1
ATOM 3008 N N . VAL A 1 408 ? 23.402 3.806 -24.159 1.00 98.44 408 VAL A N 1
ATOM 3009 C CA . VAL A 1 408 ? 21.941 3.712 -24.153 1.00 98.44 408 VAL A CA 1
ATOM 3010 C C . VAL A 1 408 ? 21.491 3.633 -22.699 1.00 98.44 408 VAL A C 1
ATOM 3012 O O . VAL A 1 408 ? 21.913 2.751 -21.950 1.00 98.44 408 VAL A O 1
ATOM 3015 N N . CYS A 1 409 ? 20.678 4.594 -22.278 1.00 98.44 409 CYS A N 1
ATOM 3016 C CA . CYS A 1 409 ? 20.240 4.744 -20.900 1.00 98.44 409 CYS A CA 1
ATOM 3017 C C . CYS A 1 409 ? 18.754 4.413 -20.779 1.00 98.44 409 CYS A C 1
ATOM 3019 O O . CYS A 1 409 ? 17.922 5.003 -21.473 1.00 98.44 409 CYS A O 1
ATOM 3021 N N . PHE A 1 410 ? 18.418 3.532 -19.843 1.00 98.06 410 PHE A N 1
ATOM 3022 C CA . PHE A 1 410 ? 17.057 3.080 -19.587 1.00 98.06 410 PHE A CA 1
ATOM 3023 C C . PHE A 1 410 ? 16.643 3.441 -18.161 1.00 98.06 410 PHE A C 1
ATOM 3025 O O . PHE A 1 410 ? 17.397 3.231 -17.210 1.00 98.06 410 PHE A O 1
ATOM 3032 N N . SER A 1 411 ? 15.431 3.966 -17.997 1.00 97.19 411 SER A N 1
ATOM 3033 C CA . SER A 1 411 ? 14.845 4.268 -16.687 1.00 97.19 411 SER A CA 1
ATOM 3034 C C . SER A 1 411 ? 13.393 3.783 -16.607 1.00 97.19 411 SER A C 1
ATOM 3036 O O . SER A 1 411 ? 12.481 4.619 -16.555 1.00 97.19 411 SER A O 1
ATOM 3038 N N . PRO A 1 412 ? 13.157 2.454 -16.625 1.00 97.00 412 PRO A N 1
ATOM 3039 C CA . PRO A 1 412 ? 11.813 1.899 -16.492 1.00 97.00 412 PRO A CA 1
ATOM 3040 C C . PRO A 1 412 ? 11.148 2.339 -15.176 1.00 97.00 412 PRO A C 1
ATOM 3042 O O . PRO A 1 412 ? 11.817 2.687 -14.198 1.00 97.00 412 PRO A O 1
ATOM 3045 N N . LYS A 1 413 ? 9.815 2.350 -15.160 1.00 96.44 413 LYS A N 1
ATOM 3046 C CA . LYS A 1 413 ? 8.978 2.800 -14.036 1.00 96.44 413 LYS A CA 1
ATOM 3047 C C . LYS A 1 413 ? 8.279 1.630 -13.356 1.00 96.44 413 LYS A C 1
ATOM 3049 O O . LYS A 1 413 ? 8.052 0.605 -13.984 1.00 96.44 413 LYS A O 1
ATOM 3054 N N . GLY A 1 414 ? 7.892 1.804 -12.097 1.00 95.38 414 GLY A N 1
ATOM 3055 C CA . GLY A 1 414 ? 7.237 0.786 -11.275 1.00 95.38 414 GLY A CA 1
ATOM 3056 C C . GLY A 1 414 ? 8.139 0.217 -10.180 1.00 95.38 414 GLY A C 1
ATOM 3057 O O . GLY A 1 414 ? 9.224 0.740 -9.907 1.00 95.38 414 GLY A O 1
ATOM 3058 N N . TYR A 1 415 ? 7.648 -0.840 -9.536 1.00 95.00 415 TYR A N 1
ATOM 3059 C CA . TYR A 1 415 ? 8.403 -1.655 -8.590 1.00 95.00 415 TYR A CA 1
ATOM 3060 C C . TYR A 1 415 ? 9.002 -2.836 -9.350 1.00 95.00 415 TYR A C 1
ATOM 3062 O O . TYR A 1 415 ? 8.257 -3.615 -9.938 1.00 95.00 415 TYR A O 1
ATOM 3070 N N . ALA A 1 416 ? 10.323 -3.008 -9.309 1.00 96.00 416 ALA A N 1
ATOM 3071 C CA . ALA A 1 416 ? 10.929 -4.248 -9.783 1.00 96.00 416 ALA A CA 1
ATOM 3072 C C . ALA A 1 416 ? 10.632 -5.359 -8.768 1.00 96.00 416 ALA A C 1
ATOM 3074 O O . ALA A 1 416 ? 11.212 -5.386 -7.679 1.00 96.00 416 ALA A O 1
ATOM 3075 N N . ARG A 1 417 ? 9.693 -6.238 -9.104 1.00 95.25 417 ARG A N 1
ATOM 3076 C CA . ARG A 1 417 ? 9.159 -7.291 -8.236 1.00 95.25 417 ARG A CA 1
ATOM 3077 C C . ARG A 1 417 ? 10.176 -8.397 -7.970 1.00 95.25 417 ARG A C 1
ATOM 3079 O O . ARG A 1 417 ? 10.928 -8.723 -8.882 1.00 95.25 417 ARG A O 1
ATOM 3086 N N . PRO A 1 418 ? 10.189 -8.994 -6.766 1.00 94.50 418 PRO A N 1
ATOM 3087 C CA . PRO A 1 418 ? 11.109 -10.076 -6.432 1.00 94.50 418 PRO A CA 1
ATOM 3088 C C . PRO A 1 418 ? 10.696 -11.406 -7.072 1.00 94.50 418 PRO A C 1
ATOM 3090 O O . PRO A 1 418 ? 9.508 -11.737 -7.125 1.00 94.50 418 PRO A O 1
ATOM 3093 N N . GLU A 1 419 ? 11.679 -12.208 -7.477 1.00 92.38 419 GLU A N 1
ATOM 3094 C CA . GLU A 1 419 ? 11.454 -13.548 -8.040 1.00 92.38 419 GLU A CA 1
ATOM 3095 C C . GLU A 1 419 ? 10.773 -14.489 -7.033 1.00 92.38 419 GLU A C 1
ATOM 3097 O O . GLU A 1 419 ? 9.972 -15.341 -7.416 1.00 92.38 419 GLU A O 1
ATOM 3102 N N . THR A 1 420 ? 11.030 -14.299 -5.732 1.00 90.50 420 THR A N 1
ATOM 3103 C CA . THR A 1 420 ? 10.471 -15.132 -4.653 1.00 90.50 420 THR A CA 1
ATOM 3104 C C . THR A 1 420 ? 8.943 -15.141 -4.607 1.00 90.50 420 THR A C 1
ATOM 3106 O O . THR A 1 420 ? 8.363 -16.088 -4.077 1.00 90.50 420 THR A O 1
ATOM 3109 N N . LEU A 1 421 ? 8.294 -14.107 -5.153 1.00 91.69 421 LEU A N 1
ATOM 3110 C CA . LEU A 1 421 ? 6.836 -13.994 -5.248 1.00 91.69 421 LEU A CA 1
ATOM 3111 C C . LEU A 1 421 ? 6.327 -14.029 -6.694 1.00 91.69 421 LEU A C 1
ATOM 3113 O O . LEU A 1 421 ? 5.187 -14.422 -6.931 1.00 91.69 421 LEU A O 1
ATOM 3117 N N . TYR A 1 422 ? 7.159 -13.627 -7.655 1.00 92.81 422 TYR A N 1
ATOM 3118 C CA . TYR A 1 422 ? 6.783 -13.474 -9.055 1.00 92.81 422 TYR A CA 1
ATOM 3119 C C . TYR A 1 422 ? 7.749 -14.257 -9.942 1.00 92.81 422 TYR A C 1
ATOM 3121 O O . TYR A 1 422 ? 8.780 -13.748 -10.371 1.00 92.81 422 TYR A O 1
ATOM 3129 N N . ALA A 1 423 ? 7.412 -15.513 -10.237 1.00 89.62 423 ALA A N 1
ATOM 3130 C CA . ALA A 1 423 ? 8.202 -16.312 -11.168 1.00 89.62 423 ALA A CA 1
ATOM 3131 C C . ALA A 1 423 ? 8.233 -15.655 -12.562 1.00 89.62 423 ALA A C 1
ATOM 3133 O O . ALA A 1 423 ? 7.210 -15.164 -13.052 1.00 89.62 423 ALA A O 1
ATOM 3134 N N . GLY A 1 424 ? 9.404 -15.663 -13.205 1.00 86.56 424 GLY A N 1
ATOM 3135 C CA . GLY A 1 424 ? 9.595 -15.040 -14.519 1.00 86.56 424 GLY A CA 1
ATOM 3136 C C . GLY A 1 424 ? 9.601 -13.507 -14.490 1.00 86.56 424 GLY A C 1
ATOM 3137 O O . GLY A 1 424 ? 9.218 -12.880 -15.477 1.00 86.56 424 GLY A O 1
ATOM 3138 N N . ASN A 1 425 ? 10.029 -12.896 -13.380 1.00 92.75 425 ASN A N 1
ATOM 3139 C CA . ASN A 1 425 ? 10.123 -11.442 -13.190 1.00 92.75 425 ASN A CA 1
ATOM 3140 C C . ASN A 1 425 ? 11.238 -10.761 -14.008 1.00 92.75 425 ASN A C 1
ATOM 3142 O O . ASN A 1 425 ? 11.708 -9.684 -13.636 1.00 92.75 425 ASN A O 1
ATOM 3146 N N . THR A 1 426 ? 11.679 -11.380 -15.098 1.00 96.44 426 THR A N 1
ATOM 3147 C CA . THR A 1 426 ? 12.691 -10.833 -15.995 1.00 96.44 426 THR A CA 1
ATOM 3148 C C . THR A 1 426 ? 12.060 -9.776 -16.892 1.00 96.44 426 THR A C 1
ATOM 3150 O O . THR A 1 426 ? 11.077 -10.049 -17.577 1.00 96.44 426 THR A O 1
ATOM 3153 N N . ALA A 1 427 ? 12.633 -8.574 -16.886 1.00 97.56 427 ALA A N 1
ATOM 3154 C CA . ALA A 1 427 ? 12.348 -7.545 -17.876 1.00 97.56 427 ALA A CA 1
ATOM 3155 C C . ALA A 1 427 ? 13.449 -7.543 -18.940 1.00 97.56 427 ALA A C 1
ATOM 3157 O O . ALA A 1 427 ? 14.631 -7.548 -18.592 1.00 97.56 427 ALA A O 1
ATOM 3158 N N . SER A 1 428 ? 13.068 -7.477 -20.211 1.00 97.75 428 SER A N 1
ATOM 3159 C CA . SER A 1 428 ? 13.994 -7.524 -21.342 1.00 97.75 428 SER A CA 1
ATOM 3160 C C . SER A 1 428 ? 13.951 -6.222 -22.134 1.00 97.75 428 SER A C 1
ATOM 3162 O O . SER A 1 428 ? 12.887 -5.744 -22.524 1.00 97.75 428 SER A O 1
ATOM 3164 N N . LEU A 1 429 ? 15.122 -5.652 -22.404 1.00 97.88 429 LEU A N 1
ATOM 3165 C CA . LEU A 1 429 ? 15.319 -4.487 -23.265 1.00 97.88 429 LEU A CA 1
ATOM 3166 C C . LEU A 1 429 ? 16.143 -4.912 -24.471 1.00 97.88 429 LEU A C 1
ATOM 3168 O O . LEU A 1 429 ? 17.299 -5.298 -24.315 1.00 97.88 429 LEU A O 1
ATOM 3172 N N . SER A 1 430 ? 15.572 -4.826 -25.668 1.00 97.88 430 SER A N 1
ATOM 3173 C CA . SER A 1 430 ? 16.287 -5.139 -26.906 1.00 97.88 430 SER A CA 1
ATOM 3174 C C . SER A 1 430 ? 16.491 -3.896 -27.760 1.00 97.88 430 SER A C 1
ATOM 3176 O O . SER A 1 430 ? 15.616 -3.037 -27.789 1.00 97.88 430 SER A O 1
ATOM 3178 N N . PHE A 1 431 ? 17.633 -3.788 -28.440 1.00 97.88 431 PHE A N 1
ATOM 3179 C CA . PHE A 1 431 ? 17.926 -2.717 -29.399 1.00 97.88 431 PHE A CA 1
ATOM 3180 C C . PHE A 1 431 ? 18.936 -3.166 -30.457 1.00 97.88 431 PHE A C 1
ATOM 3182 O O . PHE A 1 431 ? 19.702 -4.108 -30.245 1.00 97.88 431 PHE A O 1
ATOM 3189 N N . ARG A 1 432 ? 18.935 -2.491 -31.609 1.00 97.06 432 ARG A N 1
ATOM 3190 C CA . ARG A 1 432 ? 19.780 -2.833 -32.761 1.00 97.06 432 ARG A CA 1
ATOM 3191 C C . ARG A 1 432 ? 21.056 -1.989 -32.794 1.00 97.06 432 ARG A C 1
ATOM 3193 O O . ARG A 1 432 ? 21.021 -0.781 -32.556 1.00 97.06 432 ARG A O 1
ATOM 3200 N N . VAL A 1 433 ? 22.166 -2.633 -33.136 1.00 96.88 433 VAL A N 1
ATOM 3201 C CA . VAL A 1 433 ? 23.433 -1.985 -33.490 1.00 96.88 433 VAL A CA 1
ATOM 3202 C C . VAL A 1 433 ? 24.010 -2.617 -34.755 1.00 96.88 433 VAL A C 1
ATOM 3204 O O . VAL A 1 433 ? 23.709 -3.770 -35.065 1.00 96.88 433 VAL A O 1
ATOM 3207 N N . GLN A 1 434 ? 24.866 -1.884 -35.458 1.00 95.44 434 GLN A N 1
ATOM 3208 C CA . GLN A 1 434 ? 25.608 -2.393 -36.610 1.00 95.44 434 GLN A CA 1
ATOM 3209 C C . GLN A 1 434 ? 27.104 -2.390 -36.326 1.00 95.44 434 GLN A C 1
ATOM 3211 O O . GLN A 1 434 ? 27.608 -1.494 -35.655 1.00 95.44 434 GLN A O 1
ATOM 3216 N N . ILE A 1 435 ? 27.802 -3.393 -36.851 1.00 91.25 435 ILE A N 1
ATOM 3217 C CA . ILE A 1 435 ? 29.262 -3.387 -36.961 1.00 91.25 435 ILE A CA 1
ATOM 3218 C C . ILE A 1 435 ? 29.573 -2.659 -38.276 1.00 91.25 435 ILE A C 1
ATOM 3220 O O . ILE A 1 435 ? 29.234 -3.227 -39.313 1.00 91.25 435 ILE A O 1
ATOM 3224 N N . PRO A 1 436 ? 30.109 -1.427 -38.277 1.00 83.44 436 PRO A N 1
ATOM 3225 C CA . PRO A 1 436 ? 30.300 -0.637 -39.496 1.00 83.44 436 PRO A CA 1
ATOM 3226 C C . PRO A 1 436 ? 31.353 -1.214 -40.455 1.00 83.44 436 PRO A C 1
ATOM 3228 O O . PRO A 1 436 ? 32.193 -2.045 -40.028 1.00 83.44 436 PRO A O 1
#

pLDDT: mean 95.81, std 4.07, range [62.5, 98.94]

Foldseek 3Di:
DAQFLFKDKDKAFFAALDKDKDFDQHFAAFKFKFKFWEAAALVWDFWDKDWAPGHRTIIIIHIDAAPDSDDGGTGIMMMMIGHAAWDAGPVGKIKHKDKDKQAWADELQAHDALVNWDWCLVVDPDPAPDKQKGKAQNHPPDVGDKGKAKAQSPDQQHFHDNRGIIIHIYDFHDDDTTGMTMMMMMIIRADWDGGLQKTKGWDKDDQAAWFSLVDDFDKDFDAAFFDGKGKFFRGAPQSRDWTKHQYHPRQGGHGIGTIHTAGRQDDDDNSRTGGGTMMIMMTMHGPWDWDKDKDKDKAWQPPFPDRDQDAPTKIKIKMKMARQISFWDPFQPDKDKDFDDLQKWFAFAQFRVPDPGHTFKDKDQFQQQWDFDCVPFKFFALDPDTDPDRVRRHDDADHGTHSSGRMIMGRIGGIRHHCVRHPRRMMMMMGMMGRD

Nearest PDB structures (foldseek):
  7akk-assembly1_A  TM=4.730E-01  e=1.226E+00  Homo sapiens
  8cem-assembly2_B  TM=2.955E-01  e=8.708E+00  Bos taurus

Sequence (436 aa):
MVLDTFIETHRVPSVGVSWKTVTLANDYVAPVVSCTYVLASSSNNEAHTRVRNVGPLSFEVRAQRFEDPASLSASDVHCLVVETGAHTLADGRKIEARTVQSTNVSGKNVGWSNTTTENVTTSLTSGFSAMAIFGQVMTFADSRASVFWTNNCSNRGAPPTLTNFCVGKHIGQLSGTRGTETLGYIVAQPGSGTVNGVSYVFALGGNSIRGVGNSPAYNYTVSGDFDTAVATQAAENGGDGGWAVLYGSDPLPNNAIQLAIEEETLVGDSSRTHTAEQVYYAAFDSNQSALFEASKSLAMAADNPTVYAVPGSDVVYTIDIQNTGNGPADLNSIFLVDSLPEEVEFFNGDMDGAGPASGPVLFDAGTSGLTFTAATDLRYSNLVARPSNVGECLYTPTSGYDSNVKHVCFSPKGYARPETLYAGNTASLSFRVQIP

Secondary structure (DSSP, 8-state):
-EEETTEEEEEEEEE-SS-EEEE-SS--SSEEEEEEEEE--TTSPP-EEEEE---SSEEEEEEE-SS--S----EEEEEEEEESEEEE-TTS-EEEEEEEEE---B-TTT---GGGSEE-GGG--S--SS-EEEEEE---SSSS--EEEEE-SS-TTS--BTTB-EEEEE-TT--S----EEEEEEEE-SEEEEETTEEEEEEE--S-B-BGGG-PPEEEE-SS--SEEEEEE-S--SSS-EEEEEESSSSS-TTEEEEEEEE--SSS--S-----B-EEEEEEEE-----EEEEEEEEE-TT-S-SS--TT-EEEEEEEEEE-SSSPPPTT---EEEEPPTT-EEEES-TTSSSS-SSSEEEE-TTS-EE--HHHHEEEE--SSPPSSGGG--B-PPSEEETT--EEEE--EE----TTTSTT--EEEEEEEE--

Mean predicted aligned error: 4.57 Å

Radius of gyration: 26.37 Å; Cα contacts (8 Å, |Δi|>4): 1303; chains: 1; bounding box: 63×45×74 Å

InterPro domains:
  IPR047589 DUF11 repeat [TIGR01451] (306-350)